Protein 8UC0 (pdb70)

B-factor: mean 40.81, std 14.47, range [16.69, 118.47]

InterPro domains:
  IPR011701 Major facilitator superfamily [PF07690] (116-477)
  IPR020846 Major facilitator superfamily domain [PS50850] (110-516)
  IPR036259 MFS transporter superfamily [G3DSA:1.20.1250.20] (102-514)
  IPR036259 MFS transporter superfamily [SSF103473] (96-518)
  IPR049680 Choline/ethanolamine transporter FLVCR1-2/SLC49-like [PTHR10924] (101-521)

Radius of gyration: 21.32 Å; Cα contacts (8 Å, |Δi|>4): 694; chains: 1; bounding box: 71×36×48 Å

Solvent-accessible surface area: 17807 Å² total; per-residue (Å²): 146,172,63,104,48,42,78,36,107,84,19,108,65,0,19,100,6,2,10,65,3,2,34,12,1,5,13,0,20,0,0,1,1,0,0,5,31,1,0,55,37,3,11,69,28,75,41,85,68,0,11,77,0,1,0,13,2,1,99,18,5,43,82,64,10,42,74,9,20,132,33,10,78,72,153,14,7,79,62,3,0,44,56,0,2,18,42,2,11,90,0,1,112,33,3,9,51,0,19,90,93,129,32,30,161,20,0,40,75,0,0,45,33,0,0,43,0,22,4,30,1,58,36,0,16,66,72,3,1,39,13,2,5,3,99,191,56,43,79,90,2,37,58,53,4,68,80,7,32,43,78,0,13,0,42,0,2,57,70,0,4,85,66,2,63,68,26,72,145,65,53,120,80,2,24,70,24,0,24,82,7,2,121,36,16,0,56,74,3,35,104,6,66,81,64,0,40,132,15,1,84,62,95,8,193,73,19,4,8,83,67,10,11,62,119,73,122,57,92,132,125,161,108,55,39,152,122,2,41,136,60,1,103,155,39,108,34,1,33,26,1,18,50,0,15,0,0,0,4,0,0,26,43,0,2,3,1,1,3,2,22,0,0,30,65,46,16,132,68,44,18,48,23,0,0,116,1,0,47,46,7,9,61,19,0,19,70,0,17,99,90,5,27,117,88,2,84,182,36,89,22,3,51,107,1,1,41,53,0,0,63,55,0,41,82,2,0,43,76,5,2,111,23,4,39,78,145,136,41,111,54,0,36,89,9,2,8,62,1,0,45,41,0,15,0,0,28,54,2,1,48,61,1,0,25,72,28,5,173,111,39,38,118,29,0,0,31,1,18,0,33,11,12,0,8,80,30,0,20,98,2,0,61,34,0,6,140,44,8,76,80,166,20,3,73,28,0,0,71,47,0,9,80,74,0,106,62,0,20,82,34,1,49,122,2,176,31,142,58,141,56,153

GO terms:
  GO:0005739 mitochondrion (C, IDA)
  GO:0030218 erythrocyte differentiation (P, IDA)
  GO:0006839 mitochondrial transport (P, IDA)
  GO:0015886 heme transport (P, IMP)
  GO:0005886 plasma membrane (C, IDA)
  GO:0034228 ethanolamine transmembrane transporter activity (F, IDA)
  GO:0015871 choline transport (P, IDA)
  GO:0015220 choline transmembrane transporter activity (F, IDA)
  GO:0015232 heme transmembrane transporter activity (F, IDA)
  GO:0008654 phospholipid biosynthetic process (P, IDA)
  GO:0031966 mitochondrial membrane (C, EXP)
  GO:0005886 plasma membrane (C, EXP)
  GO:0034228 ethanolamine transmembrane transporter activity (F, IMP)
  GO:0015220 choline transmembrane transporter activity (F, IMP)
  GO:0015232 heme transmembrane transporter activity (F, IMP)
  GO:0097037 heme export (P, IMP)
  GO:0005515 protein binding (F, IPI)
  GO:0005743 mitochondrial inner membrane (C, TAS)
  GO:0005886 plasma membrane (C, TAS)
  GO:0015232 heme transmembrane transporter activity (F, TAS)

Secondary structure (DSSP, 8-state):
--S-----THHHHHHHHHHHHHHHHHHHHHHHHHTHHHHHHHHT--HHHHHHHHHHHHHHHHHHHHHHHHHHHHH-HHHHHHHHHHHHHHHHHHHHTT-STT-HHHHHHHHHHHHHHHHHHHTHHHHHHHHHS-TTTHHHHHHHHHHHHHHHHHHHHHHHHHHS----S-HHHHHHHHHHHHHHHHHHHHHHHHHHHHH--SS-SS-SSHHHHHHHHSPP----HHHHHHHHHH-HHHHHHHHHHHHHHHHHHHHHHHHHHHHHHHSSS-HHHHHHHHHHHHHHHHHHHHHHHHHHHHH-BHHHHHHHHHHHHHHHHHHHHHHGGGS-HHHHHHHHHHHHHHHHHHHHHHHHHHHHHTTTS-HHHHHHHHHHHHHHHHHHHHHHHHHHHHHH-HHHHHHHHHHHHHHHHHHHHH-----B--

Foldseek 3Di:
DPFDADADPLLVVQLVLLLALLLLLLLQLQLCQLVVVLLCLLQVHDSVLSLVLNLLLLVLQQVCLVVLVVCCQPVFLLVLLLQLLVLLLVLLVQQLVQLHNNRSVSNSVSSNSSSNSNSSSVPVQQVSLQQRAEPVCSVVSSLSSVVSSLVSNLCSLQPSCVQAPNPSVDSVNNSVSSSVVSVVSSVSSVVSSVSSVVRVDRGDPRGNYPVNVVVVPDDDDDDDLVVLVVLLVVLVLLVLLLLLLLLLLLLVLLCSNCLNVQLCVQDPSCSNLSSVLSSLLSVLLSVLLVVLVVVCVVVQWLLVSLLVLLVQLLVLLVQLLVCSNVSDSVSNSVSSSSNSSSSSNNNVSSLVVSQVSSPPRDSSSSVSSSSSSNSVSNVVLNVVQVVCCVVPRNSRSSVVSSVSSVVSSVSSNPNDDGDGDD

Nearest PDB structures (foldseek):
  8uby-assembly1_A  TM=1.000E+00  e=2.950E-51  Homo sapiens
  8vzo-assembly1_A  TM=8.454E-01  e=1.532E-36  Mus musculus
  8qcz-assembly1_A  TM=8.677E-01  e=3.399E-35  Homo sapiens
  6oop-assembly1_A  TM=8.218E-01  e=8.409E-09  Escherichia coli
  7ckr-assembly1_A  TM=7.215E-01  e=4.688E-07  Homo sapiens

Sequence (422 aa):
PLPLTALSPRRFVVLLIFSLYSLVNAFQWIQYSIISNVFEGFYGVTLLHIDWLSMVYMLAYVPLIFPATWLLDTRGLRLTALLGSGLNCLGAWIKCGSVQQHLFWVTMLGQCLCSVAQVFILGLPSRIASVWFGPKEVSTACATAVLGNQLGTAVGFLLPPVLVPNTQNDTNLLACNISTMFYGTSAVATLLFILTAIAFKEKPRYPPSQAQAALQDSPPEEYSYKKSIRNLFKNIPFVLLLITYGIMTGAFYSVSTLLNQMILTYYEGEEVNAGRIGLTLVVAGMVGSILCGLWLDYTKTYKQTTLIVYILSFIGMVIFTFTLDLRYIIIVFVTGGVLGFFMTGYLPLGFEFAVEITYPESEGTSSGLLNASAQIFGILFTLAQGKLTSDYGPKAGNIFLCVWMFIGIILTALIKSDLRRH

Structure (mmCIF, N/CA/C/O backbone):
data_8UC0
#
_entry.id   8UC0
#
_cell.length_a   1.00
_cell.length_b   1.00
_cell.length_c   1.00
_cell.angle_alpha   90.00
_cell.angle_beta   90.00
_cell.angle_gamma   90.00
#
_symmetry.space_group_name_H-M   'P 1'
#
loop_
_entity.id
_entity.type
_entity.pdbx_description
1 polymer 'Heme transporter FLVCR1'
2 non-polymer 'CHOLESTEROL HEMISUCCINATE'
3 water water
#
loop_
_atom_site.group_PDB
_atom_site.id
_atom_site.type_symbol
_atom_site.label_atom_id
_atom_site.label_alt_id
_atom_site.label_comp_id
_atom_site.label_asym_id
_atom_site.label_entity_id
_atom_site.label_seq_id
_atom_site.pdbx_PDB_ins_code
_atom_site.Cartn_x
_atom_site.Cartn_y
_atom_site.Cartn_z
_atom_site.occupancy
_atom_site.B_iso_or_equiv
_atom_site.auth_seq_id
_atom_site.auth_comp_id
_atom_site.auth_asym_id
_atom_site.auth_atom_id
_atom_site.pdbx_PDB_model_num
ATOM 1 N N . PRO A 1 97 ? 98.798 147.550 148.252 1.00 95.58 97 PRO A N 1
ATOM 2 C CA . PRO A 1 97 ? 99.013 148.489 149.357 1.00 94.74 97 PRO A CA 1
ATOM 3 C C . PRO A 1 97 ? 98.569 147.936 150.710 1.00 95.06 97 PRO A C 1
ATOM 4 O O . PRO A 1 97 ? 98.693 148.626 151.722 1.00 95.25 97 PRO A O 1
ATOM 15 N N . LEU A 1 98 ? 98.055 146.707 150.721 1.00 92.75 98 LEU A N 1
ATOM 16 C CA . LEU A 1 98 ? 97.616 146.110 151.979 1.00 92.67 98 LEU A CA 1
ATOM 17 C C . LEU A 1 98 ? 98.738 146.017 153.005 1.00 91.92 98 LEU A C 1
ATOM 18 O O . LEU A 1 98 ? 98.513 146.418 154.160 1.00 91.18 98 LEU A O 1
ATOM 34 N N . PRO A 1 99 ? 99.929 145.519 152.682 1.00 86.77 99 PRO A N 1
ATOM 35 C CA . PRO A 1 99 ? 101.019 145.527 153.660 1.00 84.38 99 PRO A CA 1
ATOM 36 C C . PRO A 1 99 ? 101.663 146.902 153.770 1.00 82.58 99 PRO A C 1
ATOM 37 O O . PRO A 1 99 ? 101.538 147.755 152.889 1.00 81.67 99 PRO A O 1
ATOM 48 N N . LEU A 1 100 ? 102.364 147.103 154.882 1.00 72.52 100 LEU A N 1
ATOM 49 C CA . LEU A 1 100 ? 103.048 148.361 155.150 1.00 72.11 100 LEU A CA 1
ATOM 50 C C . LEU A 1 100 ? 104.472 148.275 154.613 1.00 72.24 100 LEU A C 1
ATOM 51 O O . LEU A 1 100 ? 105.228 147.370 154.983 1.00 71.89 100 LEU A O 1
ATOM 67 N N . THR A 1 101 ? 104.834 149.217 153.745 1.00 66.31 101 THR A N 1
ATOM 68 C CA . THR A 1 101 ? 106.154 149.272 153.133 1.00 64.36 101 THR A CA 1
ATOM 69 C C . THR A 1 101 ? 106.830 150.577 153.527 1.00 63.94 101 THR A C 1
ATOM 70 O O . THR A 1 101 ? 106.217 151.646 153.448 1.00 66.14 101 THR A O 1
ATOM 81 N N . ALA A 1 102 ? 108.089 150.485 153.950 1.00 58.72 102 ALA A N 1
ATOM 82 C CA . ALA A 1 102 ? 108.854 151.651 154.362 1.00 57.28 102 ALA A CA 1
ATOM 83 C C . ALA A 1 102 ? 110.322 151.435 154.023 1.00 56.87 102 ALA A C 1
ATOM 84 O O . ALA A 1 102 ? 110.784 150.304 153.856 1.00 59.71 102 ALA A O 1
ATOM 91 N N . LEU A 1 103 ? 111.053 152.543 153.926 1.00 47.33 103 LEU A N 1
ATOM 92 C CA . LEU A 1 103 ? 112.477 152.534 153.622 1.00 46.68 103 LEU A CA 1
ATOM 93 C C . LEU A 1 103 ? 113.241 153.078 154.819 1.00 44.14 103 LEU A C 1
ATOM 94 O O . LEU A 1 103 ? 112.877 154.124 155.368 1.00 50.24 103 LEU A O 1
ATOM 110 N N . SER A 1 104 ? 114.300 152.367 155.221 1.00 40.13 104 SER A N 1
ATOM 111 C CA . SER A 1 104 ? 115.104 152.767 156.364 1.00 44.61 104 SER A CA 1
ATOM 112 C C . SER A 1 104 ? 116.491 153.214 155.915 1.00 46.13 104 SER A C 1
ATOM 113 O O . SER A 1 104 ? 117.023 152.680 154.936 1.00 47.86 104 SER A O 1
ATOM 121 N N . PRO A 1 105 ? 117.104 154.184 156.600 1.00 43.82 105 PRO A N 1
ATOM 122 C CA . PRO A 1 105 ? 118.471 154.585 156.226 1.00 40.28 105 PRO A CA 1
ATOM 123 C C . PRO A 1 105 ? 119.478 153.454 156.322 1.00 40.03 105 PRO A C 1
ATOM 124 O O . PRO A 1 105 ? 120.435 153.424 155.536 1.00 46.93 105 PRO A O 1
ATOM 135 N N . ARG A 1 106 ? 119.277 152.507 157.242 1.00 41.01 106 ARG A N 1
ATOM 136 C CA . ARG A 1 106 ? 120.268 151.464 157.475 1.00 38.83 106 ARG A CA 1
ATOM 137 C C . ARG A 1 106 ? 120.630 150.725 156.196 1.00 37.64 106 ARG A C 1
ATOM 138 O O . ARG A 1 106 ? 121.770 150.264 156.064 1.00 45.28 106 ARG A O 1
ATOM 159 N N . ARG A 1 107 ? 119.698 150.620 155.245 1.00 31.35 107 ARG A N 1
ATOM 160 C CA . ARG A 1 107 ? 120.009 149.940 153.994 1.00 35.22 107 ARG A CA 1
ATOM 161 C C . ARG A 1 107 ? 121.294 150.486 153.387 1.00 39.44 107 ARG A C 1
ATOM 162 O O . ARG A 1 107 ? 122.211 149.719 153.066 1.00 42.59 107 ARG A O 1
ATOM 183 N N . PHE A 1 108 ? 121.406 151.814 153.279 1.00 35.77 108 PHE A N 1
ATOM 184 C CA . PHE A 1 108 ? 122.630 152.394 152.739 1.00 35.87 108 PHE A CA 1
ATOM 185 C C . PHE A 1 108 ? 123.846 151.872 153.487 1.00 37.32 108 PHE A C 1
ATOM 186 O O . PHE A 1 108 ? 124.791 151.361 152.871 1.00 38.11 108 PHE A O 1
ATOM 203 N N . VAL A 1 109 ? 123.820 151.947 154.820 1.00 36.34 109 VAL A N 1
ATOM 204 C CA . VAL A 1 109 ? 124.931 151.427 155.610 1.00 34.93 109 VAL A CA 1
ATOM 205 C C . VAL A 1 109 ? 125.272 150.016 155.156 1.00 35.99 109 VAL A C 1
ATOM 206 O O . VAL A 1 109 ? 126.418 149.719 154.794 1.00 39.57 109 VAL A O 1
ATOM 219 N N . VAL A 1 110 ? 124.266 149.140 155.108 1.00 25.97 110 VAL A N 1
ATOM 220 C CA . VAL A 1 110 ? 124.516 147.765 154.691 1.00 28.41 110 VAL A CA 1
ATOM 221 C C . VAL A 1 110 ? 125.150 147.755 153.309 1.00 36.06 110 VAL A C 1
ATOM 222 O O . VAL A 1 110 ? 126.217 147.163 153.098 1.00 36.69 110 VAL A O 1
ATOM 235 N N . LEU A 1 111 ? 124.536 148.469 152.362 1.00 33.27 111 LEU A N 1
ATOM 236 C CA . LEU A 1 111 ? 125.064 148.488 151.004 1.00 35.32 111 LEU A CA 1
ATOM 237 C C . LEU A 1 111 ? 126.511 148.954 151.002 1.00 33.24 111 LEU A C 1
ATOM 238 O O . LEU A 1 111 ? 127.334 148.466 150.219 1.00 32.71 111 LEU A O 1
ATOM 254 N N . LEU A 1 112 ? 126.844 149.901 151.880 1.00 33.41 112 LEU A N 1
ATOM 255 C CA . LEU A 1 112 ? 128.230 150.334 151.984 1.00 31.76 112 LEU A CA 1
ATOM 256 C C . LEU A 1 112 ? 129.102 149.221 152.551 1.00 33.37 112 LEU A C 1
ATOM 257 O O . LEU A 1 112 ? 130.108 148.836 151.942 1.00 35.47 112 LEU A O 1
ATOM 273 N N . ILE A 1 113 ? 128.699 148.651 153.691 1.00 35.17 113 ILE A N 1
ATOM 274 C CA . ILE A 1 113 ? 129.591 147.742 154.406 1.00 32.59 113 ILE A CA 1
ATOM 275 C C . ILE A 1 113 ? 129.954 146.558 153.524 1.00 32.30 113 ILE A C 1
ATOM 276 O O . ILE A 1 113 ? 131.138 146.258 153.318 1.00 36.37 113 ILE A O 1
ATOM 292 N N . PHE A 1 114 ? 128.949 145.894 152.952 1.00 27.27 114 PHE A N 1
ATOM 293 C CA . PHE A 1 114 ? 129.236 144.830 151.999 1.00 29.89 114 PHE A CA 1
ATOM 294 C C . PHE A 1 114 ? 130.150 145.338 150.896 1.00 30.73 114 PHE A C 1
ATOM 295 O O . PHE A 1 114 ? 131.237 144.787 150.675 1.00 34.64 114 PHE A O 1
ATOM 312 N N . SER A 1 115 ? 129.766 146.446 150.257 1.00 29.31 115 SER A N 1
ATOM 313 C CA . SER A 1 115 ? 130.540 146.953 149.131 1.00 30.84 115 SER A CA 1
ATOM 314 C C . SER A 1 115 ? 131.979 147.214 149.542 1.00 33.11 115 SER A C 1
ATOM 315 O O . SER A 1 115 ? 132.880 147.238 148.696 1.00 33.90 115 SER A O 1
ATOM 323 N N . LEU A 1 116 ? 132.217 147.414 150.839 1.00 30.80 116 LEU A N 1
ATOM 324 C CA . LEU A 1 116 ? 133.586 147.569 151.309 1.00 24.85 116 LEU A CA 1
ATOM 325 C C . LEU A 1 116 ? 134.275 146.216 151.432 1.00 26.35 116 LEU A C 1
ATOM 326 O O . LEU A 1 116 ? 135.301 145.971 150.788 1.00 36.51 116 LEU A O 1
ATOM 342 N N . TYR A 1 117 ? 133.718 145.307 152.237 1.00 24.22 117 TYR A N 1
ATOM 343 C CA . TYR A 1 117 ? 134.472 144.090 152.526 1.00 31.22 117 TYR A CA 1
ATOM 344 C C . TYR A 1 117 ? 134.571 143.208 151.288 1.00 30.88 117 TYR A C 1
ATOM 345 O O . TYR A 1 117 ? 135.632 142.630 151.017 1.00 36.17 117 TYR A O 1
ATOM 363 N N . SER A 1 118 ? 133.499 143.132 150.497 1.00 28.06 118 SER A N 1
ATOM 364 C CA . SER A 1 118 ? 133.608 142.489 149.194 1.00 32.10 118 SER A CA 1
ATOM 365 C C . SER A 1 118 ? 134.773 143.074 148.410 1.00 26.79 118 SER A C 1
ATOM 366 O O . SER A 1 118 ? 135.624 142.335 147.898 1.00 33.83 118 SER A O 1
ATOM 374 N N . LEU A 1 119 ? 134.856 144.407 148.352 1.00 29.77 119 LEU A N 1
ATOM 375 C CA . LEU A 1 119 ? 135.991 145.045 147.697 1.00 29.98 119 LEU A CA 1
ATOM 376 C C . LEU A 1 119 ? 137.298 144.474 148.225 1.00 32.58 119 LEU A C 1
ATOM 377 O O . LEU A 1 119 ? 138.146 144.018 147.446 1.00 28.97 119 LEU A O 1
ATOM 393 N N . VAL A 1 120 ? 137.448 144.425 149.551 1.00 27.48 120 VAL A N 1
ATOM 394 C CA . VAL A 1 120 ? 138.679 143.904 150.133 1.00 19.11 120 VAL A CA 1
ATOM 395 C C . VAL A 1 120 ? 138.946 142.502 149.610 1.00 28.29 120 VAL A C 1
ATOM 396 O O . VAL A 1 120 ? 140.060 142.189 149.169 1.00 32.09 120 VAL A O 1
ATOM 409 N N . ASN A 1 121 ? 137.921 141.646 149.614 1.00 27.68 121 ASN A N 1
ATOM 410 C CA . ASN A 1 121 ? 138.106 140.293 149.108 1.00 23.42 121 ASN A CA 1
ATOM 411 C C . 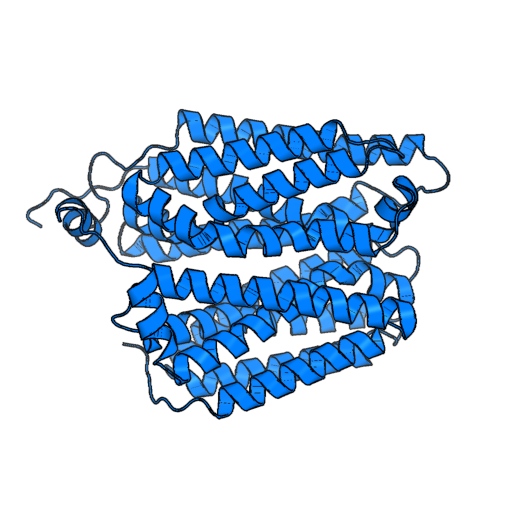ASN A 1 121 ? 138.699 140.322 147.707 1.00 24.80 121 ASN A C 1
ATOM 412 O O . ASN A 1 121 ? 139.715 139.667 147.441 1.00 28.62 121 ASN A O 1
ATOM 423 N N . ALA A 1 122 ? 138.116 141.127 146.815 1.00 26.38 122 ALA A N 1
ATOM 424 C CA . ALA A 1 122 ? 138.634 141.195 145.454 1.00 27.37 122 ALA A CA 1
ATOM 425 C C . ALA A 1 122 ? 140.102 141.592 145.458 1.00 27.38 122 ALA A C 1
ATOM 426 O O . ALA A 1 122 ? 140.918 140.992 144.748 1.00 30.72 122 ALA A O 1
ATOM 433 N N . PHE A 1 123 ? 140.463 142.580 146.278 1.00 24.82 123 PHE A N 1
ATOM 434 C CA . PHE A 1 123 ? 141.866 142.959 146.390 1.00 23.37 123 PHE A CA 1
ATOM 435 C C . PHE A 1 123 ? 142.720 141.742 146.718 1.00 22.90 123 PHE A C 1
ATOM 436 O O . PHE A 1 123 ? 143.688 141.438 146.006 1.00 25.73 123 PHE A O 1
ATOM 453 N N . GLN A 1 124 ? 142.334 140.991 147.753 1.00 28.33 124 GLN A N 1
ATOM 454 C CA . GLN A 1 124 ? 143.153 139.867 148.189 1.00 24.80 124 GLN A CA 1
ATOM 455 C C . GLN A 1 124 ? 143.269 138.815 147.094 1.00 24.69 124 GLN A C 1
ATOM 456 O O . GLN A 1 124 ? 144.185 137.985 147.118 1.00 32.48 124 GLN A O 1
ATOM 470 N N . TRP A 1 125 ? 142.352 138.832 146.124 1.00 21.76 125 TRP A N 1
ATOM 471 C CA . TRP A 1 125 ? 142.423 137.852 145.047 1.00 22.24 125 TRP A CA 1
ATOM 472 C C . TRP A 1 125 ? 143.627 138.107 144.150 1.00 32.12 125 TRP A C 1
ATOM 473 O O . TRP A 1 125 ? 144.274 137.160 143.686 1.00 28.00 125 TRP A O 1
ATOM 494 N N . ILE A 1 126 ? 143.948 139.379 143.893 1.00 22.70 126 ILE A N 1
ATOM 495 C CA . ILE A 1 126 ? 144.935 139.723 142.874 1.00 26.49 126 ILE A CA 1
ATOM 496 C C . ILE A 1 126 ? 146.167 140.403 143.454 1.00 27.73 126 ILE A C 1
ATOM 497 O O . ILE A 1 126 ? 147.018 140.878 142.690 1.00 29.19 126 ILE A O 1
ATOM 513 N N . GLN A 1 127 ? 146.295 140.464 144.781 1.00 27.22 127 GLN A N 1
ATOM 514 C CA . GLN A 1 127 ? 147.460 141.112 145.374 1.00 25.03 127 GLN A CA 1
ATOM 515 C C . GLN A 1 127 ? 148.749 140.385 145.005 1.00 27.62 127 GLN A C 1
ATOM 516 O O . GLN A 1 127 ? 149.760 141.022 144.686 1.00 33.93 127 GLN A O 1
ATOM 530 N N . TYR A 1 128 ? 148.733 139.051 145.045 1.00 26.57 128 TYR A N 1
ATOM 531 C CA . TYR A 1 128 ? 149.951 138.289 144.785 1.00 27.17 128 TYR A CA 1
ATOM 532 C C . TYR A 1 128 ? 150.319 138.302 143.305 1.00 29.46 128 TYR A C 1
ATOM 533 O O . TYR A 1 128 ? 151.490 138.484 142.953 1.00 25.40 128 TYR A O 1
ATOM 551 N N . SER A 1 129 ? 149.333 138.109 142.426 1.00 32.84 129 SER A N 1
ATOM 552 C CA . SER A 1 129 ? 149.629 137.899 141.012 1.00 23.46 129 SER A CA 1
ATOM 553 C C . SER A 1 129 ? 150.289 139.121 140.384 1.00 20.73 129 SER A C 1
ATOM 554 O O . SER A 1 129 ? 151.233 138.987 139.595 1.00 27.99 129 SER A O 1
ATOM 562 N N . ILE A 1 130 ? 149.808 140.321 140.716 1.00 23.44 130 ILE A N 1
ATOM 563 C CA . ILE A 1 130 ? 150.295 141.522 140.043 1.00 27.62 130 ILE A CA 1
ATOM 564 C C . ILE A 1 130 ? 151.780 141.734 140.304 1.00 25.92 130 ILE A C 1
ATOM 565 O O . ILE A 1 130 ? 152.488 142.315 139.473 1.00 37.88 130 ILE A O 1
ATOM 581 N N . ILE A 1 131 ? 152.274 141.276 141.452 1.00 26.52 131 ILE A N 1
ATOM 582 C CA . ILE A 1 131 ? 153.687 141.388 141.801 1.00 27.52 131 ILE A CA 1
ATOM 583 C C . ILE A 1 131 ? 154.257 139.981 141.918 1.00 29.55 131 ILE A C 1
ATOM 584 O O . ILE A 1 131 ? 155.136 139.719 142.746 1.00 27.45 131 ILE A O 1
ATOM 600 N N . SER A 1 132 ? 153.746 139.068 141.087 1.00 26.87 132 SER A N 1
ATOM 601 C CA . SER A 1 132 ? 154.068 137.653 141.239 1.00 27.22 132 SER A CA 1
ATOM 602 C C . SER A 1 132 ? 155.572 137.412 141.256 1.00 30.80 132 SER A C 1
ATOM 603 O O . SER A 1 132 ? 156.050 136.511 141.951 1.00 27.75 132 SER A O 1
ATOM 611 N N . ASN A 1 133 ? 156.335 138.191 140.487 1.00 20.87 133 ASN A N 1
ATOM 612 C CA . ASN A 1 133 ? 157.784 138.007 140.478 1.00 30.80 133 ASN A CA 1
ATOM 613 C C . ASN A 1 133 ? 158.385 138.301 141.848 1.00 29.93 133 ASN A C 1
ATOM 614 O O . ASN A 1 133 ? 159.292 137.594 142.305 1.00 35.04 133 ASN A O 1
ATOM 625 N N . VAL A 1 134 ? 157.883 139.336 142.524 1.00 29.79 134 VAL A N 1
ATOM 626 C CA . VAL A 1 134 ? 158.424 139.706 143.830 1.00 29.64 134 VAL A CA 1
ATOM 627 C C . VAL A 1 134 ? 158.186 138.588 144.838 1.00 28.45 134 VAL A C 1
ATOM 628 O O . VAL A 1 134 ? 159.089 138.198 145.586 1.00 27.94 134 VAL A O 1
ATOM 641 N N . PHE A 1 135 ? 156.962 138.056 144.874 1.00 32.12 135 PHE A N 1
ATOM 642 C CA . PHE A 1 135 ? 156.659 136.969 145.800 1.00 29.46 135 PHE A CA 1
ATOM 643 C C . PHE A 1 135 ? 157.416 135.701 145.425 1.00 24.74 135 PHE A C 1
ATOM 644 O O . PHE A 1 135 ? 157.838 134.940 146.302 1.00 30.78 135 PHE A O 1
ATOM 661 N N . GLU A 1 136 ? 157.592 135.458 144.125 1.00 28.26 136 GLU A N 1
ATOM 662 C CA . GLU A 1 136 ? 158.377 134.313 143.681 1.00 30.87 136 GLU A CA 1
ATOM 663 C C . GLU A 1 136 ? 159.802 134.398 144.209 1.00 29.17 136 GLU A C 1
ATOM 664 O O . GLU A 1 136 ? 160.354 133.404 144.696 1.00 30.20 136 GLU A O 1
ATOM 676 N N . GLY A 1 137 ? 160.412 135.580 144.122 1.00 24.73 137 GLY A N 1
ATOM 677 C CA . GLY A 1 137 ? 161.745 135.750 144.674 1.00 30.28 137 GLY A CA 1
ATOM 678 C C . GLY A 1 137 ? 161.770 135.635 146.187 1.00 29.50 137 GLY A C 1
ATOM 679 O O . GLY A 1 137 ? 162.682 135.030 146.758 1.00 33.37 137 GLY A O 1
ATOM 683 N N . PHE A 1 138 ? 160.770 136.213 146.857 1.00 27.31 138 PHE A N 1
ATOM 684 C CA . PHE A 1 138 ? 160.759 136.216 148.317 1.00 28.05 138 PHE A CA 1
ATOM 685 C C . PHE A 1 138 ? 160.615 134.807 148.881 1.00 27.93 138 PHE A C 1
ATOM 686 O O . PHE A 1 138 ? 161.355 134.417 149.791 1.00 28.18 138 PHE A O 1
ATOM 703 N N . TYR A 1 139 ? 159.670 134.031 148.357 1.00 26.24 139 TYR A N 1
ATOM 704 C CA . TYR A 1 139 ? 159.366 132.709 148.888 1.00 25.28 139 TYR A CA 1
ATOM 705 C C . TYR A 1 139 ? 160.214 131.604 148.271 1.00 28.52 139 TYR A C 1
ATOM 706 O O . TYR A 1 139 ? 160.124 130.456 148.718 1.00 35.52 139 TYR A O 1
ATOM 724 N N . GLY A 1 140 ? 161.028 131.914 147.268 1.00 27.22 140 GLY A N 1
ATOM 725 C CA . GLY A 1 140 ? 161.814 130.879 146.614 1.00 31.31 140 GLY A CA 1
ATOM 726 C C . GLY A 1 140 ? 160.963 129.811 145.964 1.00 30.84 140 GLY A C 1
ATOM 727 O O . GLY A 1 140 ? 161.291 128.620 146.047 1.00 36.83 140 GLY A O 1
ATOM 731 N N . VAL A 1 141 ? 159.872 130.212 145.316 1.00 30.05 141 VAL A N 1
ATOM 732 C CA . VAL A 1 141 ? 158.946 129.293 144.672 1.00 25.97 141 VAL A CA 1
ATOM 733 C C . VAL A 1 141 ? 158.912 129.610 143.180 1.00 30.52 141 VAL A C 1
ATOM 734 O O . VAL A 1 141 ? 159.602 130.506 142.697 1.00 37.40 141 VAL A O 1
ATOM 747 N N . THR A 1 142 ? 158.106 128.844 142.450 1.00 34.19 142 THR A N 1
ATOM 748 C CA . THR A 1 142 ? 157.928 129.077 141.027 1.00 31.34 142 THR A CA 1
ATOM 749 C C . THR A 1 142 ? 156.697 129.949 140.781 1.00 32.67 142 THR A C 1
ATOM 750 O O . THR A 1 142 ? 155.880 130.190 141.673 1.00 33.67 142 THR A O 1
ATOM 761 N N . LEU A 1 143 ? 156.571 130.429 139.541 1.00 27.75 143 LEU A N 1
ATOM 762 C CA . LEU A 1 143 ? 155.414 131.243 139.183 1.00 33.22 143 LEU A CA 1
ATOM 763 C C . LEU A 1 143 ? 154.118 130.454 139.311 1.00 29.53 143 LEU A C 1
ATOM 764 O O . LEU A 1 143 ? 153.048 131.044 139.507 1.00 37.86 143 LEU A O 1
ATOM 780 N N . LEU A 1 144 ? 154.191 129.126 139.201 1.00 27.49 144 LEU A N 1
ATOM 781 C CA . LEU A 1 144 ? 152.989 128.308 139.331 1.00 31.20 144 LEU A CA 1
ATOM 782 C C . LEU A 1 144 ? 152.385 128.439 140.723 1.00 33.49 144 LEU A C 1
ATOM 783 O O . LEU A 1 144 ? 151.161 128.395 140.882 1.00 36.51 144 LEU A O 1
ATOM 799 N N . HIS A 1 145 ? 153.227 128.597 141.746 1.00 27.50 145 HIS A N 1
ATOM 800 C CA . HIS A 1 145 ? 152.713 128.786 143.099 1.00 26.43 145 HIS A CA 1
ATOM 801 C C . HIS A 1 145 ? 151.895 130.069 143.203 1.00 28.33 145 HIS A C 1
ATOM 802 O O . HIS A 1 145 ? 150.802 130.078 143.785 1.00 32.76 145 HIS A O 1
ATOM 816 N N . ILE A 1 146 ? 152.401 131.163 142.633 1.00 25.49 146 ILE A N 1
ATOM 817 C CA . ILE A 1 146 ? 151.663 132.421 142.681 1.00 27.98 146 ILE A CA 1
ATOM 818 C C . ILE A 1 146 ? 150.397 132.326 141.839 1.00 30.11 146 ILE A C 1
ATOM 819 O O . ILE A 1 146 ? 149.361 132.907 142.184 1.00 32.15 146 ILE A O 1
ATOM 835 N N . ASP A 1 147 ? 150.458 131.604 140.718 1.00 24.16 147 ASP A N 1
ATOM 836 C CA . ASP A 1 147 ? 149.253 131.391 139.922 1.00 29.04 147 ASP A CA 1
ATOM 837 C C . ASP A 1 147 ? 148.208 130.618 140.716 1.00 31.40 147 ASP A C 1
ATOM 838 O O . ASP A 1 147 ? 147.009 130.907 140.631 1.00 32.09 147 ASP A O 1
ATOM 847 N N . TRP A 1 148 ? 148.644 129.627 141.494 1.00 30.44 148 TRP A N 1
ATOM 848 C CA . TRP A 1 148 ? 147.713 128.892 142.343 1.00 28.24 148 TRP A CA 1
ATOM 849 C C . TRP A 1 148 ? 147.150 129.779 143.443 1.00 29.91 148 TRP A C 1
ATOM 850 O O . TRP A 1 148 ? 146.000 129.598 143.859 1.00 30.07 148 TRP A O 1
ATOM 871 N N . LEU A 1 149 ? 147.941 130.737 143.930 1.00 26.56 149 LEU A N 1
ATOM 872 C CA . LEU A 1 149 ? 147.410 131.699 144.893 1.00 24.07 149 LEU A CA 1
ATOM 873 C C . LEU A 1 149 ? 146.166 132.391 144.344 1.00 25.82 149 LEU A C 1
ATOM 874 O O . LEU A 1 149 ? 145.252 132.735 145.101 1.00 31.76 149 LEU A O 1
ATOM 890 N N . SER A 1 150 ? 146.117 132.613 143.029 1.00 29.63 150 SER A N 1
ATOM 891 C CA . SER A 1 150 ? 144.940 133.234 142.429 1.00 22.19 150 SER A CA 1
ATOM 892 C C . SER A 1 150 ? 143.889 132.192 142.062 1.00 28.03 150 SER A C 1
ATOM 893 O O . SER A 1 150 ? 142.685 132.474 142.097 1.00 29.81 150 SER A O 1
ATOM 901 N N . MET A 1 151 ? 144.325 130.982 141.703 1.00 29.01 151 MET A N 1
ATOM 902 C CA . MET A 1 151 ? 143.391 129.964 141.230 1.00 29.56 151 MET A CA 1
ATOM 903 C C . MET A 1 151 ? 142.651 129.284 142.377 1.00 30.36 151 MET A C 1
ATOM 904 O O . MET A 1 151 ? 141.668 128.571 142.138 1.00 32.89 151 MET A O 1
ATOM 918 N N . VAL A 1 152 ? 143.115 129.463 143.616 1.00 23.49 152 VAL A N 1
ATOM 919 C CA . VAL A 1 152 ? 142.418 128.858 144.750 1.00 25.34 152 VAL A CA 1
ATOM 920 C C . VAL A 1 152 ? 141.018 129.440 144.884 1.00 22.30 152 VAL A C 1
ATOM 921 O O . VAL A 1 152 ? 140.081 128.745 145.288 1.00 27.10 152 VAL A O 1
ATOM 934 N N . TYR A 1 153 ? 140.852 130.724 144.561 1.00 20.60 153 TYR A N 1
ATOM 935 C CA . TYR A 1 153 ? 139.518 131.318 144.553 1.00 26.72 153 TYR A CA 1
ATOM 936 C C . TYR A 1 153 ? 138.583 130.526 143.647 1.00 32.45 153 TYR A C 1
ATOM 937 O O . TYR A 1 153 ? 137.492 130.103 144.060 1.00 39.60 153 TYR A O 1
ATOM 955 N N . MET A 1 154 ? 139.013 130.304 142.403 1.00 31.97 154 MET A N 1
ATOM 956 C CA . MET A 1 154 ? 138.188 129.590 141.436 1.00 30.74 154 MET A CA 1
ATOM 957 C C . MET A 1 154 ? 137.940 128.157 141.885 1.00 23.52 154 MET A C 1
ATOM 958 O O . MET A 1 154 ? 136.823 127.641 141.755 1.00 36.12 154 MET A O 1
ATOM 972 N N . LEU A 1 155 ? 138.971 127.498 142.417 1.00 23.52 155 LEU A N 1
ATOM 973 C CA . LEU A 1 155 ? 138.813 126.116 142.858 1.00 28.66 155 LEU A CA 1
ATOM 974 C C . LEU A 1 155 ? 137.822 126.012 144.011 1.00 30.25 155 LEU A C 1
ATOM 975 O O . LEU A 1 155 ? 137.000 125.090 144.049 1.00 32.15 155 LEU A O 1
ATOM 991 N N . ALA A 1 156 ? 137.887 126.945 144.963 1.00 30.59 156 ALA A N 1
ATOM 992 C CA . ALA A 1 156 ? 137.014 126.882 146.128 1.00 32.84 156 ALA A CA 1
ATOM 993 C C . ALA A 1 156 ? 135.577 127.225 145.763 1.00 31.90 156 ALA A C 1
ATOM 994 O O . ALA A 1 156 ? 134.635 126.694 146.363 1.00 34.77 156 ALA A O 1
ATOM 1001 N N . TYR A 1 157 ? 135.383 128.118 144.789 1.00 30.36 157 TYR A N 1
ATOM 1002 C CA . TYR A 1 157 ? 134.020 128.501 144.432 1.00 29.45 157 TYR A CA 1
ATOM 1003 C C . TYR A 1 157 ? 133.218 127.311 143.916 1.00 32.17 157 TYR A C 1
ATOM 1004 O O . TYR A 1 157 ? 132.045 127.145 144.271 1.00 33.85 157 TYR A O 1
ATOM 1022 N N . VAL A 1 158 ? 133.829 126.473 143.074 1.00 35.75 158 VAL A N 1
ATOM 1023 C CA . VAL A 1 158 ? 133.060 125.456 142.353 1.00 36.50 158 VAL A CA 1
ATOM 1024 C C . VAL A 1 158 ? 132.333 124.504 143.296 1.00 35.77 158 VAL A C 1
ATOM 1025 O O . VAL A 1 158 ? 131.117 124.313 143.128 1.00 40.36 158 VAL A O 1
ATOM 1038 N N . PRO A 1 159 ? 132.983 123.884 144.285 1.00 34.79 159 PRO A N 1
ATOM 1039 C CA . PRO A 1 159 ? 132.289 122.905 145.130 1.00 34.77 159 PRO A CA 1
ATOM 1040 C C . PRO A 1 159 ? 131.471 123.488 146.272 1.00 29.94 159 PRO A C 1
ATOM 1041 O O . PRO A 1 159 ? 130.730 122.732 146.915 1.00 37.00 159 PRO A O 1
ATOM 1052 N N . LEU A 1 160 ? 131.576 124.789 146.544 1.00 34.47 160 LEU A N 1
ATOM 1053 C CA . LEU A 1 160 ? 130.903 125.397 147.683 1.00 33.07 160 LEU A CA 1
ATOM 1054 C C . LEU A 1 160 ? 129.770 126.338 147.298 1.00 30.38 160 LEU A C 1
ATOM 1055 O O . LEU A 1 160 ? 129.040 126.789 148.187 1.00 37.98 160 LEU A O 1
ATOM 1071 N N . ILE A 1 161 ? 129.600 126.647 146.011 1.00 29.95 161 ILE A N 1
ATOM 1072 C CA . ILE A 1 161 ? 128.591 127.627 145.615 1.00 36.77 161 ILE A CA 1
ATOM 1073 C C . ILE A 1 161 ? 127.193 127.132 145.970 1.00 35.23 161 ILE A C 1
ATOM 1074 O O . ILE A 1 161 ? 126.402 127.849 146.593 1.00 39.05 161 ILE A O 1
ATOM 1090 N N . PHE A 1 162 ? 126.867 125.901 145.580 1.00 34.04 162 PHE A N 1
ATOM 1091 C CA . PHE A 1 162 ? 125.526 125.374 145.801 1.00 34.39 162 PHE A CA 1
ATOM 1092 C C . PHE A 1 162 ? 125.240 125.213 147.292 1.00 38.23 162 PHE A C 1
ATOM 1093 O O . PHE A 1 162 ? 124.176 125.637 147.760 1.00 45.08 162 PHE A O 1
ATOM 1110 N N . PRO A 1 163 ? 126.140 124.601 148.071 1.00 35.62 163 PRO A N 1
ATOM 1111 C CA . PRO A 1 163 ? 125.932 124.606 149.530 1.00 29.48 163 PRO A CA 1
ATOM 1112 C C . PRO A 1 163 ? 125.820 126.007 150.105 1.00 32.31 163 PRO A C 1
ATOM 1113 O O . PRO A 1 163 ? 124.998 126.245 150.999 1.00 40.18 163 PRO A O 1
ATOM 1124 N N . ALA A 1 164 ? 126.625 126.948 149.606 1.00 30.34 164 ALA A N 1
ATOM 1125 C CA . ALA A 1 164 ? 126.534 128.324 150.084 1.00 28.42 164 ALA A CA 1
ATOM 1126 C C . ALA A 1 164 ? 125.189 128.941 149.724 1.00 27.53 164 ALA A C 1
ATOM 1127 O O . ALA A 1 164 ? 124.594 129.664 150.531 1.00 31.83 164 ALA A O 1
ATOM 1134 N N . THR A 1 165 ? 124.698 128.674 148.512 1.00 35.56 165 THR A N 1
ATOM 1135 C CA . THR A 1 165 ? 123.390 129.186 148.120 1.00 37.00 165 THR A CA 1
ATOM 1136 C C . THR A 1 165 ? 122.292 128.609 149.003 1.00 34.29 165 THR A C 1
ATOM 1137 O O . THR A 1 165 ? 121.375 129.328 149.418 1.00 37.19 165 THR A O 1
ATOM 1148 N N . TRP A 1 166 ? 122.368 127.311 149.303 1.00 34.28 166 TRP A N 1
ATOM 1149 C CA . TRP A 1 166 ? 121.384 126.699 150.190 1.00 34.34 166 TRP A CA 1
ATOM 1150 C C . TRP A 1 166 ? 121.436 127.321 151.579 1.00 34.46 166 TRP A C 1
ATOM 1151 O O . TRP A 1 166 ? 120.393 127.601 152.184 1.00 37.48 166 TRP A O 1
ATOM 1172 N N . LEU A 1 167 ? 122.643 127.541 152.103 1.00 35.20 167 LEU A N 1
ATOM 1173 C CA . LEU A 1 167 ? 122.775 128.154 153.420 1.00 28.85 167 LEU A CA 1
ATOM 1174 C C . LEU A 1 167 ? 122.195 129.563 153.427 1.00 31.79 167 LEU A C 1
ATOM 1175 O O . LEU A 1 167 ? 121.498 129.950 154.372 1.00 33.83 167 LEU A O 1
ATOM 1191 N N . LEU A 1 168 ? 122.473 130.344 152.382 1.00 39.61 168 LEU A N 1
ATOM 1192 C CA . LEU A 1 168 ? 121.917 131.691 152.299 1.00 38.98 168 LEU A CA 1
ATOM 1193 C C . LEU A 1 168 ? 120.396 131.651 152.232 1.00 38.84 168 LEU A C 1
ATOM 1194 O O . LEU A 1 168 ? 119.716 132.450 152.887 1.00 40.61 168 LEU A O 1
ATOM 1210 N N . ASP A 1 169 ? 119.843 130.728 151.444 1.00 37.99 169 ASP A N 1
ATOM 1211 C CA . ASP A 1 169 ? 118.394 130.643 151.309 1.00 38.16 169 ASP A CA 1
ATOM 1212 C C . ASP A 1 169 ? 117.734 130.244 152.623 1.00 38.73 169 ASP A C 1
ATOM 1213 O O . ASP A 1 169 ? 116.668 130.766 152.970 1.00 47.88 169 ASP A O 1
ATOM 1222 N N . THR A 1 170 ? 118.348 129.324 153.368 1.00 38.76 170 THR A N 1
ATOM 1223 C CA . THR A 1 170 ? 117.704 128.771 154.554 1.00 34.17 170 THR A CA 1
ATOM 1224 C C . THR A 1 170 ? 117.922 129.613 155.808 1.00 33.27 170 THR A C 1
ATOM 1225 O O . THR A 1 170 ? 116.981 129.812 156.584 1.00 39.00 170 THR A O 1
ATOM 1236 N N . ARG A 1 171 ? 119.137 130.117 156.028 1.00 40.62 171 ARG A N 1
ATOM 1237 C CA . ARG A 1 171 ? 119.479 130.779 157.280 1.00 39.10 171 ARG A CA 1
ATOM 1238 C C . ARG A 1 171 ? 119.379 132.298 157.213 1.00 34.85 171 ARG A C 1
ATOM 1239 O O . ARG A 1 171 ? 119.194 132.932 158.258 1.00 46.31 171 ARG A O 1
ATOM 1260 N N . GLY A 1 172 ? 119.498 132.896 156.031 1.00 27.4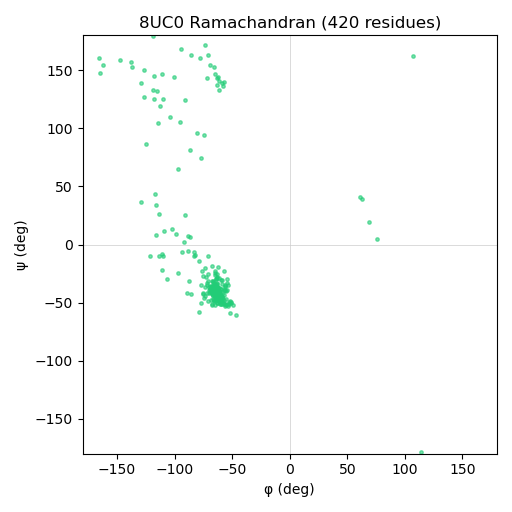5 172 GLY A N 1
ATOM 1261 C CA . GLY A 1 172 ? 119.314 134.324 155.880 1.00 34.47 172 GLY A CA 1
ATOM 1262 C C . GLY A 1 172 ? 120.582 135.062 155.486 1.00 34.07 172 GLY A C 1
ATOM 1263 O O . GLY A 1 172 ? 121.653 134.486 155.281 1.00 34.23 172 GLY A O 1
ATOM 1267 N N . LEU A 1 173 ? 120.439 136.386 155.381 1.00 29.62 173 LEU A N 1
ATOM 1268 C CA . LEU A 1 173 ? 121.527 137.223 154.886 1.00 32.32 173 LEU A CA 1
ATOM 1269 C C . LEU A 1 173 ? 122.621 137.399 155.930 1.00 31.89 173 LEU A C 1
ATOM 1270 O O . LEU A 1 173 ? 123.814 137.370 155.601 1.00 35.06 173 LEU A O 1
ATOM 1286 N N . ARG A 1 174 ? 122.230 137.600 157.190 1.00 32.48 174 ARG A N 1
ATOM 1287 C CA . ARG A 1 174 ? 123.195 137.986 158.212 1.00 32.05 174 ARG A CA 1
ATOM 1288 C C . ARG A 1 174 ? 124.258 136.914 158.406 1.00 30.70 174 ARG A C 1
ATOM 1289 O O . ARG A 1 174 ? 125.446 137.227 158.536 1.00 33.05 174 ARG A O 1
ATOM 1310 N N . LEU A 1 175 ? 123.852 135.643 158.439 1.00 23.84 175 LEU A N 1
ATOM 1311 C CA . LEU A 1 175 ? 124.824 134.574 158.641 1.00 23.09 175 LEU A CA 1
ATOM 1312 C C . LEU A 1 175 ? 125.829 134.526 157.497 1.00 25.53 175 LEU A C 1
ATOM 1313 O O . LEU A 1 175 ? 127.034 134.378 157.727 1.00 29.27 175 LEU A O 1
ATOM 1329 N N . THR A 1 176 ? 125.352 134.652 156.257 1.00 26.68 176 THR A N 1
ATOM 1330 C CA . THR A 1 176 ? 126.256 134.619 155.112 1.00 27.44 176 THR A CA 1
ATOM 1331 C C . THR A 1 176 ? 127.220 135.799 155.140 1.00 28.48 176 THR A C 1
ATOM 1332 O O . THR A 1 176 ? 128.420 135.638 154.882 1.00 37.34 176 THR A O 1
ATOM 1343 N N . ALA A 1 177 ? 126.712 136.995 155.446 1.00 21.57 177 ALA A N 1
ATOM 1344 C CA . ALA A 1 177 ? 127.578 138.167 155.503 1.00 27.28 177 ALA A CA 1
ATOM 1345 C C . ALA A 1 177 ? 128.628 138.020 156.597 1.00 28.10 177 ALA A C 1
ATOM 1346 O O . ALA A 1 177 ? 129.807 138.339 156.387 1.00 36.33 177 ALA A O 1
ATOM 1353 N N . LEU A 1 178 ? 128.218 137.539 157.773 1.00 25.57 178 LEU A N 1
ATOM 1354 C CA . LEU A 1 178 ? 129.168 137.333 158.859 1.00 18.85 178 LEU A CA 1
ATOM 1355 C C . LEU A 1 178 ? 130.220 136.304 158.475 1.00 26.56 178 LEU A C 1
ATOM 1356 O O . LEU A 1 178 ? 131.411 136.502 158.735 1.00 30.06 178 LEU A O 1
ATOM 1372 N N . LEU A 1 179 ? 129.801 135.201 15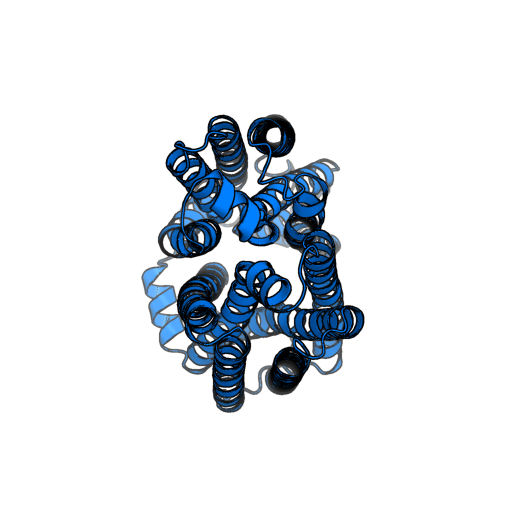7.852 1.00 32.01 179 LEU A N 1
ATOM 1373 C CA . LEU A 1 179 ? 130.757 134.186 157.428 1.00 25.19 179 LEU A CA 1
ATOM 1374 C C . LEU A 1 179 ? 131.771 134.774 156.458 1.00 27.94 179 LEU A C 1
ATOM 1375 O O . LEU A 1 179 ? 132.982 134.591 156.621 1.00 31.91 179 LEU A O 1
ATOM 1391 N N . GLY A 1 180 ? 131.294 135.496 155.443 1.00 31.50 180 GLY A N 1
ATOM 1392 C CA . GLY A 1 180 ? 132.210 136.063 154.467 1.00 29.68 180 GLY A CA 1
ATOM 1393 C C . GLY A 1 180 ? 133.192 137.036 155.094 1.00 33.98 180 GLY A C 1
ATOM 1394 O O . GLY A 1 180 ? 134.406 136.943 154.874 1.00 37.96 180 GLY A O 1
ATOM 1398 N N . SER A 1 181 ? 132.683 137.973 155.899 1.00 27.15 181 SER A N 1
ATOM 1399 C CA . SER A 1 181 ? 133.555 138.977 156.500 1.00 29.77 181 SER A CA 1
ATOM 1400 C C . SER A 1 181 ? 134.566 138.334 157.442 1.00 29.89 181 SER A C 1
ATOM 1401 O O . SER A 1 181 ? 135.759 138.662 157.407 1.00 38.20 181 SER A O 1
ATOM 1409 N N . GLY A 1 182 ? 134.109 137.412 158.292 1.00 21.19 182 GLY A N 1
ATOM 1410 C CA . GLY A 1 182 ? 135.014 136.772 159.229 1.00 23.36 182 GLY A CA 1
ATOM 1411 C C . GLY A 1 182 ? 136.067 135.931 158.539 1.00 32.22 182 GLY A C 1
ATOM 1412 O O . GLY A 1 182 ? 137.232 135.933 158.941 1.00 36.35 182 GLY A O 1
ATOM 1416 N N . LEU A 1 183 ? 135.677 135.194 157.496 1.00 26.26 183 LEU A N 1
ATOM 1417 C CA . LEU A 1 183 ? 136.649 134.390 156.766 1.00 27.14 183 LEU A CA 1
ATOM 1418 C C . LEU A 1 183 ? 137.678 135.272 156.072 1.00 27.36 183 LEU A C 1
ATOM 1419 O O . LEU A 1 183 ? 138.875 134.962 156.081 1.00 28.14 183 LEU A O 1
ATOM 1435 N N . ASN A 1 184 ? 137.237 136.380 155.471 1.00 30.34 184 ASN A N 1
ATOM 1436 C CA . ASN A 1 184 ? 138.187 137.296 154.846 1.00 29.62 184 ASN A CA 1
ATOM 1437 C C . ASN A 1 184 ? 139.156 137.865 155.877 1.00 30.69 184 ASN A C 1
ATOM 1438 O O . ASN A 1 184 ? 140.371 137.921 155.640 1.00 25.76 184 ASN A O 1
ATOM 1449 N N . CYS A 1 185 ? 138.636 138.283 157.033 1.00 23.67 185 CYS A N 1
ATOM 1450 C CA . CYS A 1 185 ? 139.492 138.844 158.074 1.00 30.67 185 CYS A CA 1
ATOM 1451 C C . CYS A 1 185 ? 140.488 137.809 158.584 1.00 30.24 185 CYS A C 1
ATOM 1452 O O . CYS A 1 185 ? 141.669 138.113 158.791 1.00 32.46 185 CYS A O 1
ATOM 1460 N N . LEU A 1 186 ? 140.026 136.575 158.796 1.00 24.94 186 LEU A N 1
ATOM 1461 C CA . LEU A 1 186 ? 140.911 135.524 159.284 1.00 27.49 186 LEU A CA 1
ATOM 1462 C C . LEU A 1 186 ? 141.987 135.191 158.259 1.00 28.15 186 LEU A C 1
ATOM 1463 O O . LEU A 1 186 ? 143.146 134.962 158.621 1.00 31.25 186 LEU A O 1
ATOM 1479 N N . GLY A 1 187 ? 141.625 135.154 156.975 1.00 23.85 187 GLY A N 1
ATOM 1480 C CA . GLY A 1 187 ? 142.625 134.925 155.947 1.00 22.54 187 GLY A CA 1
ATOM 1481 C C . GLY A 1 187 ? 143.664 136.027 155.902 1.00 23.41 187 GLY A C 1
ATOM 1482 O O . GLY A 1 187 ? 144.862 135.762 155.762 1.00 24.44 187 GLY A O 1
ATOM 1486 N N . ALA A 1 188 ? 143.222 137.282 156.024 1.00 27.82 188 ALA A N 1
ATOM 1487 C CA . ALA A 1 188 ? 144.172 138.389 156.061 1.00 23.66 188 ALA A CA 1
ATOM 1488 C C . ALA A 1 188 ? 145.101 138.274 157.264 1.00 25.85 188 ALA A C 1
ATOM 1489 O O . ALA A 1 188 ? 146.312 138.506 157.151 1.00 25.32 188 ALA A O 1
ATOM 1496 N N . TRP A 1 189 ? 144.553 137.919 158.428 1.00 30.26 189 TRP A N 1
ATOM 1497 C CA . TRP A 1 189 ? 145.386 137.773 159.618 1.00 28.04 189 TRP A CA 1
ATOM 1498 C C . TRP A 1 189 ? 146.391 136.640 159.452 1.00 27.20 189 TRP A C 1
ATOM 1499 O O . TRP A 1 189 ? 147.547 136.759 159.876 1.00 26.83 189 TRP A O 1
ATOM 1520 N N . ILE A 1 190 ? 145.970 135.530 158.843 1.00 27.13 190 ILE A N 1
ATOM 1521 C CA . ILE A 1 190 ? 146.896 134.430 158.592 1.00 20.18 190 ILE A CA 1
ATOM 1522 C C . ILE A 1 190 ? 148.006 134.879 157.652 1.00 26.67 190 ILE A C 1
ATOM 1523 O O . ILE A 1 190 ? 149.183 134.559 157.858 1.00 26.64 190 ILE A O 1
ATOM 1539 N N . LYS A 1 191 ? 147.652 135.625 156.603 1.00 33.17 191 LYS A N 1
ATOM 1540 C CA . LYS A 1 191 ? 148.671 136.150 155.700 1.00 26.30 191 LYS A CA 1
ATOM 1541 C C . LYS A 1 191 ? 149.648 137.053 156.442 1.00 26.57 191 LYS A C 1
ATOM 1542 O O . LYS A 1 191 ? 150.852 137.042 156.160 1.00 33.84 191 LYS A O 1
ATOM 1561 N N . CYS A 1 192 ? 149.146 137.845 157.393 1.00 29.22 192 CYS A N 1
ATOM 1562 C CA . CYS A 1 192 ? 150.028 138.727 158.153 1.00 32.70 192 CYS A CA 1
ATOM 1563 C C . CYS A 1 192 ? 151.150 137.952 158.831 1.00 31.41 192 CYS A C 1
ATOM 1564 O O . CYS A 1 192 ? 152.271 138.459 158.947 1.00 39.08 192 CYS A O 1
ATOM 1572 N N . GLY A 1 193 ? 150.873 136.733 159.283 1.00 27.20 193 GLY A N 1
ATOM 1573 C CA . GLY A 1 193 ? 151.874 135.885 159.890 1.00 24.97 193 GLY A CA 1
ATOM 1574 C C . GLY A 1 193 ? 152.667 135.044 158.918 1.00 29.25 193 GLY A C 1
ATOM 1575 O O . GLY A 1 193 ? 153.457 134.197 159.346 1.00 33.35 193 GLY A O 1
ATOM 1579 N N . SER A 1 194 ? 152.479 135.252 157.616 1.00 30.98 194 SER A N 1
ATOM 1580 C CA . SER A 1 194 ? 153.143 134.468 156.585 1.00 23.94 194 SER A CA 1
ATOM 1581 C C . SER A 1 194 ? 154.312 135.205 155.942 1.00 30.89 194 SER A C 1
ATOM 1582 O O . SER A 1 194 ? 154.800 134.769 154.895 1.00 33.46 194 SER A O 1
ATOM 1590 N N . VAL A 1 195 ? 154.774 136.303 156.537 1.00 33.65 195 VAL A N 1
ATOM 1591 C CA . VAL A 1 195 ? 155.826 137.103 155.921 1.00 35.50 195 VAL A CA 1
ATOM 1592 C C . VAL A 1 195 ? 157.184 136.543 156.321 1.00 33.24 195 VAL A C 1
ATOM 1593 O O . VAL A 1 195 ? 157.842 137.060 157.231 1.00 36.49 195 VAL A O 1
ATOM 1606 N N . GLN A 1 196 ? 157.615 135.496 155.622 1.00 35.94 196 GLN A N 1
ATOM 1607 C CA . GLN A 1 196 ? 158.925 134.892 155.807 1.00 30.86 196 GLN A CA 1
ATOM 1608 C C . GLN A 1 196 ? 159.238 134.048 154.582 1.00 36.28 196 GLN A C 1
ATOM 1609 O O . GLN A 1 196 ? 158.332 133.570 153.893 1.00 46.69 196 GLN A O 1
ATOM 1623 N N . GLN A 1 197 ? 160.532 133.864 154.316 1.00 32.73 197 GLN A N 1
ATOM 1624 C CA . GLN A 1 197 ? 160.938 133.180 153.093 1.00 29.55 197 GLN A CA 1
ATOM 1625 C C . GLN A 1 197 ? 160.495 131.721 153.081 1.00 31.25 197 GLN A C 1
ATOM 1626 O O . GLN A 1 197 ? 160.367 131.124 152.006 1.00 37.68 197 GLN A O 1
ATOM 1640 N N . HIS A 1 198 ? 160.256 131.132 154.252 1.00 28.20 198 HIS A N 1
ATOM 1641 C CA . HIS A 1 198 ? 159.913 129.720 154.362 1.00 28.37 198 HIS A CA 1
ATOM 1642 C C . HIS A 1 198 ? 158.457 129.487 154.751 1.00 30.44 198 HIS A C 1
ATOM 1643 O O . HIS A 1 198 ? 158.093 128.353 155.080 1.00 38.84 198 HIS A O 1
ATOM 1657 N N . LEU A 1 199 ? 157.617 130.522 154.720 1.00 31.33 199 LEU A N 1
ATOM 1658 C CA . LEU A 1 199 ? 156.230 130.421 155.158 1.00 30.19 199 LEU A CA 1
ATOM 1659 C C . LEU A 1 199 ? 155.243 130.689 154.025 1.00 27.78 199 LEU A C 1
ATOM 1660 O O . LEU A 1 199 ? 154.248 131.392 154.215 1.00 42.91 199 LEU A O 1
ATOM 1676 N N . PHE A 1 200 ? 155.502 130.133 152.840 1.00 22.86 200 PHE A N 1
ATOM 1677 C CA . PHE A 1 200 ? 154.552 130.277 151.742 1.00 19.95 200 PHE A CA 1
ATOM 1678 C C . PHE A 1 200 ? 153.246 129.554 152.045 1.00 27.20 200 PHE A C 1
ATOM 1679 O O . PHE A 1 200 ? 152.172 129.989 151.612 1.00 24.37 200 PHE A O 1
ATOM 1696 N N . TRP A 1 201 ? 153.317 128.442 152.779 1.00 29.17 201 TRP A N 1
ATOM 1697 C CA . TRP A 1 201 ? 152.118 127.653 153.041 1.00 20.75 201 TRP A CA 1
ATOM 1698 C C . TRP A 1 201 ? 151.135 128.412 153.926 1.00 23.73 201 TRP A C 1
ATOM 1699 O O . TRP A 1 201 ? 149.918 128.235 153.805 1.00 33.44 201 TRP A O 1
ATOM 1720 N N . VAL A 1 202 ? 151.638 129.269 154.817 1.00 19.79 202 VAL A N 1
ATOM 1721 C CA . VAL A 1 202 ? 150.744 130.093 155.628 1.00 24.23 202 VAL A CA 1
ATOM 1722 C C . VAL A 1 202 ? 149.976 131.068 154.743 1.00 24.61 202 VAL A C 1
ATOM 1723 O O . VAL A 1 202 ? 148.765 131.271 154.913 1.00 35.16 202 VAL A O 1
ATOM 1736 N N . THR A 1 203 ? 150.668 131.692 153.787 1.00 25.34 203 THR A N 1
ATOM 1737 C CA . THR A 1 203 ? 149.990 132.577 152.846 1.00 28.87 203 THR A CA 1
ATOM 1738 C C . THR A 1 203 ? 148.983 131.800 152.008 1.00 20.26 203 THR A C 1
ATOM 1739 O O . THR A 1 203 ? 147.900 132.307 151.696 1.00 26.49 203 THR A O 1
ATOM 1750 N N . MET A 1 204 ? 149.323 130.564 151.635 1.00 20.19 204 MET A N 1
ATOM 1751 C CA . MET A 1 204 ? 148.382 129.732 150.893 1.00 22.21 204 MET A CA 1
ATOM 1752 C C . MET A 1 204 ? 147.133 129.448 151.720 1.00 28.41 204 MET A C 1
ATOM 1753 O O . MET A 1 204 ? 146.014 129.482 151.199 1.00 28.07 204 MET A O 1
ATOM 1767 N N . LEU A 1 205 ? 147.308 129.160 153.011 1.00 20.05 205 LEU A N 1
ATOM 1768 C CA . LEU A 1 205 ? 146.161 128.917 153.882 1.00 24.87 205 LEU A CA 1
ATOM 1769 C C . LEU A 1 205 ? 145.286 130.159 153.998 1.00 32.52 205 LEU A C 1
ATOM 1770 O O . LEU A 1 205 ? 144.052 130.072 153.931 1.00 36.51 205 LEU A O 1
ATOM 1786 N N . GLY A 1 206 ? 145.906 131.326 154.180 1.00 21.88 206 GLY A N 1
ATOM 1787 C CA . GLY A 1 206 ? 145.129 132.556 154.236 1.00 16.69 206 GLY A CA 1
ATOM 1788 C C . GLY A 1 206 ? 144.373 132.819 152.948 1.00 26.43 206 GLY A C 1
ATOM 1789 O O . GLY A 1 206 ? 143.206 133.224 152.966 1.00 31.87 206 GLY A O 1
ATOM 1793 N N . GLN A 1 207 ? 145.026 132.584 151.809 1.00 27.25 207 GLN A N 1
ATOM 1794 C CA . GLN A 1 207 ? 144.367 132.776 150.523 1.00 25.15 207 GLN A CA 1
ATOM 1795 C C . GLN A 1 207 ? 143.217 131.794 150.346 1.00 25.05 207 GLN A C 1
ATOM 1796 O O . GLN A 1 207 ? 142.184 132.137 149.765 1.00 32.64 207 GLN A O 1
ATOM 1810 N N . CYS A 1 208 ? 143.379 130.562 150.834 1.00 21.62 208 CYS A N 1
ATOM 1811 C CA . CYS A 1 208 ? 142.285 129.597 150.785 1.00 29.37 208 CYS A CA 1
ATOM 1812 C C . CYS A 1 208 ? 141.107 130.059 151.633 1.00 27.58 208 CYS A C 1
ATOM 1813 O O . CYS A 1 208 ? 139.944 129.902 151.239 1.00 30.73 208 CYS A O 1
ATOM 1821 N N . LEU A 1 209 ? 141.387 130.619 152.812 1.00 28.07 209 LEU A N 1
ATOM 1822 C CA . LEU A 1 209 ? 140.308 131.158 153.635 1.00 27.37 209 LEU A CA 1
ATOM 1823 C C . LEU A 1 209 ? 139.584 132.288 152.912 1.00 23.75 209 LEU A C 1
ATOM 1824 O O . LEU A 1 209 ? 138.348 132.359 152.927 1.00 33.19 209 LEU A O 1
ATOM 1840 N N . CYS A 1 210 ? 140.337 133.179 152.263 1.00 21.20 210 CYS A N 1
ATOM 1841 C CA . CYS A 1 210 ? 139.704 134.243 151.486 1.00 30.78 210 CYS A CA 1
ATOM 1842 C C . CYS A 1 210 ? 138.885 133.668 150.333 1.00 24.73 210 CYS A C 1
ATOM 1843 O O . CYS A 1 210 ? 137.820 134.196 149.988 1.00 26.89 210 CYS A O 1
ATOM 1851 N N . SER A 1 211 ? 139.375 132.591 149.717 1.00 28.99 211 SER A N 1
ATOM 1852 C CA . SER A 1 211 ? 138.631 131.934 148.649 1.00 27.91 211 SER A CA 1
ATOM 1853 C C . SER A 1 211 ? 137.293 131.416 149.159 1.00 30.72 211 SER A C 1
ATOM 1854 O O . SER A 1 211 ? 136.254 131.595 148.513 1.00 31.21 211 SER A O 1
ATOM 1862 N N . VAL A 1 212 ? 137.304 130.765 150.322 1.00 26.82 212 VAL A N 1
ATOM 1863 C CA . VAL A 1 212 ? 136.056 130.281 150.907 1.00 27.03 212 VAL A CA 1
ATOM 1864 C C . VAL A 1 212 ? 135.138 131.455 151.226 1.00 30.17 212 VAL A C 1
ATOM 1865 O O . VAL A 1 212 ? 133.914 131.366 151.073 1.00 33.49 212 VAL A O 1
ATOM 1878 N N . ALA A 1 213 ? 135.715 132.572 151.675 1.00 24.85 213 ALA A N 1
ATOM 1879 C CA . ALA A 1 213 ? 134.912 133.760 151.949 1.00 23.43 213 ALA A CA 1
ATOM 1880 C C . ALA A 1 213 ? 134.223 134.265 150.687 1.00 24.31 213 ALA A C 1
ATOM 1881 O O . ALA A 1 213 ? 133.058 134.684 150.729 1.00 30.17 213 ALA A O 1
ATOM 1888 N N . GLN A 1 214 ? 134.933 134.242 149.557 1.00 28.41 214 GLN A N 1
ATOM 1889 C CA . GLN A 1 214 ? 134.368 134.769 148.317 1.00 29.73 214 GLN A CA 1
ATOM 1890 C C . GLN A 1 214 ? 133.052 134.084 147.972 1.00 35.47 214 GLN A C 1
ATOM 1891 O O . GLN A 1 214 ? 132.142 134.715 147.423 1.00 37.25 214 GLN A O 1
ATOM 1905 N N . VAL A 1 215 ? 132.934 132.789 148.271 1.00 30.01 215 VAL A N 1
ATOM 1906 C CA . VAL A 1 215 ? 131.716 132.064 147.921 1.00 32.74 215 VAL A CA 1
ATOM 1907 C C . VAL A 1 215 ? 130.516 132.682 148.626 1.00 26.73 215 VAL A C 1
ATOM 1908 O O . VAL A 1 215 ? 129.460 132.894 148.020 1.00 38.51 215 VAL A O 1
ATOM 1921 N N . PHE A 1 216 ? 130.659 132.977 149.919 1.00 25.53 216 PHE A N 1
ATOM 1922 C CA . PHE A 1 216 ? 129.594 133.656 150.647 1.00 29.22 216 PHE A CA 1
ATOM 1923 C C . PHE A 1 216 ? 129.391 135.075 150.131 1.00 30.76 216 PHE A C 1
ATOM 1924 O O . PHE A 1 216 ? 128.253 135.550 150.031 1.00 39.54 216 PHE A O 1
ATOM 1941 N N . ILE A 1 217 ? 130.483 135.766 149.799 1.00 28.76 217 ILE A N 1
ATOM 1942 C CA . ILE A 1 217 ? 130.393 137.188 149.475 1.00 28.92 217 ILE A CA 1
ATOM 1943 C C . ILE A 1 217 ? 129.667 137.409 148.151 1.00 35.12 217 ILE A C 1
ATOM 1944 O O . ILE A 1 217 ? 128.857 138.335 148.021 1.00 37.63 217 ILE A O 1
ATOM 1960 N N . LEU A 1 218 ? 129.941 136.570 147.149 1.00 33.64 218 LEU A N 1
ATOM 1961 C CA . LEU A 1 218 ? 129.557 136.903 145.779 1.00 34.11 218 LEU A CA 1
ATOM 1962 C C . LEU A 1 218 ? 128.043 136.909 145.588 1.00 43.19 218 LEU A C 1
ATOM 1963 O O . LEU A 1 218 ? 127.524 137.666 144.760 1.00 46.84 218 LEU A O 1
ATOM 1979 N N . GLY A 1 219 ? 127.318 136.065 146.324 1.00 41.62 219 GLY A N 1
ATOM 1980 C CA . GLY A 1 219 ? 125.887 135.934 146.092 1.00 39.14 219 GLY A CA 1
ATOM 1981 C C . GLY A 1 219 ? 125.037 136.986 146.776 1.00 41.07 219 GLY A C 1
ATOM 1982 O O . GLY A 1 219 ? 123.836 137.074 146.497 1.00 45.78 219 GLY A O 1
ATOM 1986 N N . LEU A 1 220 ? 125.627 137.781 147.665 1.00 41.68 220 LEU A N 1
ATOM 1987 C CA . LEU A 1 220 ? 124.839 138.714 148.463 1.00 37.83 220 LEU A CA 1
ATOM 1988 C C . LEU A 1 220 ? 124.293 139.924 147.700 1.00 38.73 220 LEU A C 1
ATOM 1989 O O . LEU A 1 220 ? 123.266 140.464 148.144 1.00 44.36 220 LEU A O 1
ATOM 2005 N N . PRO A 1 221 ? 124.913 140.421 146.622 1.00 40.09 221 PRO A N 1
ATOM 2006 C CA . PRO A 1 221 ? 124.442 141.701 146.051 1.00 42.41 221 PRO A CA 1
ATOM 2007 C C . PRO A 1 221 ? 122.949 141.756 145.762 1.00 42.96 221 PRO A C 1
ATOM 2008 O O . PRO A 1 221 ? 122.247 142.630 146.294 1.00 47.16 221 PRO A O 1
ATOM 2019 N N . SER A 1 222 ? 122.443 140.854 144.918 1.00 43.38 222 SER A N 1
ATOM 2020 C CA . SER A 1 222 ? 121.046 140.934 144.499 1.00 43.41 222 SER A CA 1
ATOM 2021 C C . SER A 1 222 ? 120.100 140.714 145.672 1.00 41.69 222 SER A C 1
ATOM 2022 O O . SER A 1 222 ? 119.074 141.397 145.787 1.00 40.41 222 SER A O 1
ATOM 2030 N N . ARG A 1 223 ? 120.418 139.757 146.545 1.00 42.94 223 ARG A N 1
ATOM 2031 C CA . ARG A 1 223 ? 119.548 139.486 147.684 1.00 39.50 223 ARG A CA 1
ATOM 2032 C C . ARG A 1 223 ? 119.477 140.690 148.615 1.00 39.01 223 ARG A C 1
ATOM 2033 O O . ARG A 1 223 ? 118.396 141.050 149.094 1.00 42.94 223 ARG A O 1
ATOM 2054 N N . ILE A 1 224 ? 120.621 141.326 148.880 1.00 39.25 224 ILE A N 1
ATOM 2055 C CA . ILE A 1 224 ? 120.626 142.529 149.707 1.00 38.36 224 ILE A CA 1
ATOM 2056 C C . ILE A 1 224 ? 119.807 143.627 149.046 1.00 37.45 224 ILE A C 1
ATOM 2057 O O . ILE A 1 224 ? 119.022 144.319 149.705 1.00 35.93 224 ILE A O 1
ATOM 2073 N N . ALA A 1 225 ? 119.983 143.813 147.737 1.00 44.59 225 ALA A N 1
ATOM 2074 C CA . ALA A 1 225 ? 119.247 144.863 147.042 1.00 40.51 225 ALA A CA 1
ATOM 2075 C C . ALA A 1 225 ? 117.745 144.634 147.154 1.00 40.67 225 ALA A C 1
ATOM 2076 O O . ALA A 1 225 ? 116.976 145.573 147.386 1.00 44.33 225 ALA A O 1
ATOM 2083 N N . SER A 1 226 ? 117.310 143.384 146.993 1.00 41.74 226 SER A N 1
ATOM 2084 C CA . SER A 1 226 ? 115.887 143.080 147.106 1.00 42.06 226 SER A CA 1
ATOM 2085 C C . SER A 1 226 ? 115.384 143.284 148.531 1.00 42.37 226 SER A C 1
ATOM 2086 O O . SER A 1 226 ? 114.302 143.846 148.739 1.00 46.28 226 SER A O 1
ATOM 2094 N N . VAL A 1 227 ? 116.153 142.836 149.526 1.00 40.83 227 VAL A N 1
ATOM 2095 C CA . VAL A 1 227 ? 115.666 142.837 150.902 1.00 40.25 227 VAL A CA 1
ATOM 2096 C C . VAL A 1 227 ? 115.631 144.250 151.473 1.00 38.49 227 VAL A C 1
ATOM 2097 O O . VAL A 1 227 ? 114.733 144.594 152.250 1.00 42.68 227 VAL A O 1
ATOM 2110 N N . TRP A 1 228 ? 116.605 145.088 151.112 1.00 39.29 228 TRP A N 1
ATOM 2111 C CA . TRP A 1 228 ? 116.828 146.350 151.805 1.00 33.74 228 TRP A CA 1
ATOM 2112 C C . TRP A 1 228 ? 116.477 147.590 150.994 1.00 35.75 228 TRP A C 1
ATOM 2113 O O . TRP A 1 228 ? 116.454 148.686 151.565 1.00 41.59 228 TRP A O 1
ATOM 2134 N N . PHE A 1 229 ? 116.201 147.463 149.697 1.00 38.55 229 PHE A N 1
ATOM 2135 C CA . PHE A 1 229 ? 115.979 148.621 148.843 1.00 35.13 229 PHE A CA 1
ATOM 2136 C C . PHE A 1 229 ? 114.656 148.489 148.105 1.00 39.59 229 PHE A C 1
ATOM 2137 O O . PHE A 1 229 ? 114.196 147.384 147.808 1.00 48.38 229 PHE A O 1
ATOM 2154 N N . GLY A 1 230 ? 114.049 149.638 147.812 1.00 45.58 230 GLY A N 1
ATOM 2155 C CA . GLY A 1 230 ? 112.786 149.687 147.117 1.00 47.83 230 GLY A CA 1
ATOM 2156 C C . GLY A 1 230 ? 112.930 149.360 145.644 1.00 50.84 230 GLY A C 1
ATOM 2157 O O . GLY A 1 230 ? 114.041 149.255 145.116 1.00 55.56 230 GLY A O 1
ATOM 2161 N N . PRO A 1 231 ? 111.800 149.204 144.947 1.00 53.40 231 PRO A N 1
ATOM 2162 C CA . PRO A 1 231 ? 111.871 148.766 143.541 1.00 53.35 231 PRO A CA 1
ATOM 2163 C C . PRO A 1 231 ? 112.725 149.668 142.668 1.00 53.76 231 PRO A C 1
ATOM 2164 O O . PRO A 1 231 ? 113.451 149.174 141.797 1.00 55.63 231 PRO A O 1
ATOM 2175 N N . LYS A 1 232 ? 112.657 150.984 142.877 1.00 56.79 232 LYS A N 1
ATOM 2176 C CA . LYS A 1 232 ? 113.434 151.900 142.049 1.00 57.17 232 LYS A CA 1
ATOM 2177 C C . LYS A 1 232 ? 114.907 151.884 142.439 1.00 58.11 232 LYS A C 1
ATOM 2178 O O . LYS A 1 232 ? 115.779 152.171 141.610 1.00 59.57 232 LYS A O 1
ATOM 2197 N N . GLU A 1 233 ? 115.204 151.551 143.695 1.00 49.11 233 GLU A N 1
ATOM 2198 C CA . GLU A 1 233 ? 116.573 151.580 144.195 1.00 45.40 233 GLU A CA 1
ATOM 2199 C C . GLU A 1 233 ? 117.285 150.235 144.093 1.00 47.83 233 GLU A C 1
ATOM 2200 O O . GLU A 1 233 ? 118.484 150.169 144.382 1.00 52.19 233 GLU A O 1
ATOM 2212 N N . VAL A 1 234 ? 116.588 149.168 143.693 1.00 45.18 234 VAL A N 1
ATOM 2213 C CA . VAL A 1 234 ? 117.210 147.845 143.664 1.00 46.99 234 VAL A CA 1
ATOM 2214 C C . VAL A 1 234 ? 118.359 147.811 142.663 1.00 44.60 234 VAL A C 1
ATOM 2215 O O . VAL A 1 234 ? 119.453 147.316 142.966 1.00 48.42 234 VAL A O 1
ATOM 2228 N N . SER A 1 235 ? 118.128 148.330 141.455 1.00 49.05 235 SER A N 1
ATOM 2229 C CA . SER A 1 235 ? 119.141 148.246 140.408 1.00 49.42 235 SER A CA 1
ATOM 2230 C C . SER A 1 235 ? 120.403 149.001 140.804 1.00 44.60 235 SER A C 1
ATOM 2231 O O . SER A 1 235 ? 121.521 148.508 140.616 1.00 47.54 235 SER A O 1
ATOM 2239 N N . THR A 1 236 ? 120.242 150.204 141.359 1.00 41.26 236 THR A N 1
ATOM 2240 C CA . THR A 1 236 ? 121.403 150.985 141.772 1.00 44.22 236 THR A CA 1
ATOM 2241 C C . THR A 1 236 ? 122.163 150.286 142.892 1.00 45.96 236 THR A C 1
ATOM 2242 O O . THR A 1 236 ? 123.399 150.280 142.904 1.00 47.69 236 THR A O 1
ATOM 2253 N N . ALA A 1 237 ? 121.441 149.697 143.848 1.00 39.44 237 ALA A N 1
ATOM 2254 C CA . ALA A 1 237 ? 122.105 148.990 144.938 1.00 43.46 237 ALA A CA 1
ATOM 2255 C C . ALA A 1 237 ? 122.907 147.804 144.418 1.00 42.68 237 ALA A C 1
ATOM 2256 O O . ALA A 1 237 ? 124.056 147.595 144.827 1.00 44.93 237 ALA A O 1
ATOM 2263 N N . CYS A 1 238 ? 122.322 147.016 143.513 1.00 37.11 238 CYS A N 1
ATOM 2264 C CA . CYS A 1 238 ? 123.049 145.883 142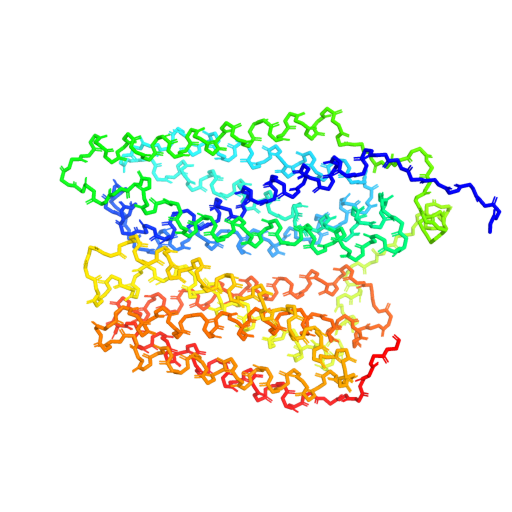.948 1.00 43.61 238 CYS A CA 1
ATOM 2265 C C . CYS A 1 238 ? 124.262 146.350 142.150 1.00 46.56 238 CYS A C 1
ATOM 2266 O O . CYS A 1 238 ? 125.339 145.739 142.222 1.00 49.47 238 CYS A O 1
ATOM 2274 N N . ALA A 1 239 ? 124.104 147.428 141.377 1.00 42.18 239 ALA A N 1
ATOM 2275 C CA . ALA A 1 239 ? 125.225 147.956 140.610 1.00 42.05 239 ALA A CA 1
ATOM 2276 C C . ALA A 1 239 ? 126.353 148.399 141.530 1.00 41.10 239 ALA A C 1
ATOM 2277 O O . ALA A 1 239 ? 127.525 148.127 141.257 1.00 42.53 239 ALA A O 1
ATOM 2284 N N . THR A 1 240 ? 126.018 149.082 142.627 1.00 37.88 240 THR A N 1
ATOM 2285 C CA . THR A 1 240 ? 127.042 149.493 143.583 1.00 40.09 240 THR A CA 1
ATOM 2286 C C . THR A 1 240 ? 127.715 148.282 144.217 1.00 37.43 240 THR A C 1
ATOM 2287 O O . THR A 1 240 ? 128.937 148.269 144.411 1.00 42.09 240 THR A O 1
ATOM 2298 N N . ALA A 1 241 ? 126.933 147.253 144.548 1.00 35.56 241 ALA A N 1
ATOM 2299 C CA . ALA A 1 241 ? 127.504 146.059 145.160 1.00 38.30 241 ALA A CA 1
ATOM 2300 C C . ALA A 1 241 ? 128.515 145.395 144.231 1.00 39.55 241 ALA A C 1
ATOM 2301 O O . ALA A 1 241 ? 129.598 144.985 144.664 1.00 41.84 241 ALA A O 1
ATOM 2308 N N . VAL A 1 242 ? 128.176 145.278 142.945 1.00 34.71 242 VAL A N 1
ATOM 2309 C CA . VAL A 1 242 ? 129.103 144.664 141.994 1.00 38.57 242 VAL A CA 1
ATOM 2310 C C . VAL A 1 242 ? 130.305 145.574 141.750 1.00 34.71 242 VAL A C 1
ATOM 2311 O O . VAL A 1 242 ? 131.449 145.106 141.620 1.00 38.34 242 VAL A O 1
ATOM 2324 N N . LEU A 1 243 ? 130.064 146.884 141.671 1.00 35.74 243 LEU A N 1
ATOM 2325 C CA . LEU A 1 243 ? 131.153 147.831 141.481 1.00 38.53 243 LEU A CA 1
ATOM 2326 C C . LEU A 1 243 ? 132.131 147.773 142.642 1.00 40.35 243 LEU A C 1
ATOM 2327 O O . LEU A 1 243 ? 133.318 148.057 142.471 1.00 40.03 243 LEU A O 1
ATOM 2343 N N . GLY A 1 244 ? 131.654 147.413 143.833 1.00 36.95 244 GLY A N 1
ATOM 2344 C CA . GLY A 1 244 ? 132.570 147.243 144.949 1.00 33.70 244 GLY A CA 1
ATOM 2345 C C . GLY A 1 244 ? 133.622 146.185 144.675 1.00 32.98 244 GLY A C 1
ATOM 2346 O O . GLY A 1 244 ? 134.819 146.423 144.851 1.00 36.43 244 GLY A O 1
ATOM 2350 N N . ASN A 1 245 ? 133.192 145.010 144.207 1.00 27.67 245 ASN A N 1
ATOM 2351 C CA . ASN A 1 245 ? 134.141 143.947 143.891 1.00 35.64 245 ASN A CA 1
ATOM 2352 C C . ASN A 1 245 ? 135.033 144.332 142.716 1.00 32.76 245 ASN A C 1
ATOM 2353 O O . ASN A 1 245 ? 136.239 144.048 142.717 1.00 34.51 245 ASN A O 1
ATOM 2364 N N . GLN A 1 246 ? 134.456 144.969 141.693 1.00 35.79 246 GLN A N 1
ATOM 2365 C CA . GLN A 1 246 ? 135.267 145.363 140.542 1.00 34.48 246 GLN A CA 1
ATOM 2366 C C . GLN A 1 246 ? 136.328 146.388 140.937 1.00 35.75 246 GLN A C 1
ATOM 2367 O O . GLN A 1 246 ? 137.489 146.298 140.511 1.00 38.03 246 GLN A O 1
ATOM 2381 N N . LEU A 1 247 ? 135.953 147.362 141.767 1.00 30.56 247 LEU A N 1
ATOM 2382 C CA . LEU A 1 247 ? 136.913 148.337 142.266 1.00 33.95 247 LEU A CA 1
ATOM 2383 C C . LEU A 1 247 ? 137.957 147.672 143.149 1.00 35.10 247 LEU A C 1
ATOM 2384 O O . LEU A 1 247 ? 139.118 148.088 143.167 1.00 40.25 247 LEU A O 1
ATOM 2400 N N . GLY A 1 248 ? 137.559 146.649 143.906 1.00 28.65 248 GLY A N 1
ATOM 2401 C CA . GLY A 1 248 ? 138.536 145.904 144.679 1.00 27.70 248 GLY A CA 1
ATOM 2402 C C . GLY A 1 248 ? 139.570 145.236 143.797 1.00 26.27 248 GLY A C 1
ATOM 2403 O O . GLY A 1 248 ? 140.764 145.252 144.101 1.00 27.53 248 GLY A O 1
ATOM 2407 N N . THR A 1 249 ? 139.126 144.646 142.687 1.00 30.14 249 THR A N 1
ATOM 2408 C CA . THR A 1 249 ? 140.072 144.065 141.738 1.00 28.95 249 THR A CA 1
ATOM 2409 C C . THR A 1 249 ? 140.993 145.135 141.158 1.00 29.39 249 THR A C 1
ATOM 2410 O O . THR A 1 249 ? 142.209 144.928 141.039 1.00 29.46 249 THR A O 1
ATOM 2421 N N . ALA A 1 250 ? 140.431 146.292 140.799 1.00 26.55 250 ALA A N 1
ATOM 2422 C CA . ALA A 1 250 ? 141.252 147.369 140.253 1.00 29.14 250 ALA A CA 1
ATOM 2423 C C . ALA A 1 250 ? 142.297 147.836 141.262 1.00 28.48 250 ALA A C 1
ATOM 2424 O O . ALA A 1 250 ? 143.461 148.068 140.907 1.00 30.66 250 ALA A O 1
ATOM 2431 N N . VAL A 1 251 ? 141.899 147.983 142.526 1.00 29.91 251 VAL A N 1
ATOM 2432 C CA . VAL A 1 251 ? 142.829 148.425 143.559 1.00 26.89 251 VAL A CA 1
ATOM 2433 C C . VAL A 1 251 ? 143.885 147.358 143.815 1.00 24.07 251 VAL A C 1
ATOM 2434 O O . VAL A 1 251 ? 145.053 147.672 144.065 1.00 27.24 251 VAL A O 1
ATOM 2447 N N . GLY A 1 252 ? 143.495 146.085 143.772 1.00 24.38 252 GLY A N 1
ATOM 2448 C CA . GLY A 1 252 ? 144.475 145.023 143.913 1.00 24.81 252 GLY A CA 1
ATOM 2449 C C . GLY A 1 252 ? 145.490 145.031 142.789 1.00 31.37 252 GLY A C 1
ATOM 2450 O O . GLY A 1 252 ? 146.650 144.660 142.982 1.00 36.56 252 GLY A O 1
ATOM 2454 N N . PHE A 1 253 ? 145.061 145.430 141.593 1.00 28.25 253 PHE A N 1
ATOM 2455 C CA . PHE A 1 253 ? 146.012 145.613 140.500 1.00 24.22 253 PHE A CA 1
ATOM 2456 C C . PHE A 1 253 ? 146.940 146.795 140.769 1.00 27.35 253 PHE A C 1
ATOM 2457 O O . PHE A 1 253 ? 148.162 146.685 140.617 1.00 29.44 253 PHE A O 1
ATOM 2474 N N . LEU A 1 254 ? 146.375 147.934 141.173 1.00 25.11 254 LEU A N 1
ATOM 2475 C CA . LEU A 1 254 ? 147.153 149.172 141.214 1.00 25.68 254 LEU A CA 1
ATOM 2476 C C . LEU A 1 254 ? 148.111 149.214 142.403 1.00 31.07 254 LEU A C 1
ATOM 2477 O O . LEU A 1 254 ? 149.267 149.631 142.264 1.00 30.28 254 LEU A O 1
ATOM 2493 N N . LEU A 1 255 ? 147.649 148.793 143.586 1.00 30.94 255 LEU A N 1
ATOM 2494 C CA . LEU A 1 255 ? 148.350 149.157 144.817 1.00 32.34 255 LEU A CA 1
ATOM 2495 C C . LEU A 1 255 ? 149.608 148.332 145.058 1.00 27.38 255 LEU A C 1
ATOM 2496 O O . LEU A 1 255 ? 150.665 148.926 145.338 1.00 27.25 255 LEU A O 1
ATOM 2512 N N . PRO A 1 256 ? 149.581 147.004 144.989 1.00 28.41 256 PRO A N 1
ATOM 2513 C CA . PRO A 1 256 ? 150.726 146.206 145.457 1.00 22.36 256 PRO A CA 1
ATOM 2514 C C . PRO A 1 256 ? 152.025 146.612 144.783 1.00 23.59 256 PRO A C 1
ATOM 2515 O O . PRO A 1 256 ? 153.074 146.662 145.443 1.00 29.73 256 PRO A O 1
ATOM 2526 N N . PRO A 1 257 ? 152.016 146.904 143.476 1.00 29.74 257 PRO A N 1
ATOM 2527 C CA . PRO A 1 257 ? 153.272 147.353 142.848 1.00 29.21 257 PRO A CA 1
ATOM 2528 C C . PRO A 1 257 ? 153.862 148.587 143.507 1.00 27.13 257 PRO A C 1
ATOM 2529 O O . PRO A 1 257 ? 155.086 148.674 143.670 1.00 33.82 257 PRO A O 1
ATOM 2540 N N . VAL A 1 258 ? 153.023 149.550 143.891 1.00 25.48 258 VAL A N 1
ATOM 2541 C CA . VAL A 1 258 ? 153.521 150.733 144.585 1.00 33.72 258 VAL A CA 1
ATOM 2542 C C . VAL A 1 258 ? 153.949 150.379 146.003 1.00 30.66 258 VAL A C 1
ATOM 2543 O O . VAL A 1 258 ? 154.984 150.847 146.491 1.00 37.68 258 VAL A O 1
ATOM 2556 N N . LEU A 1 259 ? 153.160 149.547 146.686 1.00 27.14 259 LEU A N 1
ATOM 2557 C CA . LEU A 1 259 ? 153.445 149.231 148.082 1.00 25.01 259 LEU A CA 1
ATOM 2558 C C . LEU A 1 259 ? 154.709 148.391 148.219 1.00 27.83 259 LEU A C 1
ATOM 2559 O O . LEU A 1 259 ? 155.468 148.559 149.181 1.00 32.65 259 LEU A O 1
ATOM 2575 N N . VAL A 1 260 ? 154.954 147.487 147.275 1.00 33.42 260 VAL A N 1
ATOM 2576 C CA . VAL A 1 260 ? 156.046 146.524 147.396 1.00 30.59 260 VAL A CA 1
ATOM 2577 C C . VAL A 1 260 ? 156.954 146.611 146.174 1.00 30.57 260 VAL A C 1
ATOM 2578 O O . VAL A 1 260 ? 156.763 145.858 145.208 1.00 31.12 260 VAL A O 1
ATOM 2591 N N . PRO A 1 261 ? 157.943 147.501 146.166 1.00 37.88 261 PRO A N 1
ATOM 2592 C CA . PRO A 1 261 ? 158.923 147.503 145.074 1.00 33.65 261 PRO A CA 1
ATOM 2593 C C . PRO A 1 261 ? 159.767 146.237 145.084 1.00 31.49 261 PRO A C 1
ATOM 2594 O O . PRO A 1 261 ? 159.987 145.605 146.120 1.00 3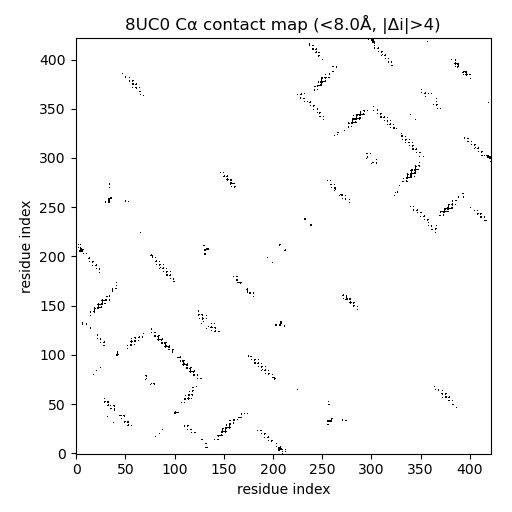6.89 261 PRO A O 1
ATOM 2605 N N . ASN A 1 262 ? 160.247 145.871 143.895 1.00 37.73 262 ASN A N 1
ATOM 2606 C CA . ASN A 1 262 ? 161.028 144.646 143.713 1.00 39.29 262 ASN A CA 1
ATOM 2607 C C . ASN A 1 262 ? 162.453 144.866 144.223 1.00 37.91 262 ASN A C 1
ATOM 2608 O O . ASN A 1 262 ? 163.415 145.015 143.467 1.00 37.97 262 ASN A O 1
ATOM 2619 N N . THR A 1 263 ? 162.575 144.882 145.550 1.00 45.49 263 THR A N 1
ATOM 2620 C CA . THR A 1 263 ? 163.874 145.010 146.212 1.00 42.76 263 THR A CA 1
ATOM 2621 C C . THR A 1 263 ? 164.402 143.629 146.610 1.00 41.21 263 THR A C 1
ATOM 2622 O O . THR A 1 263 ? 164.549 143.293 147.784 1.00 46.68 263 THR A O 1
ATOM 2633 N N . GLN A 1 264 ? 164.688 142.821 145.587 1.00 43.89 264 GLN A N 1
ATOM 2634 C CA . GLN A 1 264 ? 165.139 141.454 145.830 1.00 41.50 264 GLN A CA 1
ATOM 2635 C C . GLN A 1 264 ? 166.474 141.422 146.563 1.00 41.78 264 GLN A C 1
ATOM 2636 O O . GLN A 1 264 ? 166.749 140.475 147.309 1.00 44.00 264 GLN A O 1
ATOM 2650 N N . ASN A 1 265 ? 167.316 142.439 146.365 1.00 45.94 265 ASN A N 1
ATOM 2651 C CA . ASN A 1 265 ? 168.628 142.441 147.007 1.00 47.73 265 ASN A CA 1
ATOM 2652 C C . ASN A 1 265 ? 168.500 142.467 148.525 1.00 50.96 265 ASN A C 1
ATOM 2653 O O . ASN A 1 265 ? 169.233 141.763 149.229 1.00 50.94 265 ASN A O 1
ATOM 2664 N N . ASP A 1 266 ? 167.575 143.270 149.048 1.00 50.05 266 ASP A N 1
ATOM 2665 C CA . ASP A 1 266 ? 167.371 143.419 150.485 1.00 47.55 266 ASP A CA 1
ATOM 2666 C C . ASP A 1 266 ? 166.116 142.648 150.877 1.00 47.02 266 ASP A C 1
ATOM 2667 O O . ASP A 1 266 ? 165.000 143.046 150.527 1.00 46.41 266 ASP A O 1
ATOM 2676 N N . THR A 1 267 ? 166.303 141.545 151.605 1.00 44.06 267 THR A N 1
ATOM 2677 C CA . THR A 1 267 ? 165.160 140.752 152.047 1.00 43.27 267 THR A CA 1
ATOM 2678 C C . THR A 1 267 ? 164.377 141.471 153.138 1.00 44.39 267 THR A C 1
ATOM 2679 O O . THR A 1 267 ? 163.147 141.363 153.199 1.00 43.48 267 THR A O 1
ATOM 2690 N N . ASN A 1 268 ? 165.070 142.206 154.010 1.00 41.34 268 ASN A N 1
ATOM 2691 C CA . ASN A 1 268 ? 164.391 142.875 155.115 1.00 42.41 268 ASN A CA 1
ATOM 2692 C C . ASN A 1 268 ? 163.417 143.932 154.612 1.00 42.81 268 ASN A C 1
ATOM 2693 O O . ASN A 1 268 ? 162.292 144.037 155.113 1.00 40.78 268 ASN A O 1
ATOM 2704 N N . LEU A 1 269 ? 163.829 144.730 153.623 1.00 40.26 269 LEU A N 1
ATOM 2705 C CA . LEU A 1 269 ? 162.948 145.768 153.097 1.00 37.94 269 LEU A CA 1
ATOM 2706 C C . LEU A 1 269 ? 161.721 145.162 152.424 1.00 36.76 269 LEU A C 1
ATOM 2707 O O . LEU A 1 269 ? 160.595 145.644 152.608 1.00 41.29 269 LEU A O 1
ATOM 2723 N N . LEU A 1 270 ? 161.922 144.103 151.636 1.00 32.24 270 LEU A N 1
ATOM 2724 C CA . LEU A 1 270 ? 160.798 143.439 150.987 1.00 36.01 270 LEU A CA 1
ATOM 2725 C C . LEU A 1 270 ? 159.841 142.856 152.018 1.00 33.50 270 LEU A C 1
ATOM 2726 O O . LEU A 1 270 ? 158.616 142.975 151.882 1.00 39.84 270 LEU A O 1
ATOM 2742 N N . ALA A 1 271 ? 160.384 142.221 153.059 1.00 28.22 271 ALA A N 1
ATOM 2743 C CA . ALA A 1 271 ? 159.540 141.672 154.113 1.00 32.38 271 ALA A CA 1
ATOM 2744 C C . ALA A 1 271 ? 158.766 142.774 154.821 1.00 34.19 271 ALA A C 1
ATOM 2745 O O . ALA A 1 271 ? 157.584 142.606 155.134 1.00 38.05 271 ALA A O 1
ATOM 2752 N N . CYS A 1 272 ? 159.416 143.910 155.082 1.00 34.10 272 CYS A N 1
ATOM 2753 C CA . CYS A 1 272 ? 158.731 145.017 155.740 1.00 29.43 272 CYS A CA 1
ATOM 2754 C C . CYS A 1 272 ? 157.588 145.546 154.883 1.00 29.87 272 CYS A C 1
ATOM 2755 O O . CYS A 1 272 ? 156.496 145.819 155.393 1.00 32.85 272 CYS A O 1
ATOM 2763 N N . ASN A 1 273 ? 157.819 145.700 153.578 1.00 32.48 273 ASN A N 1
ATOM 2764 C CA . ASN A 1 273 ? 156.759 146.195 152.702 1.00 28.61 273 ASN A CA 1
ATOM 2765 C C . ASN A 1 273 ? 155.598 145.207 152.624 1.00 25.42 273 ASN A C 1
ATOM 2766 O O . ASN A 1 273 ? 154.424 145.605 152.686 1.00 33.27 273 ASN A O 1
ATOM 2777 N N . ILE A 1 274 ? 155.906 143.914 152.491 1.00 24.86 274 ILE A N 1
ATOM 2778 C CA . ILE A 1 274 ? 154.852 142.905 152.438 1.00 33.02 274 ILE A CA 1
ATOM 2779 C C . ILE A 1 274 ? 154.069 142.895 153.744 1.00 34.27 274 ILE A C 1
ATOM 2780 O O . ILE A 1 274 ? 152.837 142.776 153.747 1.00 35.94 274 ILE A O 1
ATOM 2796 N N . SER A 1 275 ? 154.771 143.015 154.873 1.00 29.39 275 SER A N 1
ATOM 2797 C CA . SER A 1 275 ? 154.101 143.062 156.166 1.00 26.13 275 SER A CA 1
ATOM 2798 C C . SER A 1 275 ? 153.204 144.285 156.274 1.00 27.09 275 SER A C 1
ATOM 2799 O O . SER A 1 275 ? 152.098 144.201 156.813 1.00 35.80 275 SER A O 1
ATOM 2807 N N . THR A 1 276 ? 153.667 145.435 155.783 1.00 23.79 276 THR A N 1
ATOM 2808 C CA . THR A 1 276 ? 152.835 146.633 155.817 1.00 29.21 276 THR A CA 1
ATOM 2809 C C . THR A 1 276 ? 151.553 146.426 155.023 1.00 29.72 276 THR A C 1
ATOM 2810 O O . THR A 1 276 ? 150.456 146.747 155.501 1.00 30.49 276 THR A O 1
ATOM 2821 N N . MET A 1 277 ? 151.670 145.880 153.810 1.00 35.07 277 MET A N 1
ATOM 2822 C CA . MET A 1 277 ? 150.476 145.637 153.005 1.00 31.34 277 MET A CA 1
ATOM 2823 C C . MET A 1 277 ? 149.533 144.660 153.701 1.00 31.08 277 MET A C 1
ATOM 2824 O O . MET A 1 277 ? 148.316 144.891 153.762 1.00 36.94 277 MET A O 1
ATOM 2838 N N . PHE A 1 278 ? 150.080 143.567 154.239 1.00 27.96 278 PHE A N 1
ATOM 2839 C CA . PHE A 1 278 ? 149.246 142.568 154.898 1.00 24.44 278 PHE A CA 1
ATOM 2840 C C . PHE A 1 278 ? 148.558 143.146 156.128 1.00 26.30 278 PHE A C 1
ATOM 2841 O O . PHE A 1 278 ? 147.380 142.867 156.370 1.00 31.11 278 PHE A O 1
ATOM 2858 N N . TYR A 1 279 ? 149.274 143.948 156.920 1.00 22.87 279 TYR A N 1
ATOM 2859 C CA . TYR A 1 279 ? 148.675 144.530 158.116 1.00 26.03 279 TYR A CA 1
ATOM 2860 C C . TYR A 1 279 ? 147.588 145.532 157.756 1.00 26.60 279 TYR A C 1
ATOM 2861 O O . TYR A 1 279 ? 146.551 145.594 158.424 1.00 29.41 279 TYR A O 1
ATOM 2879 N N . GLY A 1 280 ? 147.805 146.333 156.712 1.00 20.72 280 GLY A N 1
ATOM 2880 C CA . GLY A 1 280 ? 146.751 147.231 156.270 1.00 21.81 280 GLY A CA 1
ATOM 2881 C C . GLY A 1 280 ? 145.504 146.481 155.842 1.00 30.03 280 GLY A C 1
ATOM 2882 O O . GLY A 1 280 ? 144.385 146.824 156.245 1.00 34.23 280 GLY A O 1
ATOM 2886 N N . THR A 1 281 ? 145.682 145.432 155.034 1.00 33.22 281 THR A N 1
ATOM 2887 C CA . THR A 1 281 ? 144.537 144.632 154.611 1.00 26.72 281 THR A CA 1
ATOM 2888 C C . THR A 1 281 ? 143.838 144.001 155.809 1.00 27.81 281 THR A C 1
ATOM 2889 O O . THR A 1 281 ? 142.603 143.983 155.876 1.00 31.51 281 THR A O 1
ATOM 2900 N N . SER A 1 282 ? 144.611 143.478 156.763 1.00 26.96 282 SER A N 1
ATOM 2901 C CA . SER A 1 282 ? 144.023 142.843 157.937 1.00 27.69 282 SER A CA 1
ATOM 2902 C C . SER A 1 282 ? 143.236 143.841 158.773 1.00 28.01 282 SER A C 1
ATOM 2903 O O . SER A 1 282 ? 142.147 143.527 159.261 1.00 37.60 282 SER A O 1
ATOM 2911 N N . ALA A 1 283 ? 143.780 145.044 158.968 1.00 28.73 283 ALA A N 1
ATOM 2912 C CA . ALA A 1 283 ? 143.072 146.055 159.745 1.00 26.06 283 ALA A CA 1
ATOM 2913 C C . ALA A 1 283 ? 141.765 146.441 159.067 1.00 26.06 283 ALA A C 1
ATOM 2914 O O . ALA A 1 283 ? 140.717 146.546 159.719 1.00 27.99 283 ALA A O 1
ATOM 2921 N N . VAL A 1 284 ? 141.805 146.647 157.748 1.00 26.22 284 VAL A N 1
ATOM 2922 C CA . VAL A 1 284 ? 140.582 146.999 157.034 1.00 30.00 284 VAL A CA 1
ATOM 2923 C C . VAL A 1 284 ? 139.558 145.875 157.149 1.00 31.26 284 VAL A C 1
ATOM 2924 O O . VAL A 1 284 ? 138.372 146.119 157.409 1.00 38.67 284 VAL A O 1
ATOM 2937 N N . ALA A 1 285 ? 139.998 144.627 156.966 1.00 29.33 285 ALA A N 1
ATOM 2938 C CA . ALA A 1 285 ? 139.079 143.497 157.041 1.00 28.66 285 ALA A CA 1
ATOM 2939 C C . ALA A 1 285 ? 138.483 143.359 158.436 1.00 28.54 285 ALA A C 1
ATOM 2940 O O . ALA A 1 285 ? 137.291 143.068 158.580 1.00 35.54 285 ALA A O 1
ATOM 2947 N N . THR A 1 286 ? 139.297 143.550 159.476 1.00 29.02 286 THR A N 1
ATOM 2948 C CA . THR A 1 286 ? 138.790 143.448 160.841 1.00 23.08 286 THR A CA 1
ATOM 2949 C C . THR A 1 286 ? 137.764 144.536 161.127 1.00 31.10 286 THR A C 1
ATOM 2950 O O . THR A 1 286 ? 136.715 144.267 161.727 1.00 35.68 286 THR A O 1
ATOM 2961 N N . LEU A 1 287 ? 138.048 145.771 160.707 1.00 28.76 287 LEU A N 1
ATOM 2962 C CA . LEU A 1 287 ? 137.084 146.846 160.910 1.00 29.47 287 LEU A CA 1
ATOM 2963 C C . LEU A 1 287 ? 135.780 146.547 160.183 1.00 28.58 287 LEU A C 1
ATOM 2964 O O . LEU A 1 287 ? 134.689 146.749 160.734 1.00 31.24 287 LEU A O 1
ATOM 2980 N N . LEU A 1 288 ? 135.871 146.053 158.947 1.00 31.16 288 LEU A N 1
ATOM 2981 C CA . LEU A 1 288 ? 134.664 145.759 158.183 1.00 29.87 288 LEU A CA 1
ATOM 2982 C C . LEU A 1 288 ? 133.879 144.611 158.807 1.00 30.60 288 LEU A C 1
ATOM 2983 O O . LEU A 1 288 ? 132.645 144.636 158.828 1.00 31.60 288 LEU A O 1
ATOM 2999 N N . PHE A 1 289 ? 134.576 143.595 159.320 1.00 32.88 289 PHE A N 1
ATOM 3000 C CA . PHE A 1 289 ? 133.894 142.492 159.990 1.00 27.80 289 PHE A CA 1
ATOM 3001 C C . PHE A 1 289 ? 133.183 142.968 161.250 1.00 29.77 289 PHE A C 1
ATOM 3002 O O . PHE A 1 289 ? 132.050 142.557 161.527 1.00 33.65 289 PHE A O 1
ATOM 3019 N N . ILE A 1 290 ? 133.834 143.833 162.031 1.00 32.61 290 ILE A N 1
ATOM 3020 C CA . ILE A 1 290 ? 133.192 144.368 163.229 1.00 28.43 290 ILE A CA 1
ATOM 3021 C C . ILE A 1 290 ? 131.961 145.182 162.850 1.00 31.32 290 ILE A C 1
ATOM 3022 O O . ILE A 1 290 ? 130.909 145.085 163.496 1.00 29.44 290 ILE A O 1
ATOM 3038 N N . LEU A 1 291 ? 132.072 146.000 161.800 1.00 34.50 291 LEU A N 1
ATOM 3039 C CA . LEU A 1 291 ? 130.924 146.782 161.353 1.00 28.80 291 LEU A CA 1
ATOM 3040 C C . LEU A 1 291 ? 129.788 145.877 160.894 1.00 26.65 291 LEU A C 1
ATOM 3041 O O . LEU A 1 291 ? 128.615 146.146 161.178 1.00 32.42 291 LEU A O 1
ATOM 3057 N N . THR A 1 292 ? 130.115 144.802 160.173 1.00 29.66 292 THR A N 1
ATOM 3058 C CA . THR A 1 292 ? 129.090 143.859 159.739 1.00 30.66 292 THR A CA 1
ATOM 3059 C C . THR A 1 292 ? 128.405 143.212 160.935 1.00 27.83 292 THR A C 1
ATOM 3060 O O . THR A 1 292 ? 127.178 143.062 160.954 1.00 32.76 292 THR A O 1
ATOM 3071 N N . ALA A 1 293 ? 129.184 142.822 161.944 1.00 28.73 293 ALA A N 1
ATOM 3072 C CA . ALA A 1 293 ? 128.601 142.213 163.134 1.00 29.76 293 ALA A CA 1
ATOM 3073 C C . ALA A 1 293 ? 127.679 143.190 163.853 1.00 31.26 293 ALA A C 1
ATOM 3074 O O . ALA A 1 293 ? 126.604 142.812 164.332 1.00 37.42 293 ALA A O 1
ATOM 3081 N N . ILE A 1 294 ? 128.087 144.457 163.939 1.00 35.90 294 ILE A N 1
ATOM 3082 C CA . ILE A 1 294 ? 127.317 145.424 164.717 1.00 32.68 294 ILE A CA 1
ATOM 3083 C C . ILE A 1 294 ? 126.045 145.834 163.982 1.00 33.00 294 ILE A C 1
ATOM 3084 O O . ILE A 1 294 ? 124.960 145.877 164.575 1.00 39.64 294 ILE A O 1
ATOM 3100 N N . ALA A 1 295 ? 126.147 146.136 162.684 1.00 34.46 295 ALA A N 1
ATOM 3101 C CA . ALA A 1 295 ? 125.072 146.812 161.969 1.00 31.98 295 ALA A CA 1
ATOM 3102 C C . ALA A 1 295 ? 124.358 145.957 160.932 1.00 39.48 295 ALA A C 1
ATOM 3103 O O . ALA A 1 295 ? 123.218 146.276 160.582 1.00 43.57 295 ALA A O 1
ATOM 3110 N N . PHE A 1 296 ? 124.983 144.891 160.431 1.00 38.02 296 PHE A N 1
ATOM 3111 C CA . PHE A 1 296 ? 124.396 144.097 159.349 1.00 33.08 296 PHE A CA 1
ATOM 3112 C C . PHE A 1 296 ? 123.266 143.248 159.925 1.00 32.31 296 PHE A C 1
ATOM 3113 O O . PHE A 1 296 ? 123.462 142.141 160.433 1.00 40.68 296 PHE A O 1
ATOM 3130 N N . LYS A 1 297 ? 122.053 143.788 159.839 1.00 36.96 297 LYS A N 1
ATOM 3131 C CA . LYS A 1 297 ? 120.872 143.080 160.305 1.00 37.70 297 LYS A CA 1
ATOM 3132 C C . LYS A 1 297 ? 120.332 142.158 159.216 1.00 39.28 297 LYS A C 1
ATOM 3133 O O . LYS A 1 297 ? 120.661 142.285 158.033 1.00 47.65 297 LYS A O 1
ATOM 3152 N N . GLU A 1 298 ? 119.487 141.215 159.636 1.00 41.34 298 GLU A N 1
ATOM 3153 C CA . GLU A 1 298 ? 118.916 140.257 158.695 1.00 42.65 298 GLU A CA 1
ATOM 3154 C C . GLU A 1 298 ? 118.045 140.956 157.658 1.00 43.14 298 GLU A C 1
ATOM 3155 O O . GLU A 1 298 ? 118.145 140.680 156.457 1.00 43.16 298 GLU A O 1
ATOM 3167 N N . LYS A 1 299 ? 117.184 141.866 158.102 1.00 44.20 299 LYS A N 1
ATOM 3168 C CA . LYS A 1 299 ? 116.258 142.554 157.214 1.00 44.23 299 LYS A CA 1
ATOM 3169 C C . LYS A 1 299 ? 115.680 143.749 157.958 1.00 41.07 299 LYS A C 1
ATOM 3170 O O . LYS A 1 299 ? 115.720 143.792 159.193 1.00 45.96 299 LYS A O 1
ATOM 3189 N N . PRO A 1 300 ? 115.139 144.731 157.241 1.00 41.01 300 PRO A N 1
ATOM 3190 C CA . PRO A 1 300 ? 114.526 145.879 157.916 1.00 39.38 300 PRO A CA 1
ATOM 3191 C C . PRO A 1 300 ? 113.223 145.494 158.599 1.00 43.07 300 PRO A C 1
ATOM 3192 O O . PRO A 1 300 ? 112.623 144.452 158.324 1.00 45.94 300 PRO A O 1
ATOM 3203 N N . ARG A 1 301 ? 112.786 146.365 159.511 1.00 53.53 301 ARG A N 1
ATOM 3204 C CA . ARG A 1 301 ? 111.562 146.095 160.256 1.00 53.65 301 ARG A CA 1
ATOM 3205 C C . ARG A 1 301 ? 110.365 145.978 159.321 1.00 53.81 301 ARG A C 1
ATOM 3206 O O . ARG A 1 301 ? 109.506 145.107 159.506 1.00 56.55 301 ARG A O 1
ATOM 3227 N N . TYR A 1 302 ? 110.289 146.846 158.312 1.00 58.03 302 TYR A N 1
ATOM 3228 C CA . TYR A 1 302 ? 109.243 146.779 157.309 1.00 57.53 302 TYR A CA 1
ATOM 3229 C C . TYR A 1 302 ? 109.851 146.525 155.934 1.00 57.53 302 TYR A C 1
ATOM 3230 O O . TYR A 1 302 ? 110.950 147.013 155.648 1.00 61.25 302 TYR A O 1
ATOM 3248 N N . PRO A 1 303 ? 109.175 145.774 155.069 1.00 56.09 303 PRO A N 1
ATOM 3249 C CA . PRO A 1 303 ? 109.734 145.487 153.742 1.00 57.03 303 PRO A CA 1
ATOM 3250 C C . PRO A 1 303 ? 109.906 146.762 152.936 1.00 54.78 303 PRO A C 1
ATOM 3251 O O . PRO A 1 303 ? 109.075 147.678 153.025 1.00 56.60 303 PRO A O 1
ATOM 3262 N N . PRO A 1 304 ? 110.973 146.865 152.137 1.00 48.58 304 PRO A N 1
ATOM 3263 C CA . PRO A 1 304 ? 111.149 148.089 151.339 1.00 50.35 304 PRO A CA 1
ATOM 3264 C C . PRO A 1 304 ? 110.239 148.151 150.127 1.00 50.94 304 PRO A C 1
ATOM 3265 O O . PRO A 1 304 ? 109.970 149.245 149.617 1.00 52.85 304 PRO A O 1
ATOM 3276 N N . SER A 1 305 ? 109.760 147.006 149.645 1.00 56.80 305 SER A N 1
ATOM 3277 C CA . SER A 1 305 ? 108.958 146.940 148.434 1.00 56.01 305 SER A CA 1
ATOM 3278 C C . SER A 1 305 ? 107.790 145.986 148.635 1.00 58.11 305 SER A C 1
ATOM 3279 O O . SER A 1 305 ? 107.821 145.101 149.494 1.00 61.07 305 SER A O 1
ATOM 3287 N N . GLN A 1 306 ? 106.750 146.182 147.821 1.00 67.50 306 GLN A N 1
ATOM 3288 C CA . GLN A 1 306 ? 105.612 145.270 147.847 1.00 69.02 306 GLN A CA 1
ATOM 3289 C C . GLN A 1 306 ? 106.031 143.864 147.438 1.00 71.07 306 GLN A C 1
ATOM 3290 O O . GLN A 1 306 ? 105.557 142.874 148.008 1.00 70.87 306 GLN A O 1
ATOM 3304 N N . ALA A 1 307 ? 106.917 143.755 146.445 1.00 64.98 307 ALA A N 1
ATOM 3305 C CA . ALA A 1 307 ? 107.418 142.445 146.044 1.00 64.96 307 ALA A CA 1
ATOM 3306 C C . ALA A 1 307 ? 108.172 141.776 147.185 1.00 67.23 307 ALA A C 1
ATOM 3307 O O . ALA A 1 307 ? 108.019 140.571 147.419 1.00 67.31 307 ALA A O 1
ATOM 3314 N N . GLN A 1 308 ? 108.994 142.541 147.908 1.00 64.72 308 GLN A N 1
ATOM 3315 C CA . GLN A 1 308 ? 109.694 141.983 149.060 1.00 61.70 308 GLN A CA 1
ATOM 3316 C C . GLN A 1 308 ? 108.712 141.560 150.143 1.00 60.10 308 GLN A C 1
ATOM 3317 O O . GLN A 1 308 ? 108.902 140.527 150.796 1.00 64.01 308 GLN A O 1
ATOM 3331 N N . ALA A 1 309 ? 107.658 142.351 150.356 1.00 64.26 309 ALA A N 1
ATOM 3332 C CA . ALA A 1 309 ? 106.642 141.974 151.333 1.00 65.77 309 ALA A CA 1
ATOM 3333 C C . ALA A 1 309 ? 105.980 140.658 150.950 1.00 67.86 309 ALA A C 1
ATOM 3334 O O . ALA A 1 309 ? 105.769 139.788 151.803 1.00 69.93 309 ALA A O 1
ATOM 3341 N N . ALA A 1 310 ? 105.647 140.493 149.668 1.00 70.90 310 ALA A N 1
ATOM 3342 C CA . ALA A 1 310 ? 105.049 139.241 149.217 1.00 70.05 310 ALA A CA 1
ATOM 3343 C C . ALA A 1 310 ? 106.017 138.077 149.388 1.00 72.17 310 ALA A C 1
ATOM 3344 O O . ALA A 1 310 ? 105.621 136.988 149.821 1.00 73.75 310 ALA A O 1
ATOM 3351 N N . LEU A 1 311 ? 107.291 138.286 149.051 1.00 72.72 311 LEU A N 1
ATOM 3352 C CA . LEU A 1 311 ? 108.277 137.218 149.181 1.00 71.56 311 LEU A CA 1
ATOM 3353 C C . LEU A 1 311 ? 108.425 136.783 150.633 1.00 72.82 311 LEU A C 1
ATOM 3354 O O . LEU A 1 311 ? 108.470 135.585 150.935 1.00 74.69 311 LEU A O 1
ATOM 3370 N N . GLN A 1 312 ? 108.503 137.749 151.552 1.00 74.14 312 GLN A N 1
ATOM 3371 C CA . GLN A 1 312 ? 108.647 137.410 152.964 1.00 73.90 312 GLN A CA 1
ATOM 3372 C C . GLN A 1 312 ? 107.379 136.761 153.507 1.00 74.91 312 GLN A C 1
ATOM 3373 O O . GLN A 1 312 ? 107.450 135.854 154.345 1.00 74.88 312 GLN A O 1
ATOM 3387 N N . ASP A 1 313 ? 106.211 137.211 153.045 1.00 81.94 313 ASP A N 1
ATOM 3388 C CA . ASP A 1 313 ? 104.959 136.618 153.501 1.00 84.43 313 ASP A CA 1
ATOM 3389 C C . ASP A 1 313 ? 104.829 135.176 153.029 1.00 86.38 313 ASP A C 1
ATOM 3390 O O . ASP A 1 313 ? 104.299 134.323 153.752 1.00 85.04 313 ASP A O 1
ATOM 3399 N N . SER A 1 314 ? 105.300 134.885 151.822 1.00 96.39 314 SER A N 1
ATOM 3400 C CA . SER A 1 314 ? 105.172 133.540 151.284 1.00 96.94 314 SER A CA 1
ATOM 3401 C C . SER A 1 314 ? 105.951 132.554 152.153 1.00 97.57 314 SER A C 1
ATOM 3402 O O . SER A 1 314 ? 107.077 132.849 152.570 1.00 94.35 314 SER A O 1
ATOM 3410 N N . PRO A 1 315 ? 105.389 131.378 152.447 1.00 111.03 315 PRO A N 1
ATOM 3411 C CA . PRO A 1 315 ? 106.111 130.420 153.278 1.00 111.00 315 PRO A CA 1
ATOM 3412 C C . PRO A 1 315 ? 107.312 129.859 152.539 1.00 111.75 315 PRO A C 1
ATOM 3413 O O . PRO A 1 315 ? 107.334 129.828 151.296 1.00 111.37 315 PRO A O 1
ATOM 3424 N N . PRO A 1 316 ? 108.338 129.405 153.258 1.00 118.34 316 PRO A N 1
ATOM 3425 C CA . PRO A 1 316 ? 109.512 128.841 152.582 1.00 118.47 316 PRO A CA 1
ATOM 3426 C C . PRO A 1 316 ? 109.146 127.605 151.774 1.00 118.08 316 PRO A C 1
ATOM 3427 O O . PRO A 1 316 ? 108.294 126.807 152.172 1.00 117.23 316 PRO A O 1
ATOM 3438 N N . GLU A 1 317 ? 109.804 127.452 150.628 1.00 116.02 317 GLU A N 1
ATOM 3439 C CA . GLU A 1 317 ? 109.585 126.325 149.732 1.00 115.97 317 GLU A CA 1
ATOM 3440 C C . GLU A 1 317 ? 110.918 125.653 149.438 1.00 114.68 317 GLU A C 1
ATOM 3441 O O . GLU A 1 317 ? 111.873 126.316 149.019 1.00 114.90 317 GLU A O 1
ATOM 3453 N N . GLU A 1 318 ? 110.978 124.343 149.658 1.00 102.91 318 GLU A N 1
ATOM 3454 C CA . GLU A 1 318 ? 112.193 123.593 149.376 1.00 101.79 318 GLU A CA 1
ATOM 3455 C C . GLU A 1 318 ? 112.390 123.463 147.871 1.00 101.54 318 GLU A C 1
ATOM 3456 O O . GLU A 1 318 ? 111.429 123.312 147.113 1.00 101.24 318 GLU A O 1
ATOM 3468 N N . TYR A 1 319 ? 113.647 123.528 147.440 1.00 81.33 319 TYR A N 1
ATOM 3469 C CA . TYR A 1 319 ? 113.999 123.441 146.031 1.00 79.58 319 TYR A CA 1
ATOM 3470 C C . TYR A 1 319 ? 115.090 122.398 145.845 1.00 79.71 319 TYR A C 1
ATOM 3471 O O . TYR A 1 319 ? 116.024 122.316 146.649 1.00 79.90 319 TYR A O 1
ATOM 3489 N N . SER A 1 320 ? 114.969 121.606 144.782 1.00 72.39 320 SER A N 1
ATOM 3490 C CA . SER A 1 320 ? 115.935 120.552 144.478 1.00 72.35 320 SER A CA 1
ATOM 3491 C C . SER A 1 320 ? 116.957 121.110 143.495 1.00 74.22 320 SER A C 1
ATOM 3492 O O . SER A 1 320 ? 116.668 121.284 142.309 1.00 74.77 320 SER A O 1
ATOM 3500 N N . TYR A 1 321 ? 118.163 121.393 143.992 1.00 63.88 321 TYR A N 1
ATOM 3501 C CA . TYR A 1 321 ? 119.204 121.948 143.133 1.00 61.38 321 TYR A CA 1
ATOM 3502 C C . TYR A 1 321 ? 119.625 120.954 142.059 1.00 63.34 321 TYR A C 1
ATOM 3503 O O . TYR A 1 321 ? 119.896 121.341 140.917 1.00 66.73 321 TYR A O 1
ATOM 3521 N N . LYS A 1 322 ? 119.700 119.668 142.407 1.00 62.20 322 LYS A N 1
ATOM 3522 C CA . LYS A 1 322 ? 120.117 118.663 141.433 1.00 64.52 322 LYS A CA 1
ATOM 3523 C C . LYS A 1 322 ? 119.130 118.581 140.274 1.00 66.25 322 LYS A C 1
ATOM 3524 O O . LYS A 1 322 ? 119.528 118.517 139.104 1.00 68.99 322 LYS A O 1
ATOM 3543 N N . LYS A 1 323 ? 117.830 118.579 140.581 1.00 62.10 323 LYS A N 1
ATOM 3544 C CA . LYS A 1 323 ? 116.824 118.544 139.524 1.00 61.84 323 LYS A CA 1
ATOM 3545 C C . LYS A 1 323 ? 116.888 119.800 138.666 1.00 63.07 323 LYS A C 1
ATOM 3546 O O . LYS A 1 323 ? 116.742 119.730 137.439 1.00 65.91 323 LYS A O 1
ATOM 3565 N N . SER A 1 324 ? 117.097 120.960 139.293 1.00 60.27 324 SER A N 1
ATOM 3566 C CA . SER A 1 324 ? 117.228 122.195 138.530 1.00 59.89 324 SER A CA 1
ATOM 3567 C C . SER A 1 324 ? 118.420 122.130 137.584 1.00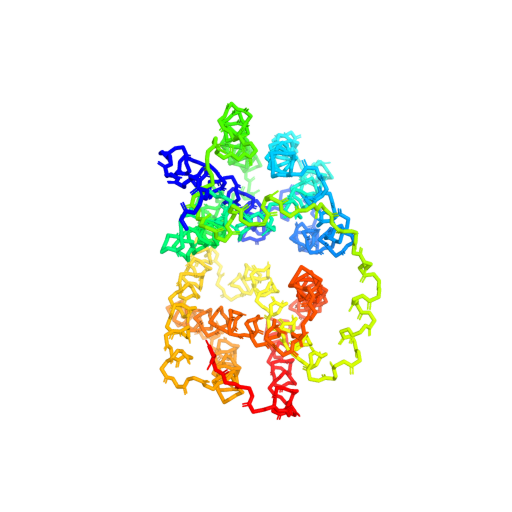 61.55 324 SER A C 1
ATOM 3568 O O . SER A 1 324 ? 118.324 122.542 136.424 1.00 64.18 324 SER A O 1
ATOM 3576 N N . ILE A 1 325 ? 119.552 121.612 138.063 1.00 57.07 325 ILE A N 1
ATOM 3577 C CA . ILE A 1 325 ? 120.736 121.498 137.215 1.00 53.45 325 ILE A CA 1
ATOM 3578 C C . ILE A 1 325 ? 120.470 120.543 136.060 1.00 55.37 325 ILE A C 1
ATOM 3579 O O . ILE A 1 325 ? 120.846 120.812 134.911 1.00 60.20 325 ILE A O 1
ATOM 3595 N N . ARG A 1 326 ? 119.827 119.409 136.344 1.00 56.02 326 ARG A N 1
ATOM 3596 C CA . ARG A 1 326 ? 119.526 118.450 135.286 1.00 57.57 326 ARG A CA 1
ATOM 3597 C C . ARG A 1 326 ? 118.620 119.067 134.229 1.00 59.42 326 ARG A C 1
ATOM 3598 O O . ARG A 1 326 ? 118.844 118.888 133.026 1.00 61.90 326 ARG A O 1
ATOM 3619 N N . ASN A 1 327 ? 117.590 119.799 134.658 1.00 61.20 327 ASN A N 1
ATOM 3620 C CA . ASN A 1 327 ? 116.711 120.466 133.703 1.00 58.56 327 ASN A CA 1
ATOM 3621 C C . ASN A 1 327 ? 117.469 121.518 132.904 1.00 58.04 327 ASN A C 1
ATOM 3622 O O . ASN A 1 327 ? 117.242 121.681 131.700 1.00 60.37 327 ASN A O 1
ATOM 3633 N N . LEU A 1 328 ? 118.372 122.249 133.562 1.00 52.59 328 LEU A N 1
ATOM 3634 C CA . LEU A 1 328 ? 119.146 123.272 132.871 1.00 53.69 328 LEU A CA 1
ATOM 3635 C C . LEU A 1 328 ? 120.026 122.661 131.788 1.00 49.55 328 LEU A C 1
ATOM 3636 O O . LEU A 1 328 ? 120.126 123.201 130.681 1.00 50.85 328 LEU A O 1
ATOM 3652 N N . PHE A 1 329 ? 120.674 121.533 132.089 1.00 49.34 329 PHE A N 1
ATOM 3653 C CA . PHE A 1 329 ? 121.544 120.904 131.100 1.00 47.84 329 PHE A CA 1
ATOM 3654 C C . PHE A 1 329 ? 120.761 120.420 129.886 1.00 49.68 329 PHE A C 1
ATOM 3655 O O . PHE A 1 329 ? 121.332 120.280 128.799 1.00 56.21 329 PHE A O 1
ATOM 3672 N N . LYS A 1 330 ? 119.462 120.156 130.046 1.00 54.30 330 LYS A N 1
ATOM 3673 C CA . LYS A 1 330 ? 118.644 119.773 128.900 1.00 55.08 330 LYS A CA 1
ATOM 3674 C C . LYS A 1 330 ? 118.537 120.917 127.898 1.00 56.76 330 LYS A C 1
ATOM 3675 O O . LYS A 1 330 ? 118.327 120.689 126.701 1.00 59.00 330 LYS A O 1
ATOM 3694 N N . ASN A 1 331 ? 118.675 122.154 128.370 1.00 46.13 331 ASN A N 1
ATOM 3695 C CA . ASN A 1 331 ? 118.566 123.339 127.523 1.00 43.19 331 ASN A CA 1
ATOM 3696 C C . ASN A 1 331 ? 119.893 123.539 126.801 1.00 49.26 331 ASN A C 1
ATOM 3697 O O . ASN A 1 331 ? 120.830 124.127 127.346 1.00 49.79 331 ASN A O 1
ATOM 3708 N N . ILE A 1 332 ? 119.977 123.042 125.562 1.00 42.63 332 ILE A N 1
ATOM 3709 C CA . ILE A 1 332 ? 121.234 123.132 124.812 1.00 45.44 332 ILE A CA 1
ATOM 3710 C C . ILE A 1 332 ? 121.658 124.580 124.626 1.00 48.53 332 ILE A C 1
ATOM 3711 O O . ILE A 1 332 ? 122.851 124.881 124.796 1.00 50.95 332 ILE A O 1
ATOM 3727 N N . PRO A 1 333 ? 120.779 125.514 124.251 1.00 40.67 333 PRO A N 1
ATOM 3728 C CA . PRO A 1 333 ? 121.209 126.920 124.195 1.00 39.78 333 PRO A CA 1
ATOM 3729 C C . PRO A 1 333 ? 121.810 127.411 125.499 1.00 40.07 333 PRO A C 1
ATOM 3730 O O . PRO A 1 333 ? 122.794 128.163 125.479 1.00 45.11 333 PRO A O 1
ATOM 3741 N N . PHE A 1 334 ? 121.252 127.000 126.641 1.00 43.52 334 PHE A N 1
ATOM 3742 C CA . PHE A 1 334 ? 121.841 127.397 127.914 1.00 42.83 334 PHE A CA 1
ATOM 3743 C C . PHE A 1 334 ? 123.223 126.786 128.090 1.00 40.78 334 PHE A C 1
ATOM 3744 O O . PHE A 1 334 ? 124.114 127.416 128.663 1.00 41.82 334 PHE A O 1
ATOM 3761 N N . VAL A 1 335 ? 123.417 125.551 127.624 1.00 33.11 335 VAL A N 1
ATOM 3762 C CA . VAL A 1 335 ? 124.736 124.931 127.716 1.00 37.15 335 VAL A CA 1
ATOM 3763 C C . VAL A 1 335 ? 125.745 125.708 126.881 1.00 38.16 335 VAL A C 1
ATOM 3764 O O . VAL A 1 335 ? 126.885 125.938 127.306 1.00 40.67 335 VAL A O 1
ATOM 3777 N N . LEU A 1 336 ? 125.348 126.115 125.673 1.00 33.58 336 LEU A N 1
ATOM 3778 C CA . LEU A 1 336 ? 126.244 126.904 124.833 1.00 37.99 336 LEU A CA 1
ATOM 3779 C C . LEU A 1 336 ? 126.568 128.244 125.484 1.00 38.90 336 LEU A C 1
ATOM 3780 O O . LEU A 1 336 ? 127.723 128.690 125.469 1.00 43.87 336 LEU A O 1
ATOM 3796 N N . LEU A 1 337 ? 125.557 128.903 126.057 1.00 29.94 337 LEU A N 1
ATOM 3797 C CA . LEU A 1 337 ? 125.801 130.160 126.758 1.00 34.75 337 LEU A CA 1
ATOM 3798 C C . LEU A 1 337 ? 126.735 129.951 127.941 1.00 37.70 337 LEU A C 1
ATOM 3799 O O . LEU A 1 337 ? 127.617 130.777 128.201 1.00 44.00 337 LEU A O 1
ATOM 3815 N N . LEU A 1 338 ? 126.546 128.855 128.677 1.00 38.81 338 LEU A N 1
ATOM 3816 C CA . LEU A 1 338 ? 127.432 128.529 129.786 1.00 36.15 338 LEU A CA 1
ATOM 3817 C C . LEU A 1 338 ? 128.867 128.376 129.310 1.00 34.60 338 LEU A C 1
ATOM 3818 O O . LEU A 1 338 ? 129.793 128.926 129.915 1.00 41.50 338 LEU A O 1
ATOM 3834 N N . ILE A 1 339 ? 129.069 127.638 128.219 1.00 35.56 339 ILE A N 1
ATOM 3835 C CA . ILE A 1 339 ? 130.420 127.417 127.715 1.00 32.81 339 ILE A CA 1
ATOM 3836 C C . ILE A 1 339 ? 131.052 128.739 127.296 1.00 31.39 339 ILE A C 1
ATOM 3837 O O . ILE A 1 339 ? 132.211 129.019 127.617 1.00 33.45 339 ILE A O 1
ATOM 3853 N N . THR A 1 340 ? 130.299 129.574 126.575 1.00 39.02 340 THR A N 1
ATOM 3854 C CA . THR A 1 340 ? 130.855 130.842 126.107 1.00 32.28 340 THR A CA 1
ATOM 3855 C C . THR A 1 340 ? 131.185 131.772 127.271 1.00 29.13 340 THR A C 1
ATOM 3856 O O . THR A 1 340 ? 132.262 132.386 127.300 1.00 36.00 340 THR A O 1
ATOM 3867 N N . TYR A 1 341 ? 130.270 131.894 128.236 1.00 29.74 341 TYR A N 1
ATOM 3868 C CA . TYR A 1 341 ? 130.517 132.751 129.389 1.00 36.51 341 TYR A CA 1
ATOM 3869 C C . TYR A 1 341 ? 131.712 132.255 130.188 1.00 34.82 341 TYR A C 1
ATOM 3870 O O . TYR A 1 341 ? 132.550 133.053 130.631 1.00 33.95 341 TYR A O 1
ATOM 3888 N N . GLY A 1 342 ? 131.807 130.939 130.389 1.00 27.19 342 GLY A N 1
ATOM 3889 C CA . GLY A 1 342 ? 132.959 130.392 131.077 1.00 26.85 342 GLY A CA 1
ATOM 3890 C C . GLY A 1 342 ? 134.251 130.673 130.341 1.00 31.13 342 GLY A C 1
ATOM 3891 O O . GLY A 1 342 ? 135.252 131.047 130.951 1.00 34.48 342 GLY A O 1
ATOM 3895 N N . ILE A 1 343 ? 134.243 130.514 129.016 1.00 27.66 343 ILE A N 1
ATOM 3896 C CA . ILE A 1 343 ? 135.441 130.787 128.229 1.00 29.95 343 ILE A CA 1
ATOM 3897 C C . ILE A 1 343 ? 135.875 132.233 128.421 1.00 29.74 343 ILE A C 1
ATOM 3898 O O . ILE A 1 343 ? 137.050 132.519 128.677 1.00 35.74 343 ILE A O 1
ATOM 3914 N N . MET A 1 344 ? 134.929 133.167 128.315 1.00 29.77 344 MET A N 1
ATOM 3915 C CA . MET A 1 344 ? 135.290 134.581 128.383 1.00 31.17 344 MET A CA 1
ATOM 3916 C C . MET A 1 344 ? 135.795 134.951 129.774 1.00 37.31 344 MET A C 1
ATOM 3917 O O . MET A 1 344 ? 136.834 135.612 129.917 1.00 39.11 344 MET A O 1
ATOM 3931 N N . THR A 1 345 ? 135.072 134.531 130.815 1.00 31.17 345 THR A N 1
ATOM 3932 C CA . THR A 1 345 ? 135.481 134.868 132.173 1.00 33.26 345 THR A CA 1
ATOM 3933 C C . THR A 1 345 ? 136.812 134.216 132.523 1.00 31.41 345 THR A C 1
ATOM 3934 O O . THR A 1 345 ? 137.647 134.825 133.200 1.00 35.55 345 THR A O 1
ATOM 3945 N N . GLY A 1 346 ? 137.029 132.978 132.075 1.00 30.05 346 GLY A N 1
ATOM 3946 C CA . GLY A 1 346 ? 138.300 132.326 132.327 1.00 29.46 346 GLY A CA 1
ATOM 3947 C C . GLY A 1 346 ? 139.447 132.993 131.597 1.00 24.40 346 GLY A C 1
ATOM 3948 O O . GLY A 1 346 ? 140.560 133.073 132.118 1.00 36.49 346 GLY A O 1
ATOM 3952 N N . ALA A 1 347 ? 139.198 133.473 130.377 1.00 29.83 347 ALA A N 1
ATOM 3953 C CA . ALA A 1 347 ? 140.225 134.233 129.672 1.00 28.54 347 ALA A CA 1
ATOM 3954 C C . ALA A 1 347 ? 140.573 135.503 130.434 1.00 29.21 347 ALA A C 1
ATOM 3955 O O . ALA A 1 347 ? 141.753 135.848 130.579 1.00 31.94 347 ALA A O 1
ATOM 3962 N N . PHE A 1 348 ? 139.558 136.210 130.938 1.00 31.17 348 PHE A N 1
ATOM 3963 C CA . PHE A 1 348 ? 139.826 137.406 131.731 1.00 32.98 348 PHE A CA 1
ATOM 3964 C C . PHE A 1 348 ? 140.630 137.065 132.982 1.00 29.10 348 PHE A C 1
ATOM 3965 O O . PHE A 1 348 ? 141.593 137.765 133.323 1.00 29.43 348 PHE A O 1
ATOM 3982 N N . TYR A 1 349 ? 140.252 135.988 133.674 1.00 26.60 349 TYR A N 1
ATOM 3983 C CA . TYR A 1 349 ? 140.969 135.589 134.882 1.00 30.20 349 TYR A CA 1
ATOM 3984 C C . TYR A 1 349 ? 142.413 135.218 134.571 1.00 29.66 349 TYR A C 1
ATOM 3985 O O . TYR A 1 349 ? 143.330 135.584 135.315 1.00 31.25 349 TYR A O 1
ATOM 4003 N N . SER A 1 350 ? 142.635 134.479 133.482 1.00 32.36 350 SER A N 1
ATOM 4004 C CA . SER A 1 350 ? 143.989 134.084 133.111 1.00 28.44 350 SER A CA 1
ATOM 4005 C C . SER A 1 350 ? 144.834 135.301 132.760 1.00 26.46 350 SER A C 1
ATOM 4006 O O . SER A 1 350 ? 146.008 135.385 133.141 1.00 33.71 350 SER A O 1
ATOM 4014 N N . VAL A 1 351 ? 144.255 136.257 132.032 1.00 26.33 351 VAL A N 1
ATOM 4015 C CA . VAL A 1 351 ? 144.988 137.477 131.708 1.00 32.21 351 VAL A CA 1
ATOM 4016 C C . VAL A 1 351 ? 145.344 138.231 132.982 1.00 29.55 351 VAL A C 1
ATOM 4017 O O . VAL A 1 351 ? 146.468 138.723 133.136 1.00 30.49 351 VAL A O 1
ATOM 4030 N N . SER A 1 352 ? 144.396 138.329 133.916 1.00 26.71 352 SER A N 1
ATOM 4031 C CA . SER A 1 352 ? 144.662 139.033 135.167 1.00 27.89 352 SER A CA 1
ATOM 4032 C C . SER A 1 352 ? 145.773 138.350 135.958 1.00 22.75 352 SER A C 1
ATOM 4033 O O . SER A 1 352 ? 146.676 139.012 136.482 1.00 28.00 352 SER A O 1
ATOM 4041 N N . THR A 1 353 ? 145.721 137.020 136.054 1.00 22.39 353 THR A N 1
ATOM 4042 C CA . THR A 1 353 ? 146.700 136.295 136.858 1.00 25.21 353 THR A CA 1
ATOM 4043 C C . THR A 1 353 ? 148.095 136.377 136.251 1.00 26.35 353 THR A C 1
ATOM 4044 O O . THR A 1 353 ? 149.083 136.548 136.975 1.00 29.42 353 THR A O 1
ATOM 4055 N N . LEU A 1 354 ? 148.199 136.256 134.929 1.00 27.71 354 LEU A N 1
ATOM 4056 C CA . LEU A 1 354 ? 149.483 136.195 134.246 1.00 28.41 354 LEU A CA 1
ATOM 4057 C C . LEU A 1 354 ? 149.900 137.531 133.644 1.00 27.93 354 LEU A C 1
ATOM 4058 O O . LEU A 1 354 ? 150.888 137.581 132.905 1.00 25.50 354 LEU A O 1
ATOM 4074 N N . LEU A 1 355 ? 149.181 138.615 133.946 1.00 25.36 355 LEU A N 1
ATOM 4075 C CA . LEU A 1 355 ? 149.532 139.911 133.373 1.00 23.58 355 LEU A CA 1
ATOM 4076 C C . LEU A 1 355 ? 150.954 140.309 133.745 1.00 27.21 355 LEU A C 1
ATOM 4077 O O . LEU A 1 355 ? 151.711 140.807 132.902 1.00 29.10 355 LEU A O 1
ATOM 4093 N N . ASN A 1 356 ? 151.338 140.090 135.005 1.00 31.11 356 ASN A N 1
ATOM 4094 C CA . ASN A 1 356 ? 152.674 140.473 135.444 1.00 23.14 356 ASN A CA 1
ATOM 4095 C C . ASN A 1 356 ? 153.744 139.745 134.642 1.00 26.03 356 ASN A C 1
ATOM 4096 O O . ASN A 1 356 ? 154.742 140.351 134.239 1.00 23.88 356 ASN A O 1
ATOM 4107 N N . GLN A 1 357 ? 153.558 138.446 134.403 1.00 27.29 357 GLN A N 1
ATOM 4108 C CA . GLN A 1 357 ? 154.553 137.688 133.651 1.00 29.18 357 GLN A CA 1
ATOM 4109 C C . GLN A 1 357 ? 154.690 138.217 132.228 1.00 35.49 357 GLN A C 1
ATOM 4110 O O . GLN A 1 357 ? 155.808 138.422 131.737 1.00 37.41 357 GLN A O 1
ATOM 4124 N N . MET A 1 358 ? 153.563 138.456 131.552 1.00 35.73 358 MET A N 1
ATOM 4125 C CA . MET A 1 358 ? 153.618 138.958 130.182 1.00 35.58 358 MET A CA 1
ATOM 4126 C C . MET A 1 358 ? 154.301 140.318 130.126 1.00 35.54 358 MET A C 1
ATOM 4127 O O . MET A 1 358 ? 155.134 140.572 129.249 1.00 43.37 358 MET A O 1
ATOM 4141 N N . ILE A 1 359 ? 153.960 141.211 131.058 1.00 31.93 359 ILE A N 1
ATOM 4142 C CA . ILE A 1 359 ? 154.548 142.547 131.039 1.00 30.75 359 ILE A CA 1
ATOM 4143 C C . ILE A 1 359 ? 156.038 142.483 131.352 1.00 35.81 359 ILE A C 1
ATOM 4144 O O . ILE A 1 359 ? 156.844 143.193 130.738 1.00 39.82 359 ILE A O 1
ATOM 4160 N N . LEU A 1 360 ? 156.433 141.638 132.307 1.00 35.61 360 LEU A N 1
ATOM 4161 C CA . LEU A 1 360 ? 157.839 141.555 132.684 1.00 37.91 360 LEU A CA 1
ATOM 4162 C C . LEU A 1 360 ? 158.667 140.841 131.625 1.00 40.14 360 LEU A C 1
ATOM 4163 O O . LEU A 1 360 ? 159.892 141.003 131.588 1.00 40.66 360 LEU A O 1
ATOM 4179 N N . THR A 1 361 ? 158.028 140.050 130.760 1.00 38.92 361 THR A N 1
ATOM 4180 C CA . THR A 1 361 ? 158.777 139.376 129.705 1.00 37.48 361 THR A CA 1
ATOM 4181 C C . THR A 1 361 ? 159.452 140.382 128.779 1.00 38.50 361 THR A C 1
ATOM 4182 O O . THR A 1 361 ? 160.610 140.196 128.388 1.00 46.04 361 THR A O 1
ATOM 4193 N N . TYR A 1 362 ? 158.745 141.456 128.418 1.00 38.64 362 TYR A N 1
ATOM 4194 C CA . TYR A 1 362 ? 159.257 142.436 127.471 1.00 40.53 362 TYR A CA 1
ATOM 4195 C C . TYR A 1 362 ? 159.682 143.752 128.106 1.00 41.24 362 TYR A C 1
ATOM 4196 O O . TYR A 1 362 ? 160.586 144.406 127.575 1.00 45.33 362 TYR A O 1
ATOM 4214 N N . TYR A 1 363 ? 159.065 144.156 129.214 1.00 43.73 363 TYR A N 1
ATOM 4215 C CA . TYR A 1 363 ? 159.407 145.397 129.897 1.00 40.16 363 TYR A CA 1
ATOM 4216 C C . TYR A 1 363 ? 159.901 145.066 131.296 1.00 44.79 363 TYR A C 1
ATOM 4217 O O . TYR A 1 363 ? 159.196 144.403 132.064 1.00 52.21 363 TYR A O 1
ATOM 4235 N N . GLU A 1 364 ? 161.100 145.534 131.629 1.00 49.56 364 GLU A N 1
ATOM 4236 C CA . GLU A 1 364 ? 161.726 145.257 132.914 1.00 50.45 364 GLU A CA 1
ATOM 4237 C C . GLU A 1 364 ? 161.554 146.452 133.840 1.00 52.64 364 GLU A C 1
ATOM 4238 O O . GLU A 1 364 ? 161.590 147.605 133.397 1.00 52.36 364 GLU A O 1
ATOM 4250 N N . GLY A 1 365 ? 161.369 146.172 135.126 1.00 45.06 365 GLY A N 1
ATOM 4251 C CA . GLY A 1 365 ? 161.188 147.236 136.099 1.00 47.34 365 GLY A CA 1
ATOM 4252 C C . GLY A 1 365 ? 159.947 148.063 135.849 1.00 44.52 365 GLY A C 1
ATOM 4253 O O . GLY A 1 365 ? 159.974 149.289 136.015 1.00 51.18 365 GLY A O 1
ATOM 4257 N N . GLU A 1 366 ? 158.854 147.416 135.444 1.00 35.36 366 GLU A N 1
ATOM 4258 C CA . GLU A 1 366 ? 157.602 148.093 135.129 1.00 42.00 366 GLU A CA 1
ATOM 4259 C C . GLU A 1 366 ? 156.422 147.459 135.859 1.00 39.01 366 GLU A C 1
ATOM 4260 O O . GLU A 1 366 ? 155.322 147.363 135.313 1.00 39.20 366 GLU A O 1
ATOM 4272 N N . GLU A 1 367 ? 156.641 147.018 137.101 1.00 35.31 367 GLU A N 1
ATOM 4273 C CA . GLU A 1 367 ? 155.550 146.446 137.882 1.00 35.58 367 GLU A CA 1
ATOM 4274 C C . GLU A 1 367 ? 154.462 147.480 138.143 1.00 37.80 367 GLU A C 1
ATOM 4275 O O . GLU A 1 367 ? 153.267 147.165 138.086 1.00 36.34 367 GLU A O 1
ATOM 4287 N N . VAL A 1 368 ? 154.856 148.720 138.438 1.00 35.70 368 VAL A N 1
ATOM 4288 C CA . VAL A 1 368 ? 153.875 149.784 138.632 1.00 35.30 368 VAL A CA 1
ATOM 4289 C C . VAL A 1 368 ? 153.076 150.003 137.355 1.00 36.12 368 VAL A C 1
ATOM 4290 O O . VAL A 1 368 ? 151.851 150.179 137.391 1.00 36.54 368 VAL A O 1
ATOM 4303 N N . ASN A 1 369 ? 153.755 150.001 136.206 1.00 36.09 369 ASN A N 1
ATOM 4304 C CA . ASN A 1 369 ? 153.051 150.150 134.937 1.00 34.70 369 ASN A CA 1
ATOM 4305 C C . ASN A 1 369 ? 152.127 148.966 134.682 1.00 33.68 369 ASN A C 1
ATOM 4306 O O . ASN A 1 369 ? 151.039 149.132 134.123 1.00 33.13 369 ASN A O 1
ATOM 4317 N N . ALA A 1 370 ? 152.540 147.761 135.081 1.00 33.36 370 ALA A N 1
ATOM 4318 C CA . ALA A 1 370 ? 151.665 146.601 134.937 1.00 32.21 370 ALA A CA 1
ATOM 4319 C C . ALA A 1 370 ? 150.407 146.752 135.786 1.00 29.80 370 ALA A C 1
ATOM 4320 O O . ALA A 1 370 ? 149.297 146.444 135.331 1.00 31.62 370 ALA A O 1
ATOM 4327 N N . GLY A 1 371 ? 150.561 147.219 137.026 1.00 26.51 371 GLY A N 1
ATOM 4328 C CA . GLY A 1 371 ? 149.395 147.455 137.862 1.00 30.36 371 GLY A CA 1
ATOM 4329 C C . GLY A 1 371 ? 148.486 148.527 137.294 1.00 28.63 371 GLY A C 1
ATOM 4330 O O . GLY A 1 371 ? 147.258 148.411 137.351 1.00 31.79 371 GLY A O 1
ATOM 4334 N N . ARG A 1 372 ? 149.076 149.589 136.742 1.00 31.79 372 ARG A N 1
ATOM 4335 C CA . ARG A 1 372 ? 148.274 150.625 136.099 1.00 32.61 372 ARG A CA 1
ATOM 4336 C C . ARG A 1 372 ? 147.532 150.071 134.890 1.00 25.88 372 ARG A C 1
ATOM 4337 O O . ARG A 1 372 ? 146.378 150.433 134.642 1.00 29.43 372 ARG A O 1
ATOM 4358 N N . ILE A 1 373 ? 148.180 149.192 134.123 1.00 28.37 373 ILE A N 1
ATOM 4359 C CA . ILE A 1 373 ? 147.519 148.562 132.984 1.00 29.78 373 ILE A CA 1
ATOM 4360 C C . ILE A 1 373 ? 146.341 147.723 133.457 1.00 29.90 373 ILE A C 1
ATOM 4361 O O . ILE A 1 373 ? 145.263 147.741 132.851 1.00 34.16 373 ILE A O 1
ATOM 4377 N N . GLY A 1 374 ? 146.530 146.964 134.537 1.00 29.03 374 GLY A N 1
ATOM 4378 C CA . GLY A 1 374 ? 145.430 146.174 135.071 1.00 25.39 374 GLY A CA 1
ATOM 4379 C C . GLY A 1 374 ? 144.272 147.034 135.544 1.00 24.83 374 GLY A C 1
ATOM 4380 O O . GLY A 1 374 ? 143.104 146.720 135.291 1.00 26.03 374 GLY A O 1
ATOM 4384 N N . LEU A 1 375 ? 144.579 148.131 136.240 1.00 28.63 375 LEU A N 1
ATOM 4385 C CA . LEU A 1 375 ? 143.525 149.036 136.688 1.00 32.27 375 LEU A CA 1
ATOM 4386 C C . LEU A 1 375 ? 142.795 149.658 135.505 1.00 33.27 375 LEU A C 1
ATOM 4387 O O . LEU A 1 375 ? 141.567 149.804 135.530 1.00 41.44 375 LEU A O 1
ATOM 4403 N N . THR A 1 376 ? 143.537 150.048 134.466 1.00 27.15 376 THR A N 1
ATOM 4404 C CA . THR A 1 376 ? 142.904 150.577 133.264 1.00 31.81 376 THR A CA 1
ATOM 4405 C C . THR A 1 376 ? 141.991 149.536 132.635 1.00 32.54 376 THR A C 1
ATOM 4406 O O . THR A 1 376 ? 140.879 149.854 132.200 1.00 36.18 376 THR A O 1
ATOM 4417 N N . LEU A 1 377 ? 142.446 148.284 132.582 1.00 29.50 377 LEU A N 1
ATOM 4418 C CA . LEU A 1 377 ? 141.613 147.215 132.046 1.00 22.80 377 LEU A CA 1
ATOM 4419 C C . LEU A 1 377 ? 140.320 147.086 132.840 1.00 32.97 377 LEU A C 1
ATOM 4420 O O . LEU A 1 377 ? 139.233 146.992 132.260 1.00 33.80 377 LEU A O 1
ATOM 4436 N N . VAL A 1 378 ? 140.414 147.111 134.170 1.00 33.23 378 VAL A N 1
ATOM 4437 C CA . VAL A 1 378 ? 139.227 146.921 135.003 1.00 30.66 378 VAL A CA 1
ATOM 4438 C C . VAL A 1 378 ? 138.262 148.095 134.848 1.00 31.50 378 VAL A C 1
ATOM 4439 O O . VAL A 1 378 ? 137.041 147.911 134.760 1.00 34.48 378 VAL A O 1
ATOM 4452 N N . VAL A 1 379 ? 138.787 149.322 134.834 1.00 30.44 379 VAL A N 1
ATOM 4453 C CA . VAL A 1 379 ? 137.921 150.493 134.712 1.00 38.27 379 VAL A CA 1
ATOM 4454 C C . VAL A 1 379 ? 137.255 150.527 133.340 1.00 36.96 379 VAL A C 1
ATOM 4455 O O . VAL A 1 379 ? 136.052 150.809 133.219 1.00 42.12 379 VAL A O 1
ATOM 4468 N N . ALA A 1 380 ? 138.027 150.259 132.284 1.00 30.41 380 ALA A N 1
ATOM 4469 C CA . ALA A 1 380 ? 137.442 150.152 130.957 1.00 34.42 380 ALA A CA 1
ATOM 4470 C C . ALA A 1 380 ? 136.391 149.056 130.921 1.00 34.18 380 ALA A C 1
ATOM 4471 O O . ALA A 1 380 ? 135.387 149.176 130.217 1.00 32.92 380 ALA A O 1
ATOM 4478 N N . GLY A 1 381 ? 136.600 147.981 131.684 1.00 36.06 381 GLY A N 1
ATOM 4479 C CA . GLY A 1 381 ? 135.596 146.934 131.758 1.00 37.38 381 GLY A CA 1
ATOM 4480 C C . GLY A 1 381 ? 134.311 147.402 132.412 1.00 40.62 381 GLY A C 1
ATOM 4481 O O . GLY A 1 381 ? 133.216 147.045 131.975 1.00 39.62 381 GLY A O 1
ATOM 4485 N N . MET A 1 382 ? 134.425 148.188 133.483 1.00 38.27 382 MET A N 1
ATOM 4486 C CA . MET A 1 382 ? 133.235 148.790 134.083 1.00 39.74 382 MET A CA 1
ATOM 4487 C C . MET A 1 382 ? 132.478 149.624 133.055 1.00 43.25 382 MET A C 1
ATOM 4488 O O . MET A 1 382 ? 131.256 149.483 132.882 1.00 45.73 382 MET A O 1
ATOM 4502 N N . VAL A 1 383 ? 133.200 150.512 132.370 1.00 41.67 383 VAL A N 1
ATOM 4503 C CA . VAL A 1 383 ? 132.562 151.385 131.389 1.00 39.38 383 VAL A CA 1
ATOM 4504 C C . VAL A 1 383 ? 131.928 150.557 130.278 1.00 39.93 383 VAL A C 1
ATOM 4505 O O . VAL A 1 383 ? 130.831 150.868 129.799 1.00 45.59 383 VAL A O 1
ATOM 4518 N N . GLY A 1 384 ? 132.609 149.493 129.852 1.00 40.48 384 GLY A N 1
ATOM 4519 C CA . GLY A 1 384 ? 132.064 148.639 128.814 1.00 41.18 384 GLY A CA 1
ATOM 4520 C C . GLY A 1 384 ? 130.823 147.900 129.266 1.00 41.86 384 GLY A C 1
ATOM 4521 O O . GLY A 1 384 ? 129.894 147.704 128.487 1.00 46.28 384 GLY A O 1
ATOM 4525 N N . SER A 1 385 ? 130.791 147.476 130.529 1.00 42.14 385 SER A N 1
ATOM 4526 C CA . SER A 1 385 ? 129.580 146.863 131.060 1.00 41.76 385 SER A CA 1
ATOM 4527 C C . SER A 1 385 ? 128.411 147.834 130.992 1.00 45.91 385 SER A C 1
ATOM 4528 O O . SER A 1 385 ? 127.323 147.478 130.520 1.00 48.40 385 SER A O 1
ATOM 4536 N N . ILE A 1 386 ? 128.625 149.076 131.430 1.00 46.51 386 ILE A N 1
ATOM 4537 C CA . ILE A 1 386 ? 127.541 150.059 131.393 1.00 46.21 386 ILE A CA 1
ATOM 4538 C C . ILE A 1 386 ? 127.083 150.291 129.955 1.00 48.43 386 ILE A C 1
ATOM 4539 O O . ILE A 1 386 ? 125.882 150.251 129.645 1.00 52.70 386 ILE A O 1
ATOM 4555 N N . LEU A 1 387 ? 128.037 150.525 129.050 1.00 50.06 387 LEU A N 1
ATOM 4556 C CA . LEU A 1 387 ? 127.685 150.850 127.672 1.00 47.52 387 LEU A CA 1
ATOM 4557 C C . LEU A 1 387 ? 127.026 149.668 126.968 1.00 52.25 387 LEU A C 1
ATOM 4558 O O . LEU A 1 387 ? 126.104 149.855 126.170 1.00 55.78 387 LEU A O 1
ATOM 4574 N N . CYS A 1 388 ? 127.484 148.445 127.246 1.00 58.67 388 CYS A N 1
ATOM 4575 C CA . CYS A 1 388 ? 126.890 147.269 126.623 1.00 52.52 388 CYS A CA 1
ATOM 4576 C C . CYS A 1 388 ? 125.488 147.017 127.156 1.00 52.80 388 CYS A C 1
ATOM 4577 O O . CYS A 1 388 ? 124.601 146.596 126.406 1.00 58.33 388 CYS A O 1
ATOM 4585 N N . GLY A 1 389 ? 125.265 147.265 128.448 1.00 51.61 389 GLY A N 1
ATOM 4586 C CA . GLY A 1 389 ? 123.909 147.201 128.964 1.00 54.46 389 GLY A CA 1
ATOM 4587 C C . GLY A 1 389 ? 122.995 148.193 128.274 1.00 54.84 389 GLY A C 1
ATOM 4588 O O . GLY A 1 389 ? 121.868 147.858 127.896 1.00 58.10 389 GLY A O 1
ATOM 4592 N N . LEU A 1 390 ? 123.475 149.424 128.079 1.00 54.30 390 LEU A N 1
ATOM 4593 C CA . LEU A 1 390 ? 122.672 150.414 127.365 1.00 55.61 390 LEU A CA 1
ATOM 4594 C C . LEU A 1 390 ? 122.409 149.977 125.927 1.00 56.69 390 LEU A C 1
ATOM 4595 O O . LEU A 1 390 ? 121.300 150.158 125.405 1.00 62.92 390 LEU A O 1
ATOM 4611 N N . TRP A 1 391 ? 123.422 149.414 125.266 1.00 57.72 391 TRP A N 1
ATOM 4612 C CA . TRP A 1 391 ? 123.260 148.974 123.884 1.00 58.07 391 TRP A CA 1
ATOM 4613 C C . TRP A 1 391 ? 122.221 147.863 123.798 1.00 61.01 391 TRP A C 1
ATOM 4614 O O . TRP A 1 391 ? 121.355 147.873 122.918 1.00 64.08 391 TRP A O 1
ATOM 4635 N N . LEU A 1 392 ? 122.286 146.896 124.717 1.00 61.57 392 LEU A N 1
ATOM 4636 C CA . LEU A 1 392 ? 121.298 145.822 124.722 1.00 60.91 392 LEU A CA 1
ATOM 4637 C C . LEU A 1 392 ? 119.903 146.369 124.989 1.00 61.13 392 LEU A C 1
ATOM 4638 O O . LEU A 1 392 ? 118.926 145.927 124.374 1.00 65.51 392 LEU A O 1
ATOM 4654 N N . ASP A 1 393 ? 119.788 147.331 125.907 1.00 67.28 393 ASP A N 1
ATOM 4655 C CA . ASP A 1 393 ? 118.486 147.935 126.170 1.00 70.81 393 ASP A CA 1
ATOM 4656 C C . ASP A 1 393 ? 117.927 148.597 124.916 1.00 69.00 393 ASP A C 1
ATOM 4657 O O . ASP A 1 393 ? 116.741 148.443 124.598 1.00 69.79 393 ASP A O 1
ATOM 4666 N N . TYR A 1 394 ? 118.765 149.340 124.191 1.00 71.89 394 TYR A N 1
ATOM 4667 C CA . TYR A 1 394 ? 118.291 150.023 122.990 1.00 73.44 394 TYR A CA 1
ATOM 4668 C C . TYR A 1 394 ? 117.917 149.029 121.895 1.00 74.09 394 TYR A C 1
ATOM 4669 O O . TYR A 1 394 ? 116.818 149.095 121.331 1.00 76.61 394 TYR A O 1
ATOM 4687 N N . THR A 1 395 ? 118.820 148.097 121.581 1.00 69.30 395 THR A N 1
ATOM 4688 C CA . THR A 1 395 ? 118.586 147.175 120.473 1.00 68.08 395 THR A CA 1
ATOM 4689 C C . THR A 1 395 ? 117.597 146.084 120.865 1.00 67.76 395 THR A C 1
ATOM 4690 O O . THR A 1 395 ? 116.801 145.626 120.037 1.00 68.60 395 THR A O 1
ATOM 4701 N N . LYS A 1 396 ? 117.633 145.651 122.123 1.00 72.11 396 LYS A N 1
ATOM 4702 C CA . LYS A 1 396 ? 116.681 144.728 122.732 1.00 70.87 396 LYS A CA 1
ATOM 4703 C C . LYS A 1 396 ? 116.891 143.276 122.301 1.00 71.58 396 LYS A C 1
ATOM 4704 O O . LYS A 1 396 ? 116.094 142.420 122.700 1.00 72.81 396 LYS A O 1
ATOM 4723 N N . THR A 1 397 ? 117.927 142.961 121.522 1.00 65.73 397 THR A N 1
ATOM 4724 C CA . THR A 1 397 ? 118.167 141.600 121.046 1.00 64.38 397 THR A CA 1
ATOM 4725 C C . THR A 1 397 ? 119.398 141.033 121.750 1.00 66.46 397 THR A C 1
ATOM 4726 O O . THR A 1 397 ? 120.477 141.633 121.714 1.00 66.35 397 THR A O 1
ATOM 4737 N N . TYR A 1 398 ? 119.229 139.875 122.394 1.00 56.36 398 TYR A N 1
ATOM 4738 C CA . TYR A 1 398 ? 120.342 139.235 123.090 1.00 53.31 398 TYR A CA 1
ATOM 4739 C C . TYR A 1 398 ? 121.363 138.660 122.114 1.00 53.43 398 TYR A C 1
ATOM 4740 O O . TYR A 1 398 ? 122.569 138.885 122.261 1.00 53.71 398 TYR A O 1
ATOM 4758 N N . LYS A 1 399 ? 120.900 137.905 121.116 1.00 49.70 399 LYS A N 1
ATOM 4759 C CA . LYS A 1 399 ? 121.815 137.103 120.307 1.00 45.33 399 LYS A CA 1
ATOM 4760 C C . LYS A 1 399 ? 122.777 137.983 119.516 1.00 50.19 399 LYS A C 1
ATOM 4761 O O . LYS A 1 399 ? 123.997 137.782 119.556 1.00 52.79 399 LYS A O 1
ATOM 4780 N N . GLN A 1 400 ? 122.242 138.956 118.777 1.00 51.57 400 GLN A N 1
ATOM 4781 C CA . GLN A 1 400 ? 123.086 139.779 117.917 1.00 49.82 400 GLN A CA 1
ATOM 4782 C C . GLN A 1 400 ? 124.088 140.582 118.736 1.00 49.24 400 GLN A C 1
ATOM 4783 O O . GLN A 1 400 ? 125.280 140.631 118.406 1.00 54.05 400 GLN A O 1
ATOM 4797 N N . THR A 1 401 ? 123.621 141.220 119.811 1.00 51.49 401 THR A N 1
ATOM 4798 C CA . THR A 1 401 ? 124.517 142.013 120.645 1.00 50.28 401 THR A CA 1
ATOM 4799 C C . THR A 1 401 ? 125.589 141.139 121.282 1.00 42.90 401 THR A C 1
ATOM 4800 O O . THR A 1 401 ? 126.763 141.522 121.329 1.00 47.81 401 THR A O 1
ATOM 4811 N N . THR A 1 402 ? 125.203 139.962 121.777 1.00 43.36 402 THR A N 1
ATOM 4812 C CA . THR A 1 402 ? 126.168 139.067 122.404 1.00 42.94 402 THR A CA 1
ATOM 4813 C C . THR A 1 402 ? 127.233 138.631 121.406 1.00 41.46 402 THR A C 1
ATOM 4814 O O . THR A 1 402 ? 128.431 138.642 121.713 1.00 41.83 402 THR A O 1
ATOM 4825 N N . LEU A 1 403 ? 126.813 138.252 120.197 1.00 38.20 403 LEU A N 1
ATOM 4826 C CA . LEU A 1 403 ? 127.775 137.822 119.187 1.00 41.20 403 LEU A CA 1
ATOM 4827 C C . LEU A 1 403 ? 128.702 138.964 118.786 1.00 37.04 403 LEU A C 1
ATOM 4828 O O . LEU A 1 403 ? 129.914 138.763 118.633 1.00 44.51 403 LEU A O 1
ATOM 4844 N N . ILE A 1 404 ? 128.154 140.169 118.613 1.00 38.91 404 ILE A N 1
ATOM 4845 C CA . ILE A 1 404 ? 128.982 141.307 118.224 1.00 40.76 404 ILE A CA 1
ATOM 4846 C C . ILE A 1 404 ? 129.994 141.624 119.317 1.00 39.55 404 ILE A C 1
ATOM 4847 O O . ILE A 1 404 ? 131.167 141.903 119.036 1.00 45.92 404 ILE A O 1
ATOM 4863 N N . VAL A 1 405 ? 129.560 141.594 120.578 1.00 33.17 405 VAL A N 1
ATOM 4864 C CA . VAL A 1 405 ? 130.473 141.877 121.681 1.00 36.50 405 VAL A CA 1
ATOM 4865 C C . VAL A 1 405 ? 131.557 140.812 121.759 1.00 38.25 405 VAL A C 1
ATOM 4866 O O . VAL A 1 405 ? 132.725 141.115 122.026 1.00 41.21 405 VAL A O 1
ATOM 4879 N N . TYR A 1 406 ? 131.193 139.547 121.534 1.00 34.77 406 TYR A N 1
ATOM 4880 C CA . TYR A 1 406 ? 132.195 138.485 121.541 1.00 30.86 406 TYR A CA 1
ATOM 4881 C C . TYR A 1 406 ? 133.220 138.694 120.433 1.00 33.97 406 TYR A C 1
ATOM 4882 O O . TYR A 1 406 ? 134.427 138.519 120.648 1.00 39.20 406 TYR A O 1
ATOM 4900 N N . ILE A 1 407 ? 132.758 139.070 119.238 1.00 35.73 407 ILE A N 1
ATOM 4901 C CA . ILE A 1 407 ? 133.677 139.308 118.128 1.00 31.68 407 ILE A CA 1
ATOM 4902 C C . ILE A 1 407 ? 134.604 140.476 118.445 1.00 35.28 407 ILE A C 1
ATOM 4903 O O . ILE A 1 407 ? 135.811 140.425 118.171 1.00 37.50 407 ILE A O 1
ATOM 4919 N N . LEU A 1 408 ? 134.055 141.550 119.015 1.00 30.40 408 LEU A N 1
ATOM 4920 C CA . LEU A 1 408 ? 134.884 142.696 119.378 1.00 30.64 408 LEU A CA 1
ATOM 4921 C C . LEU A 1 408 ? 135.912 142.315 120.437 1.00 25.33 408 LEU A C 1
ATOM 4922 O O . LEU A 1 408 ? 137.066 142.757 120.382 1.00 31.33 408 LEU A O 1
ATOM 4938 N N . SER A 1 409 ? 135.511 141.497 121.413 1.00 31.20 409 SER A N 1
ATOM 4939 C CA . SER A 1 409 ? 136.450 141.046 122.433 1.00 35.26 409 SER A CA 1
ATOM 4940 C C . SER A 1 409 ? 137.566 140.214 121.816 1.00 36.68 409 SER A C 1
ATOM 4941 O O . SER A 1 409 ? 138.734 140.347 122.197 1.00 41.86 409 SER A O 1
ATOM 4949 N N . PHE A 1 410 ? 137.222 139.342 120.867 1.00 31.27 410 PHE A N 1
ATOM 4950 C CA . PHE A 1 410 ? 138.244 138.548 120.192 1.00 35.53 410 PHE A CA 1
ATOM 4951 C C . PHE A 1 410 ? 139.207 139.437 119.417 1.00 31.82 410 PHE A C 1
ATOM 4952 O O . PHE A 1 410 ? 140.425 139.214 119.432 1.00 34.36 410 PHE A O 1
ATOM 4969 N N . ILE A 1 411 ? 138.678 140.447 118.724 1.00 30.80 411 ILE A N 1
ATOM 4970 C CA . ILE A 1 411 ? 139.538 141.363 117.979 1.00 28.30 411 ILE A CA 1
ATOM 4971 C C . ILE A 1 411 ? 140.481 142.091 118.928 1.00 30.75 411 ILE A C 1
ATOM 4972 O O . ILE A 1 411 ? 141.679 142.233 118.652 1.00 36.43 411 ILE A O 1
ATOM 4988 N N . GLY A 1 412 ? 139.955 142.570 120.057 1.00 30.24 412 GLY A N 1
ATOM 4989 C CA . GLY A 1 412 ? 140.805 143.236 121.030 1.00 30.39 412 GLY A CA 1
ATOM 4990 C C . GLY A 1 412 ? 141.866 142.315 121.599 1.00 31.32 412 GLY A C 1
ATOM 4991 O O . GLY A 1 412 ? 143.011 142.724 121.813 1.00 37.42 412 GLY A O 1
ATOM 4995 N N . MET A 1 413 ? 141.501 141.057 121.857 1.00 29.65 413 MET A N 1
ATOM 4996 C CA . MET A 1 413 ? 142.472 140.093 122.361 1.00 30.59 413 MET A CA 1
ATOM 4997 C C . MET A 1 413 ? 143.586 139.862 121.349 1.00 28.95 413 MET A C 1
ATOM 4998 O O . MET A 1 413 ? 144.764 139.806 121.715 1.00 37.46 413 MET A O 1
ATOM 5012 N N . VAL A 1 414 ? 143.232 139.731 120.069 1.00 25.39 414 VAL A N 1
ATOM 5013 C CA . VAL A 1 414 ? 144.248 139.547 119.035 1.00 25.23 414 VAL A CA 1
ATOM 5014 C C . VAL A 1 414 ? 145.152 140.772 118.950 1.00 28.80 414 VAL A C 1
ATOM 5015 O O . VAL A 1 414 ? 146.379 140.654 118.812 1.00 30.56 414 VAL A O 1
ATOM 5028 N N . ILE A 1 415 ? 144.560 141.968 119.013 1.00 28.19 415 ILE A N 1
ATOM 5029 C CA . ILE A 1 415 ? 145.352 143.192 118.935 1.00 28.83 415 ILE A CA 1
ATOM 5030 C C . ILE A 1 415 ? 146.332 143.264 120.098 1.00 29.84 415 ILE A C 1
ATOM 5031 O O . ILE A 1 415 ? 147.511 143.587 119.916 1.00 30.23 415 ILE A O 1
ATOM 5047 N N . PHE A 1 416 ? 145.862 142.966 121.311 1.00 30.99 416 PHE A N 1
ATOM 5048 C CA . PHE A 1 416 ? 146.758 142.955 122.463 1.00 29.47 416 PHE A CA 1
ATOM 5049 C C . PHE A 1 416 ? 147.854 141.912 122.286 1.00 32.12 416 PHE A C 1
ATOM 5050 O O . PHE A 1 416 ? 149.029 142.175 122.574 1.00 38.40 416 PHE A O 1
ATOM 5067 N N . THR A 1 417 ? 147.488 140.727 121.793 1.00 28.76 417 THR A N 1
ATOM 5068 C CA . THR A 1 417 ? 148.465 139.664 121.587 1.00 31.49 417 THR A CA 1
ATOM 5069 C C . THR A 1 417 ? 149.591 140.118 120.672 1.00 29.43 417 THR A C 1
ATOM 5070 O O . THR A 1 417 ? 150.771 139.916 120.979 1.00 38.39 417 THR A O 1
ATOM 5081 N N . PHE A 1 418 ? 149.248 140.734 119.544 1.00 26.99 418 PHE A N 1
ATOM 5082 C CA . PHE A 1 418 ? 150.236 141.097 118.538 1.00 33.45 418 PHE A CA 1
ATOM 5083 C C . PHE A 1 418 ? 150.794 142.504 118.728 1.00 32.69 418 PHE A C 1
ATOM 5084 O O . PHE A 1 418 ? 151.612 142.946 117.916 1.00 35.57 418 PHE A O 1
ATOM 5101 N N . THR A 1 419 ? 150.373 143.215 119.775 1.00 29.31 419 THR A N 1
ATOM 5102 C CA . THR A 1 419 ? 150.952 144.509 120.107 1.00 32.72 419 THR A CA 1
ATOM 5103 C C . THR A 1 419 ? 151.724 144.513 121.419 1.00 37.94 419 THR A C 1
ATOM 5104 O O . THR A 1 419 ? 152.401 145.505 121.712 1.00 44.04 419 THR A O 1
ATOM 5115 N N . LEU A 1 420 ? 151.644 143.444 122.216 1.00 37.85 420 LEU A N 1
ATOM 5116 C CA . LEU A 1 420 ? 152.353 143.426 123.492 1.00 37.67 420 LEU A CA 1
ATOM 5117 C C . LEU A 1 420 ? 153.857 143.598 123.305 1.00 36.18 420 LEU A C 1
ATOM 5118 O O . LEU A 1 420 ? 154.512 144.273 124.107 1.00 42.38 420 LEU A O 1
ATOM 5134 N N . ASP A 1 421 ? 154.423 143.000 122.259 1.00 43.37 421 ASP A N 1
ATOM 5135 C CA . ASP A 1 421 ? 155.869 142.947 122.082 1.00 38.76 421 ASP A CA 1
ATOM 5136 C C . ASP A 1 421 ? 156.427 144.150 121.328 1.00 44.12 421 ASP A C 1
ATOM 5137 O O . ASP A 1 421 ? 157.616 144.155 120.993 1.00 46.64 421 ASP A O 1
ATOM 5146 N N . LEU A 1 422 ? 155.605 145.165 121.053 1.00 45.45 422 LEU A N 1
ATOM 5147 C CA . LEU A 1 422 ? 156.099 146.336 120.334 1.00 38.59 422 LEU A CA 1
ATOM 5148 C C . LEU A 1 422 ? 157.027 147.180 121.198 1.00 39.53 422 LEU A C 1
ATOM 5149 O O . LEU A 1 422 ? 157.666 148.111 120.694 1.00 45.71 422 LEU A O 1
ATOM 5165 N N . ARG A 1 423 ? 157.108 146.881 122.495 1.00 46.21 423 ARG A N 1
ATOM 5166 C CA . ARG A 1 423 ? 157.980 147.560 123.447 1.00 45.88 423 ARG A CA 1
ATOM 5167 C C . ARG A 1 423 ? 157.546 148.994 123.719 1.00 44.52 423 ARG A C 1
ATOM 5168 O O . ARG A 1 423 ? 158.353 149.801 124.191 1.00 43.60 423 ARG A O 1
ATOM 5189 N N . TYR A 1 424 ? 156.291 149.340 123.430 1.00 44.91 424 TYR A N 1
ATOM 5190 C CA . TYR A 1 424 ? 155.720 150.638 123.778 1.00 39.05 424 TYR A CA 1
ATOM 5191 C C . TYR A 1 424 ? 154.639 150.408 124.828 1.00 38.15 424 TYR A C 1
ATOM 5192 O O . TYR A 1 424 ? 153.651 149.711 124.568 1.00 41.30 424 TYR A O 1
ATOM 5210 N N . ILE A 1 425 ? 154.824 151.000 126.009 1.00 35.17 425 ILE A N 1
ATOM 5211 C CA . ILE A 1 425 ? 153.915 150.741 127.123 1.00 38.95 425 ILE A CA 1
ATOM 5212 C C . ILE A 1 425 ? 152.554 151.381 126.874 1.00 38.63 425 ILE A C 1
ATOM 5213 O O . ILE A 1 425 ? 151.523 150.872 127.328 1.00 42.20 425 ILE A O 1
ATOM 5229 N N . ILE A 1 426 ? 152.525 152.509 126.161 1.00 36.22 426 ILE A N 1
ATOM 5230 C CA . ILE A 1 426 ? 151.256 153.191 125.909 1.00 34.80 426 ILE A CA 1
ATOM 5231 C C . ILE A 1 426 ? 150.354 152.330 125.032 1.00 39.20 426 ILE A C 1
ATOM 5232 O O . ILE A 1 426 ? 149.129 152.291 125.219 1.00 44.09 426 ILE A O 1
ATOM 5248 N N . ILE A 1 427 ? 150.941 151.633 124.057 1.00 36.45 427 ILE A N 1
ATOM 5249 C CA . ILE A 1 427 ? 150.157 150.723 123.228 1.00 38.14 427 ILE A CA 1
ATOM 5250 C C . ILE A 1 427 ? 149.557 149.619 124.087 1.00 32.97 427 ILE A C 1
ATOM 5251 O O . ILE A 1 427 ? 148.397 149.231 123.905 1.00 39.30 427 ILE A O 1
ATOM 5267 N N . VAL A 1 428 ? 150.340 149.090 125.030 1.00 33.82 428 VAL A N 1
ATOM 5268 C CA . VAL A 1 428 ? 149.820 148.073 125.938 1.00 36.05 428 VAL A CA 1
ATOM 5269 C C . VAL A 1 428 ? 148.668 148.639 126.757 1.00 36.19 428 VAL A C 1
ATOM 5270 O O . VAL A 1 428 ? 147.645 147.974 126.954 1.00 35.87 428 VAL A O 1
ATOM 5283 N N . PHE A 1 429 ? 148.815 149.870 127.250 1.00 35.07 429 PHE A N 1
ATOM 5284 C CA . PHE A 1 429 ? 147.733 150.503 127.998 1.00 30.34 429 PHE A CA 1
ATOM 5285 C C . PHE A 1 429 ? 146.455 150.551 127.171 1.00 31.90 429 PHE A C 1
ATOM 5286 O O . PHE A 1 429 ? 145.385 150.130 127.630 1.00 38.30 429 PHE A O 1
ATOM 5303 N N . VAL A 1 430 ? 146.551 151.058 125.942 1.00 34.23 430 VAL A N 1
ATOM 5304 C CA . VAL A 1 430 ? 145.359 151.233 125.113 1.00 30.20 430 VAL A CA 1
ATOM 5305 C C . VAL A 1 430 ? 144.729 149.881 124.792 1.00 36.19 430 VAL A C 1
ATOM 5306 O O . VAL A 1 430 ? 143.504 149.708 124.880 1.00 40.46 430 VAL A O 1
ATOM 5319 N N . THR A 1 431 ? 145.554 148.906 124.404 1.00 33.35 431 THR A N 1
ATOM 5320 C CA . THR A 1 431 ? 145.027 147.600 124.028 1.00 30.71 431 THR A CA 1
ATOM 5321 C C . THR A 1 431 ? 144.388 146.898 125.218 1.00 34.84 431 THR A C 1
ATOM 5322 O O . THR A 1 431 ? 143.323 146.286 125.082 1.00 38.99 431 THR A O 1
ATOM 5333 N N . GLY A 1 432 ? 145.020 146.970 126.391 1.00 30.69 432 GLY A N 1
ATOM 5334 C CA . GLY A 1 432 ? 144.418 146.393 127.577 1.00 30.57 432 GLY A CA 1
ATOM 5335 C C . GLY A 1 432 ? 143.111 147.066 127.940 1.00 33.84 432 GLY A C 1
ATOM 5336 O O . GLY A 1 432 ? 142.152 146.403 128.340 1.00 37.36 432 GLY A O 1
ATOM 5340 N N . GLY A 1 433 ? 143.053 148.392 127.807 1.00 31.46 433 GLY A N 1
ATOM 5341 C CA . GLY A 1 433 ? 141.803 149.086 128.057 1.00 34.91 433 GLY A CA 1
ATOM 5342 C C . GLY A 1 433 ? 140.689 148.612 127.145 1.00 32.55 433 GLY A C 1
ATOM 5343 O O . GLY A 1 433 ? 139.582 148.321 127.602 1.00 36.46 433 GLY A O 1
ATOM 5347 N N . VAL A 1 434 ? 140.972 148.508 125.844 1.00 29.86 434 VAL A N 1
ATOM 5348 C CA . VAL A 1 434 ? 139.951 148.063 124.895 1.00 33.45 434 VAL A CA 1
ATOM 5349 C C . VAL A 1 434 ? 139.528 146.629 125.202 1.00 35.92 434 VAL A C 1
ATOM 5350 O O . VAL A 1 434 ? 138.332 146.292 125.200 1.00 39.09 434 VAL A O 1
ATOM 5363 N N . LEU A 1 435 ? 140.508 145.759 125.455 1.00 33.83 435 LEU A N 1
ATOM 5364 C CA . LEU A 1 435 ? 140.212 144.356 125.709 1.00 32.92 435 LEU A CA 1
ATOM 5365 C C . LEU A 1 435 ? 139.365 144.191 126.963 1.00 36.25 435 LEU A C 1
ATOM 5366 O O . LEU A 1 435 ? 138.385 143.440 126.956 1.00 36.78 435 LEU A O 1
ATOM 5382 N N . GLY A 1 436 ? 139.725 144.883 128.046 1.00 36.38 436 GLY A N 1
ATOM 5383 C CA . GLY A 1 436 ? 138.916 144.818 129.250 1.00 37.39 436 GLY A CA 1
ATOM 5384 C C . GLY A 1 436 ? 137.532 145.393 129.040 1.00 37.64 436 GLY A C 1
ATOM 5385 O O . GLY A 1 436 ? 136.537 144.821 129.490 1.00 41.98 436 GLY A O 1
ATOM 5389 N N . PHE A 1 437 ? 137.449 146.534 128.352 1.00 30.20 437 PHE A N 1
ATOM 5390 C CA . PHE A 1 437 ? 136.155 147.092 127.984 1.00 33.30 437 PHE A CA 1
ATOM 5391 C C . PHE A 1 437 ? 135.253 146.015 127.402 1.00 36.52 437 PHE A C 1
ATOM 5392 O O . PHE A 1 437 ? 134.198 145.700 127.964 1.00 43.95 437 PHE A O 1
ATOM 5409 N N . PHE A 1 438 ? 135.676 145.410 126.292 1.00 37.02 438 PHE A N 1
ATOM 5410 C CA . PHE A 1 438 ? 134.799 144.465 125.607 1.00 32.03 438 PHE A CA 1
ATOM 5411 C C . PHE A 1 438 ? 134.565 143.198 126.429 1.00 32.23 438 PHE A C 1
ATOM 5412 O O . PHE A 1 438 ? 133.431 142.704 126.502 1.00 38.80 438 PHE A O 1
ATOM 5429 N N . MET A 1 439 ? 135.609 142.661 127.065 1.00 38.75 439 MET A N 1
ATOM 5430 C CA . MET A 1 439 ? 135.455 141.422 127.821 1.00 37.41 439 MET A CA 1
ATOM 5431 C C . MET A 1 439 ? 134.474 141.599 128.973 1.00 41.68 439 MET A C 1
ATOM 5432 O O . MET A 1 439 ? 133.542 140.803 129.137 1.00 46.07 439 MET A O 1
ATOM 5446 N N . THR A 1 440 ? 134.666 142.641 129.787 1.00 40.62 440 THR A N 1
ATOM 5447 C CA . THR A 1 440 ? 133.778 142.855 130.923 1.00 41.32 440 THR A CA 1
ATOM 5448 C C . THR A 1 440 ? 132.397 143.307 130.467 1.00 41.74 440 THR A C 1
ATOM 5449 O O . THR A 1 440 ? 131.409 143.105 131.182 1.00 49.84 440 THR A O 1
ATOM 5460 N N . GLY A 1 441 ? 132.302 143.931 129.290 1.00 33.81 441 GLY A N 1
ATOM 5461 C CA . GLY A 1 441 ? 130.992 144.232 128.739 1.00 38.49 441 GLY A CA 1
ATOM 5462 C C . GLY A 1 441 ? 130.226 142.978 128.372 1.00 44.80 441 GLY A C 1
ATOM 5463 O O . GLY A 1 441 ? 129.002 142.921 128.512 1.00 48.98 441 GLY A O 1
ATOM 5467 N N . TYR A 1 442 ? 130.936 141.956 127.892 1.00 44.40 442 TYR A N 1
ATOM 5468 C CA . TYR A 1 442 ? 130.269 140.707 127.538 1.00 43.30 442 TYR A CA 1
ATOM 5469 C C . TYR A 1 442 ? 129.595 140.072 128.749 1.00 43.94 442 TYR A C 1
ATOM 5470 O O . TYR A 1 442 ? 128.474 139.561 128.647 1.00 45.93 442 TYR A O 1
ATOM 5488 N N . LEU A 1 443 ? 130.264 140.093 129.904 1.00 46.16 443 LEU A N 1
ATOM 5489 C CA . LEU A 1 443 ? 129.815 139.282 131.035 1.00 43.63 443 LEU A CA 1
ATOM 5490 C C . LEU A 1 443 ? 128.378 139.572 131.445 1.00 43.65 443 LEU A C 1
ATOM 5491 O O . LEU A 1 443 ? 127.585 138.619 131.538 1.00 45.16 443 LEU A O 1
ATOM 5507 N N . PRO A 1 444 ? 127.971 140.817 131.712 1.00 46.21 444 PRO A N 1
ATOM 5508 C CA . PRO A 1 444 ? 126.565 141.040 132.091 1.00 45.77 444 PRO A CA 1
ATOM 5509 C C . PRO A 1 444 ? 125.585 140.629 131.008 1.00 44.99 444 PRO A C 1
ATOM 5510 O O . PRO A 1 444 ? 124.519 140.082 131.315 1.00 51.09 444 PRO A O 1
ATOM 5521 N N . LEU A 1 445 ? 125.928 140.860 129.739 1.00 47.10 445 LEU A N 1
ATOM 5522 C CA . LEU A 1 445 ? 125.025 140.496 128.653 1.00 49.68 445 LEU A CA 1
ATOM 5523 C C . LEU A 1 445 ? 124.837 138.987 128.581 1.00 49.08 445 LEU A C 1
ATOM 5524 O O . LEU A 1 445 ? 123.705 138.497 128.493 1.00 50.30 445 LEU A O 1
ATOM 5540 N N . GLY A 1 446 ? 125.938 138.235 128.616 1.00 48.95 446 GLY A N 1
ATOM 5541 C CA . GLY A 1 446 ? 125.831 136.787 128.598 1.00 45.97 446 GLY A CA 1
ATOM 5542 C C . GLY A 1 446 ? 125.107 136.248 129.815 1.00 45.57 446 GLY A C 1
ATOM 5543 O O . GLY A 1 446 ? 124.328 135.298 129.717 1.00 51.13 446 GLY A O 1
ATOM 5547 N N . PHE A 1 447 ? 125.359 136.845 130.982 1.00 45.77 447 PHE A N 1
ATOM 5548 C CA . PHE A 1 447 ? 124.681 136.407 132.196 1.00 47.11 447 PHE A CA 1
ATOM 5549 C C . PHE A 1 447 ? 123.175 136.615 132.086 1.00 48.59 447 PHE A C 1
ATOM 5550 O O . PHE A 1 447 ? 122.389 135.721 132.424 1.00 53.46 447 PHE A O 1
ATOM 5567 N N . GLU A 1 448 ? 122.755 137.788 131.605 1.00 52.05 448 GLU A N 1
ATOM 5568 C CA . GLU A 1 448 ? 121.330 138.048 131.430 1.00 54.66 448 GLU A CA 1
ATOM 5569 C C . GLU A 1 448 ? 120.723 137.106 130.399 1.00 56.31 448 GLU A C 1
ATOM 5570 O O . GLU A 1 448 ? 119.609 136.602 130.587 1.00 59.71 448 GLU A O 1
ATOM 5582 N N . PHE A 1 449 ? 121.438 136.863 129.298 1.00 53.19 449 PHE A N 1
ATOM 5583 C CA . PHE A 1 449 ? 120.931 135.954 128.276 1.00 52.06 449 PHE A CA 1
ATOM 5584 C C . PHE A 1 449 ? 120.736 134.553 128.842 1.00 50.88 449 PHE A C 1
ATOM 5585 O O . PHE A 1 449 ? 119.705 133.915 128.602 1.00 50.92 449 PHE A O 1
ATOM 5602 N N . ALA A 1 450 ? 121.715 134.063 129.605 1.00 53.23 450 ALA A N 1
ATOM 5603 C CA . ALA A 1 450 ? 121.599 132.734 130.195 1.00 48.87 450 ALA A CA 1
ATOM 5604 C C . ALA A 1 450 ? 120.459 132.675 131.203 1.00 51.81 450 ALA A C 1
ATOM 5605 O O . ALA A 1 450 ? 119.715 131.689 131.252 1.00 55.29 450 ALA A O 1
ATOM 5612 N N . VAL A 1 451 ? 120.307 133.719 132.020 1.00 57.12 451 VAL A N 1
ATOM 5613 C CA . VAL A 1 451 ? 119.239 133.726 133.017 1.00 58.41 451 VAL A CA 1
ATOM 5614 C C . VAL A 1 451 ? 117.877 133.699 132.333 1.00 58.22 451 VAL A C 1
ATOM 5615 O O . VAL A 1 451 ? 116.978 132.949 132.730 1.00 61.67 451 VAL A O 1
ATOM 5628 N N . GLU A 1 452 ? 117.705 134.518 131.294 1.00 61.59 452 GLU A N 1
ATOM 5629 C CA . GLU A 1 452 ? 116.411 134.598 130.625 1.00 60.12 452 GLU A CA 1
ATOM 5630 C C . GLU A 1 452 ? 116.103 133.323 129.848 1.00 60.56 452 GLU A C 1
ATOM 5631 O O . GLU A 1 452 ? 114.967 132.835 129.872 1.00 62.77 452 GLU A O 1
ATOM 5643 N N . ILE A 1 453 ? 117.098 132.769 129.151 1.00 55.27 453 ILE A N 1
ATOM 5644 C CA . ILE A 1 453 ? 116.867 131.566 128.359 1.00 51.31 453 ILE A CA 1
ATOM 5645 C C . ILE A 1 453 ? 116.468 130.402 129.258 1.00 50.16 453 ILE A C 1
ATOM 5646 O O . ILE A 1 453 ? 115.754 129.486 128.831 1.00 47.01 453 ILE A O 1
ATOM 5662 N N . THR A 1 454 ? 116.922 130.415 130.511 1.00 55.71 454 THR A N 1
ATOM 5663 C CA . THR A 1 454 ? 116.665 129.321 131.437 1.00 51.61 454 THR A CA 1
ATOM 5664 C C . THR A 1 454 ? 115.310 129.420 132.125 1.00 53.09 454 THR A C 1
ATOM 5665 O O . THR A 1 454 ? 114.924 128.480 132.826 1.00 56.53 454 THR A O 1
ATOM 5676 N N . TYR A 1 455 ? 114.581 130.514 131.938 1.00 62.43 455 TYR A N 1
ATOM 5677 C CA . TYR A 1 455 ? 113.301 130.671 132.610 1.00 63.83 455 TYR A CA 1
ATOM 5678 C C . TYR A 1 455 ? 112.390 129.497 132.255 1.00 63.88 455 TYR A C 1
ATOM 5679 O O . TYR A 1 455 ? 112.376 129.051 131.101 1.00 66.06 455 TYR A O 1
ATOM 5697 N N . PRO A 1 456 ? 111.614 128.966 133.215 1.00 63.95 456 PRO A N 1
ATOM 5698 C CA . PRO A 1 456 ? 111.422 129.409 134.604 1.00 64.43 456 PRO A CA 1
ATOM 5699 C C . PRO A 1 456 ? 112.375 128.774 135.615 1.00 63.73 456 PRO A C 1
ATOM 5700 O O . PRO A 1 456 ? 112.042 128.690 136.794 1.00 63.13 456 PRO A O 1
ATOM 5711 N N . GLU A 1 457 ? 113.556 128.317 135.209 1.00 63.62 457 GLU A N 1
ATOM 5712 C CA . GLU A 1 457 ? 114.489 127.740 136.166 1.00 61.56 457 GLU A CA 1
ATOM 5713 C C . GLU A 1 457 ? 114.946 128.798 137.165 1.00 63.39 457 GLU A C 1
ATOM 5714 O O . GLU A 1 457 ? 115.067 129.983 136.840 1.00 63.07 457 GLU A O 1
ATOM 5726 N N . SER A 1 458 ? 115.198 128.357 138.395 1.00 65.66 458 SER A N 1
ATOM 5727 C CA . SER A 1 458 ? 115.592 129.278 139.452 1.00 65.42 458 SER A CA 1
ATOM 5728 C C . SER A 1 458 ? 116.860 130.027 139.063 1.00 63.46 458 SER A C 1
ATOM 5729 O O . SER A 1 458 ? 117.812 129.445 138.537 1.00 64.69 458 SER A O 1
ATOM 5737 N N . GLU A 1 459 ? 116.867 131.336 139.330 1.00 59.75 459 GLU A N 1
ATOM 5738 C CA . GLU A 1 459 ? 118.028 132.151 138.990 1.00 61.81 459 GLU A CA 1
ATOM 5739 C C . GLU A 1 459 ? 119.260 131.729 139.778 1.00 61.24 459 GLU A C 1
ATOM 5740 O O . GLU A 1 459 ? 120.387 131.875 139.290 1.00 61.96 459 GLU A O 1
ATOM 5752 N N . GLY A 1 460 ? 119.073 131.209 140.992 1.00 55.96 460 GLY A N 1
ATOM 5753 C CA . GLY A 1 460 ? 120.218 130.824 141.801 1.00 52.61 460 GLY A CA 1
ATOM 5754 C C . GLY A 1 460 ? 121.031 129.712 141.166 1.00 54.91 460 GLY A C 1
ATOM 5755 O O . GLY A 1 460 ? 122.262 129.780 141.106 1.00 54.22 460 GLY A O 1
ATOM 5759 N N . THR A 1 461 ? 120.353 128.669 140.683 1.00 52.67 461 THR A N 1
ATOM 5760 C CA . THR A 1 461 ? 121.059 127.548 140.072 1.00 55.59 461 THR A CA 1
ATOM 5761 C C . THR A 1 461 ? 121.803 127.986 138.817 1.00 54.69 461 THR A C 1
ATOM 5762 O O . THR A 1 461 ? 122.957 127.597 138.599 1.00 56.72 461 THR A O 1
ATOM 5773 N N . SER A 1 462 ? 121.154 128.787 137.971 1.00 47.96 462 SER A N 1
ATOM 5774 C CA . SER A 1 462 ? 121.805 129.248 136.750 1.00 50.08 462 SER A CA 1
ATOM 5775 C C . SER A 1 462 ? 123.001 130.136 137.067 1.00 49.19 462 SER A C 1
ATOM 5776 O O . SER A 1 462 ? 124.054 130.022 136.428 1.00 51.24 462 SER A O 1
ATOM 5784 N N . SER A 1 463 ? 122.859 131.026 138.052 1.00 47.12 463 SER A N 1
ATOM 5785 C CA . SER A 1 463 ? 123.979 131.869 138.455 1.00 44.79 463 SER A CA 1
ATOM 5786 C C . SER A 1 463 ? 125.140 131.024 138.962 1.00 45.58 463 SER A C 1
ATOM 5787 O O . SER A 1 463 ? 126.301 131.264 138.602 1.00 46.96 463 SER A O 1
ATOM 5795 N N . G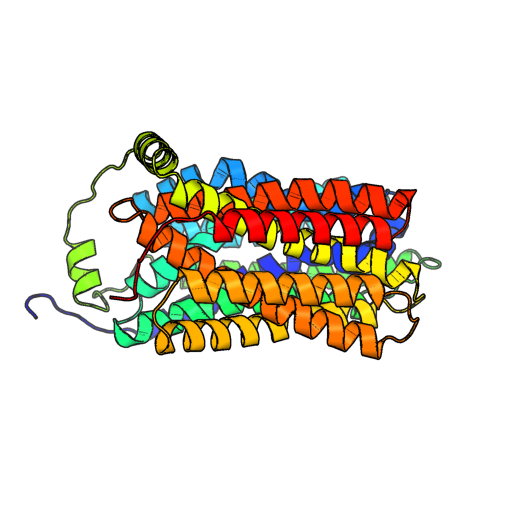LY A 1 464 ? 124.844 130.027 139.798 1.00 40.21 464 GLY A N 1
ATOM 5796 C CA . GLY A 1 464 ? 125.896 129.166 140.306 1.00 44.31 464 GLY A CA 1
ATOM 5797 C C . GLY A 1 464 ? 126.593 128.394 139.205 1.00 44.57 464 GLY A C 1
ATOM 5798 O O . GLY A 1 464 ? 127.818 128.274 139.200 1.00 45.59 464 GLY A O 1
ATOM 5802 N N . LEU A 1 465 ? 125.822 127.858 138.256 1.00 39.20 465 LEU A N 1
ATOM 5803 C CA . LEU A 1 465 ? 126.425 127.132 137.143 1.00 40.21 465 LEU A CA 1
ATOM 5804 C C . LEU A 1 465 ? 127.300 128.048 136.298 1.00 39.93 465 LEU A C 1
ATOM 5805 O O . LEU A 1 465 ? 128.407 127.665 135.902 1.00 44.68 465 LEU A O 1
ATOM 5821 N N . LEU A 1 466 ? 126.823 129.261 136.009 1.00 32.54 466 LEU A N 1
ATOM 5822 C CA . LEU A 1 466 ? 127.614 130.197 135.218 1.00 38.97 466 LEU A CA 1
ATOM 5823 C C . LEU A 1 466 ? 128.925 130.526 135.919 1.00 38.64 466 LEU A C 1
ATOM 5824 O O . LEU A 1 466 ? 130.000 130.499 135.305 1.00 39.09 466 LEU A O 1
ATOM 5840 N N . ASN A 1 467 ? 128.857 130.825 137.217 1.00 34.67 467 ASN A N 1
ATOM 5841 C CA . ASN A 1 467 ? 130.069 131.173 137.948 1.00 33.66 467 ASN A CA 1
ATOM 5842 C C . ASN A 1 467 ? 131.016 129.982 138.053 1.00 32.65 467 ASN A C 1
ATOM 5843 O O . ASN A 1 467 ? 132.236 130.146 137.959 1.00 34.28 467 ASN A O 1
ATOM 5854 N N . ALA A 1 468 ? 130.477 128.775 138.244 1.00 33.55 468 ALA A N 1
ATOM 5855 C CA . ALA A 1 468 ? 131.326 127.590 138.321 1.00 39.48 468 ALA A CA 1
ATOM 5856 C C . ALA A 1 468 ? 132.024 127.326 136.993 1.00 36.70 468 ALA A C 1
ATOM 5857 O O . ALA A 1 468 ? 133.209 126.971 136.966 1.00 39.59 468 ALA A O 1
ATOM 5864 N N . SER A 1 469 ? 131.303 127.481 135.881 1.00 32.39 469 SER A N 1
ATOM 5865 C CA . SER A 1 469 ? 131.934 127.341 134.574 1.00 33.04 469 SER A CA 1
ATOM 5866 C C . SER A 1 469 ? 133.021 128.389 134.387 1.00 31.88 469 SER A C 1
ATOM 5867 O O . SER A 1 469 ? 134.099 128.093 133.856 1.00 33.96 469 SER A O 1
ATOM 5875 N N . ALA A 1 470 ? 132.755 129.623 134.823 1.00 33.84 470 ALA A N 1
ATOM 5876 C CA . ALA A 1 470 ? 133.774 130.663 134.753 1.00 29.38 470 ALA A CA 1
ATOM 5877 C C . ALA A 1 470 ? 135.015 130.269 135.541 1.00 34.46 470 ALA A C 1
ATOM 5878 O O . ALA A 1 470 ? 136.139 130.426 135.057 1.00 34.90 470 ALA A O 1
ATOM 5885 N N . GLN A 1 471 ? 134.829 129.747 136.754 1.00 30.44 471 GLN A N 1
ATOM 5886 C CA . GLN A 1 471 ? 135.968 129.363 137.584 1.00 27.94 471 GLN A CA 1
ATOM 5887 C C . GLN A 1 471 ? 136.758 128.223 136.949 1.00 30.23 471 GLN A C 1
ATOM 5888 O O . GLN A 1 471 ? 137.996 128.239 136.939 1.00 36.64 471 GLN A O 1
ATOM 5902 N N . ILE A 1 472 ? 136.060 127.216 136.422 1.00 25.58 472 ILE A N 1
ATOM 5903 C CA . ILE A 1 472 ? 136.749 126.081 135.813 1.00 28.90 472 ILE A CA 1
ATOM 5904 C C . ILE A 1 472 ? 137.542 126.532 134.592 1.00 24.10 472 ILE A C 1
ATOM 5905 O O . ILE A 1 472 ? 138.715 126.164 134.421 1.00 28.59 472 ILE A O 1
ATOM 5921 N N . PHE A 1 473 ? 136.916 127.328 133.722 1.00 28.64 473 PHE A N 1
ATOM 5922 C CA . PHE A 1 473 ? 137.618 127.818 132.544 1.00 30.12 473 PHE A CA 1
ATOM 5923 C C . PHE A 1 473 ? 138.787 128.707 132.940 1.00 32.46 473 PHE A C 1
ATOM 5924 O O . PHE A 1 473 ? 139.841 128.676 132.297 1.00 29.09 473 PHE A O 1
ATOM 5941 N N . GLY A 1 474 ? 138.625 129.503 133.998 1.00 34.12 474 GLY A N 1
ATOM 5942 C CA . GLY A 1 474 ? 139.730 130.316 134.470 1.00 26.97 474 GLY A CA 1
ATOM 5943 C C . GLY A 1 474 ? 140.903 129.481 134.938 1.00 28.45 474 GLY A C 1
ATOM 5944 O O . GLY A 1 474 ? 142.050 129.772 134.606 1.00 29.18 474 GLY A O 1
ATOM 5948 N N . ILE A 1 475 ? 140.631 128.424 135.703 1.00 24.19 475 ILE A N 1
ATOM 5949 C CA . ILE A 1 475 ? 141.709 127.553 136.163 1.00 23.04 475 ILE A CA 1
ATOM 5950 C C . ILE A 1 475 ? 142.430 126.932 134.973 1.00 27.81 475 ILE A C 1
ATOM 5951 O O . ILE A 1 475 ? 143.666 126.962 134.884 1.00 33.91 475 ILE A O 1
ATOM 5967 N N . LEU A 1 476 ? 141.666 126.362 134.038 1.00 22.36 476 LEU A N 1
ATOM 5968 C CA . LEU A 1 476 ? 142.283 125.683 132.902 1.00 29.54 476 LEU A CA 1
ATOM 5969 C C . LEU A 1 476 ? 143.090 126.658 132.050 1.00 29.58 476 LEU A C 1
ATOM 5970 O O . LEU A 1 476 ? 144.236 126.372 131.675 1.00 30.85 476 LEU A O 1
ATOM 5986 N N . PHE A 1 477 ? 142.506 127.817 131.735 1.00 27.09 477 PHE A N 1
ATOM 5987 C CA . PHE A 1 477 ? 143.199 128.806 130.921 1.00 25.99 477 PHE A CA 1
ATOM 5988 C C . PHE A 1 477 ? 144.436 129.332 131.631 1.00 20.26 477 PHE A C 1
ATOM 5989 O O . PHE A 1 477 ? 145.479 129.518 131.002 1.00 31.79 477 PHE A O 1
ATOM 6006 N N . THR A 1 478 ? 144.344 129.584 132.938 1.00 26.30 478 THR A N 1
ATOM 6007 C CA . THR A 1 478 ? 145.504 130.066 133.675 1.00 28.09 478 THR A CA 1
ATOM 6008 C C . THR A 1 478 ? 146.638 129.056 133.609 1.00 25.53 478 THR A C 1
ATOM 6009 O O . THR A 1 478 ? 147.779 129.410 133.295 1.00 30.27 478 THR A O 1
ATOM 6020 N N . LEU A 1 479 ? 146.339 127.782 133.873 1.00 26.17 479 LEU A N 1
ATOM 6021 C CA . LEU A 1 479 ? 147.389 126.768 133.827 1.00 25.17 479 LEU A CA 1
ATOM 6022 C C . LEU A 1 479 ? 148.009 126.684 132.435 1.00 22.57 479 LEU A C 1
ATOM 6023 O O . LEU A 1 479 ? 149.238 126.745 132.284 1.00 30.72 479 LEU A O 1
ATOM 6039 N N . ALA A 1 480 ? 147.171 126.554 131.403 1.00 25.65 480 ALA A N 1
ATOM 6040 C CA . ALA A 1 480 ? 147.692 126.375 130.051 1.00 24.08 480 ALA A CA 1
ATOM 6041 C C . ALA A 1 480 ? 148.492 127.591 129.601 1.00 30.89 480 ALA A C 1
ATOM 6042 O O . ALA A 1 480 ? 149.590 127.455 129.048 1.00 35.26 480 ALA A O 1
ATOM 6049 N N . GLN A 1 481 ? 147.959 128.793 129.833 1.00 32.84 481 GLN A N 1
ATOM 6050 C CA . GLN A 1 481 ? 148.630 130.010 129.396 1.00 31.29 481 GLN A CA 1
ATOM 6051 C C . GLN A 1 481 ? 149.926 130.233 130.162 1.00 34.35 481 GLN A C 1
ATOM 6052 O O . GLN A 1 481 ? 150.922 130.674 129.582 1.00 39.25 481 GLN A O 1
ATOM 6066 N N . GLY A 1 482 ? 149.938 129.940 131.465 1.00 30.10 482 GLY A N 1
ATOM 6067 C CA . GLY A 1 482 ? 151.170 130.067 132.221 1.00 30.44 482 GLY A CA 1
ATOM 6068 C C . GLY A 1 482 ? 152.244 129.123 131.723 1.00 34.11 482 GLY A C 1
ATOM 6069 O O . GLY A 1 482 ? 153.403 129.512 131.557 1.00 33.87 482 GLY A O 1
ATOM 6073 N N . LYS A 1 483 ? 151.872 127.865 131.469 1.00 33.90 483 LYS A N 1
ATOM 6074 C CA . LYS A 1 483 ? 152.851 126.923 130.936 1.00 35.79 483 LYS A CA 1
ATOM 6075 C C . LYS A 1 483 ? 153.356 127.370 129.569 1.00 36.32 483 LYS A C 1
ATOM 6076 O O . LYS A 1 483 ? 154.562 127.313 129.297 1.00 37.15 483 LYS A O 1
ATOM 6095 N N . LEU A 1 484 ? 152.451 127.827 128.700 1.00 35.09 484 LEU A N 1
ATOM 6096 C CA . LEU A 1 484 ? 152.863 128.281 127.376 1.00 33.70 484 LEU A CA 1
ATOM 6097 C C . LEU A 1 484 ? 153.810 129.471 127.472 1.00 37.62 484 LEU A C 1
ATOM 6098 O O . LEU A 1 484 ? 154.825 129.525 126.769 1.00 42.78 484 LEU A O 1
ATOM 6114 N N . THR A 1 485 ? 153.492 130.436 128.337 1.00 38.12 485 THR A N 1
ATOM 6115 C CA . THR A 1 485 ? 154.344 131.611 128.485 1.00 34.29 485 THR A CA 1
ATOM 6116 C C . THR A 1 485 ? 155.710 131.233 129.039 1.00 36.47 485 THR A C 1
ATOM 6117 O O . THR A 1 485 ? 156.737 131.742 128.575 1.00 39.32 485 THR A O 1
ATOM 6128 N N . SER A 1 486 ? 155.745 130.343 130.032 1.00 35.79 486 SER A N 1
ATOM 6129 C CA . SER A 1 486 ? 157.023 129.925 130.598 1.00 39.21 486 SER A CA 1
ATOM 6130 C C . SER A 1 486 ? 157.865 129.182 129.568 1.00 41.31 486 SER A C 1
ATOM 6131 O O . SER A 1 486 ? 159.088 129.360 129.514 1.00 45.72 486 SER A O 1
ATOM 6139 N N . ASP A 1 487 ? 157.233 128.348 128.743 1.00 42.23 487 ASP A N 1
ATOM 6140 C CA . ASP A 1 487 ? 157.970 127.511 127.803 1.00 43.68 487 ASP A CA 1
ATOM 6141 C C . ASP A 1 487 ? 158.215 128.194 126.462 1.00 40.37 487 ASP A C 1
ATOM 6142 O O . ASP A 1 487 ? 159.313 128.080 125.907 1.00 48.60 487 ASP A O 1
ATOM 6151 N N . TYR A 1 488 ? 157.219 128.905 125.926 1.00 44.55 488 TYR A N 1
ATOM 6152 C CA . TYR A 1 488 ? 157.303 129.456 124.581 1.00 37.82 488 TYR A CA 1
ATOM 6153 C C . TYR A 1 488 ? 157.153 130.969 124.511 1.00 40.16 488 TYR A C 1
ATOM 6154 O O . TYR A 1 488 ? 157.388 131.541 123.440 1.00 43.88 488 TYR A O 1
A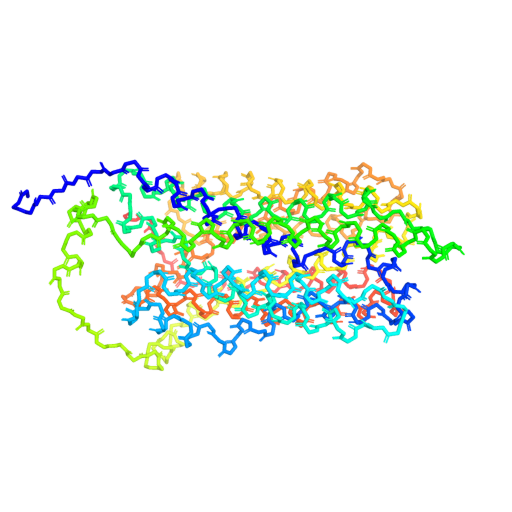TOM 6172 N N . GLY A 1 489 ? 156.773 131.631 125.600 1.00 36.56 489 GLY A N 1
ATOM 6173 C CA . GLY A 1 489 ? 156.637 133.069 125.608 1.00 30.31 489 GLY A CA 1
ATOM 6174 C C . GLY A 1 489 ? 155.189 133.514 125.641 1.00 37.23 489 GLY A C 1
ATOM 6175 O O . GLY A 1 489 ? 154.272 132.743 125.338 1.00 37.44 489 GLY A O 1
ATOM 6179 N N . PRO A 1 490 ? 154.954 134.778 126.009 1.00 40.73 490 PRO A N 1
ATOM 6180 C CA . PRO A 1 490 ? 153.563 135.239 126.167 1.00 38.57 490 PRO A CA 1
ATOM 6181 C C . PRO A 1 490 ? 152.728 135.100 124.906 1.00 35.98 490 PRO A C 1
ATOM 6182 O O . PRO A 1 490 ? 151.508 134.909 124.994 1.00 39.63 490 PRO A O 1
ATOM 6193 N N . LYS A 1 491 ? 153.352 135.199 123.731 1.00 32.31 491 LYS A N 1
ATOM 6194 C CA . LYS A 1 491 ? 152.587 135.175 122.489 1.00 36.44 491 LYS A CA 1
ATOM 6195 C C . LYS A 1 491 ? 151.860 133.849 122.309 1.00 35.37 491 LYS A C 1
ATOM 6196 O O . LYS A 1 491 ? 150.723 133.821 121.828 1.00 36.36 491 LYS A O 1
ATOM 6215 N N . ALA A 1 492 ? 152.497 132.736 122.682 1.00 36.75 492 ALA A N 1
ATOM 6216 C CA . ALA A 1 492 ? 151.847 131.437 122.537 1.00 34.67 492 ALA A CA 1
ATOM 6217 C C . ALA A 1 492 ? 150.590 131.346 123.396 1.00 36.77 492 ALA A C 1
ATOM 6218 O O . ALA A 1 492 ? 149.530 130.919 122.920 1.00 40.07 492 ALA A O 1
ATOM 6225 N N . GLY A 1 493 ? 150.685 131.749 124.664 1.00 28.77 493 GLY A N 1
ATOM 6226 C CA . GLY A 1 493 ? 149.516 131.711 125.528 1.00 30.07 493 GLY A CA 1
ATOM 6227 C C . GLY A 1 493 ? 148.428 132.663 125.071 1.00 34.03 493 GLY A C 1
ATOM 6228 O O . GLY A 1 493 ? 147.236 132.347 125.146 1.00 38.10 493 GLY A O 1
ATOM 6232 N N . ASN A 1 494 ? 148.820 133.844 124.593 1.00 30.52 494 ASN A N 1
ATOM 6233 C CA . ASN A 1 494 ? 147.832 134.791 124.091 1.00 32.43 494 ASN A CA 1
ATOM 6234 C C . ASN A 1 494 ? 147.138 134.252 122.843 1.00 33.60 494 ASN A C 1
ATOM 6235 O O . ASN A 1 494 ? 145.934 134.459 122.658 1.00 33.12 494 ASN A O 1
ATOM 6246 N N . ILE A 1 495 ? 147.877 133.553 121.979 1.00 25.30 495 ILE A N 1
ATOM 6247 C CA . ILE A 1 495 ? 147.266 132.934 120.805 1.00 30.80 495 ILE A CA 1
ATOM 6248 C C . ILE A 1 495 ? 146.320 131.818 121.229 1.00 33.38 495 ILE A C 1
ATOM 6249 O O . ILE A 1 495 ? 145.276 131.598 120.606 1.00 39.49 495 ILE A O 1
ATOM 6265 N N . PHE A 1 496 ? 146.681 131.085 122.282 1.00 27.39 496 PHE A N 1
ATOM 6266 C CA . PHE A 1 496 ? 145.775 130.080 122.833 1.00 30.96 496 PHE A CA 1
ATOM 6267 C C . PHE A 1 496 ? 144.475 130.725 123.306 1.00 29.32 496 PHE A C 1
ATOM 6268 O O . PHE A 1 496 ? 143.376 130.221 123.028 1.00 25.37 496 PHE A O 1
ATOM 6285 N N . LEU A 1 497 ? 144.585 131.857 124.004 1.00 32.11 497 LEU A N 1
ATOM 6286 C CA . LEU A 1 497 ? 143.393 132.590 124.423 1.00 32.16 497 LEU A CA 1
ATOM 6287 C C . LEU A 1 497 ? 142.579 133.051 123.219 1.00 32.08 497 LEU A C 1
ATOM 6288 O O . LEU A 1 497 ? 141.344 132.996 123.238 1.00 35.61 497 LEU A O 1
ATOM 6304 N N . CYS A 1 498 ? 143.252 133.526 122.170 1.00 35.47 498 CYS A N 1
ATOM 6305 C CA . CYS A 1 498 ? 142.546 133.973 120.972 1.00 31.99 498 CYS A CA 1
ATOM 6306 C C . CYS A 1 498 ? 141.800 132.822 120.307 1.00 30.74 498 CYS A C 1
ATOM 6307 O O . CYS A 1 498 ? 140.670 132.992 119.835 1.00 41.11 498 CYS A O 1
ATOM 6315 N N . VAL A 1 499 ? 142.425 131.646 120.245 1.00 31.15 499 VAL A N 1
ATOM 6316 C CA . VAL A 1 499 ? 141.764 130.481 119.664 1.00 30.05 499 VAL A CA 1
ATOM 6317 C C . VAL A 1 499 ? 140.535 130.111 120.482 1.00 34.69 499 VAL A C 1
ATOM 6318 O O . VAL A 1 499 ? 139.473 129.791 119.930 1.00 36.84 499 VAL A O 1
ATOM 6331 N N . TRP A 1 500 ? 140.657 130.139 121.811 1.00 30.84 500 TRP A N 1
ATOM 6332 C CA . TRP A 1 500 ? 139.498 129.844 122.649 1.00 25.37 500 TRP A CA 1
ATOM 6333 C C . TRP A 1 500 ? 138.396 130.880 122.453 1.00 32.65 500 TRP A C 1
ATOM 6334 O O . TRP A 1 500 ? 137.209 130.539 122.457 1.00 38.57 500 TRP A O 1
ATOM 6355 N N . MET A 1 501 ? 138.767 132.149 122.278 1.00 34.75 501 MET A N 1
ATOM 6356 C CA . MET A 1 501 ? 137.763 133.180 122.027 1.00 31.99 501 MET A CA 1
ATOM 6357 C C . MET A 1 501 ? 137.067 132.957 120.688 1.00 30.84 501 MET A C 1
ATOM 6358 O O . MET A 1 501 ? 135.857 133.177 120.563 1.00 34.77 501 MET A O 1
ATOM 6372 N N . PHE A 1 502 ? 137.818 132.534 119.671 1.00 29.07 502 PHE A N 1
ATOM 6373 C CA . PHE A 1 502 ? 137.206 132.219 118.383 1.00 34.61 502 PHE A CA 1
ATOM 6374 C C . PHE A 1 502 ? 136.239 131.047 118.511 1.00 34.02 502 PHE A C 1
ATOM 6375 O O . PHE A 1 502 ? 135.147 131.058 117.924 1.00 36.29 502 PHE A O 1
ATOM 6392 N N . ILE A 1 503 ? 136.623 130.025 119.278 1.00 29.46 503 ILE A N 1
ATOM 6393 C CA . ILE A 1 503 ? 135.716 128.909 119.535 1.00 30.00 503 ILE A CA 1
ATOM 6394 C C . ILE A 1 503 ? 134.466 129.401 120.252 1.00 31.06 503 ILE A C 1
ATOM 6395 O O . ILE A 1 503 ? 133.349 128.944 119.978 1.00 32.90 503 ILE A O 1
ATOM 6411 N N . GLY A 1 504 ? 134.636 130.331 121.193 1.00 33.67 504 GLY A N 1
ATOM 6412 C CA . GLY A 1 504 ? 133.486 130.898 121.876 1.00 36.71 504 GLY A CA 1
ATOM 6413 C C . GLY A 1 504 ? 132.564 131.646 120.934 1.00 33.13 504 GLY A C 1
ATOM 6414 O O . GLY A 1 504 ? 131.341 131.576 121.062 1.00 36.72 504 GLY A O 1
ATOM 6418 N N . ILE A 1 505 ? 133.138 132.379 119.979 1.00 31.39 505 ILE A N 1
ATOM 6419 C CA . ILE A 1 505 ? 132.322 133.047 118.966 1.00 34.24 505 ILE A CA 1
ATOM 6420 C C . ILE A 1 505 ? 131.542 132.019 118.158 1.00 33.28 505 ILE A C 1
ATOM 6421 O O . ILE A 1 505 ? 130.345 132.192 117.890 1.00 31.14 505 ILE A O 1
ATOM 6437 N N . ILE A 1 506 ? 132.210 130.939 117.749 1.00 34.37 506 ILE A N 1
ATOM 6438 C CA . ILE A 1 506 ? 131.529 129.901 116.978 1.00 29.83 506 ILE A CA 1
ATOM 6439 C C . ILE A 1 506 ? 130.364 129.331 117.775 1.00 35.44 506 ILE A C 1
ATOM 6440 O O . ILE A 1 506 ? 129.261 129.145 117.247 1.00 38.42 506 ILE A O 1
ATOM 6456 N N . LEU A 1 507 ? 130.590 129.043 119.059 1.00 39.71 507 LEU A N 1
ATOM 6457 C CA . LEU A 1 507 ? 129.518 128.514 119.897 1.00 32.51 507 LEU A CA 1
ATOM 6458 C C . LEU A 1 507 ? 128.383 129.520 120.043 1.00 35.06 507 LEU A C 1
ATOM 6459 O O . LEU A 1 507 ? 127.204 129.149 119.998 1.00 40.99 507 LEU A O 1
ATOM 6475 N N . THR A 1 508 ? 128.718 130.800 120.220 1.00 35.50 508 THR A N 1
ATOM 6476 C CA . THR A 1 508 ? 127.691 131.824 120.370 1.00 36.00 508 THR A CA 1
ATOM 6477 C C . THR A 1 508 ? 126.822 131.913 119.123 1.00 40.65 508 THR A C 1
ATOM 6478 O O . THR A 1 508 ? 125.596 132.039 119.219 1.00 42.67 508 THR A O 1
ATOM 6489 N N . ALA A 1 509 ? 127.441 131.849 117.942 1.00 42.77 509 ALA A N 1
ATOM 6490 C CA . ALA A 1 509 ? 126.668 131.900 116.706 1.00 38.61 509 ALA A CA 1
ATOM 6491 C C . ALA A 1 509 ? 125.720 130.712 116.602 1.00 42.01 509 ALA A C 1
ATOM 6492 O O . ALA A 1 509 ? 124.595 130.845 116.106 1.00 43.47 509 ALA A O 1
ATOM 6499 N N . LEU A 1 510 ? 126.158 129.538 117.065 1.00 43.99 510 LEU A N 1
ATOM 6500 C CA . LEU A 1 510 ? 125.330 128.342 116.955 1.00 37.85 510 LEU A CA 1
ATOM 6501 C C . LEU A 1 510 ? 124.089 128.428 117.834 1.00 40.51 510 LEU A C 1
ATOM 6502 O O . LEU A 1 510 ? 123.129 127.678 117.622 1.00 49.07 510 LEU A O 1
ATOM 6518 N N . ILE A 1 511 ? 124.085 129.324 118.823 1.00 43.39 511 ILE A N 1
ATOM 6519 C CA . ILE A 1 511 ? 122.932 129.442 119.707 1.00 42.91 511 ILE A CA 1
ATOM 6520 C C . ILE A 1 511 ? 121.716 129.842 118.891 1.00 46.54 511 ILE A C 1
ATOM 6521 O O . ILE A 1 511 ? 121.775 130.760 118.067 1.00 50.05 511 ILE A O 1
ATOM 6537 N N . LYS A 1 512 ? 120.604 129.151 119.120 1.00 52.13 512 LYS A N 1
ATOM 6538 C CA . LYS A 1 512 ? 119.366 129.356 118.374 1.00 54.33 512 LYS A CA 1
ATOM 6539 C C . LYS A 1 512 ? 118.311 129.892 119.335 1.00 56.83 512 LYS A C 1
ATOM 6540 O O . LYS A 1 512 ? 117.765 129.146 120.152 1.00 55.18 512 LYS A O 1
ATOM 6559 N N . SER A 1 513 ? 118.031 131.189 119.236 1.00 63.54 513 SER A N 1
ATOM 6560 C CA . SER A 1 513 ? 117.015 131.815 120.066 1.00 61.46 513 SER A CA 1
ATOM 6561 C C . SER A 1 513 ? 116.657 133.174 119.487 1.00 64.37 513 SER A C 1
ATOM 6562 O O . SER A 1 513 ? 117.500 133.860 118.903 1.00 64.98 513 SER A O 1
ATOM 6570 N N . ASP A 1 514 ? 115.390 133.553 119.658 1.00 78.96 514 ASP A N 1
ATOM 6571 C CA . ASP A 1 514 ? 114.906 134.878 119.290 1.00 79.76 514 ASP A CA 1
ATOM 6572 C C . ASP A 1 514 ? 114.495 135.677 120.521 1.00 79.63 514 ASP A C 1
ATOM 6573 O O . ASP A 1 514 ? 113.647 136.570 120.427 1.00 79.27 514 ASP A O 1
ATOM 6582 N N . LEU A 1 515 ? 115.083 135.368 121.674 1.00 71.46 515 LEU A N 1
ATOM 6583 C CA . LEU A 1 515 ? 114.684 136.000 122.923 1.00 69.59 515 LEU A CA 1
ATOM 6584 C C . LEU A 1 515 ? 114.921 137.504 122.864 1.00 71.17 515 LEU A C 1
ATOM 6585 O O . LEU A 1 515 ? 115.924 137.974 122.319 1.00 71.36 515 LEU A O 1
ATOM 6601 N N . ARG A 1 516 ? 113.983 138.259 123.431 1.00 76.11 516 ARG A N 1
ATOM 6602 C CA . ARG A 1 516 ? 114.014 139.713 123.413 1.00 75.70 516 ARG A CA 1
ATOM 6603 C C . ARG A 1 516 ? 113.638 140.236 124.792 1.00 77.39 516 ARG A C 1
ATOM 6604 O O . ARG A 1 516 ? 112.924 139.572 125.549 1.00 78.67 516 ARG A O 1
ATOM 6625 N N . ARG A 1 517 ? 114.130 141.431 125.119 1.00 71.01 517 ARG A N 1
ATOM 6626 C CA . ARG A 1 517 ? 113.842 142.015 126.423 1.00 72.68 517 ARG A CA 1
ATOM 6627 C C . ARG A 1 517 ? 112.339 142.173 126.615 1.00 74.19 517 ARG A C 1
ATOM 6628 O O . ARG A 1 517 ? 111.615 142.565 125.696 1.00 73.06 517 ARG A O 1
ATOM 6648 N N . HIS A 1 518 ? 111.874 141.861 127.821 1.00 78.42 518 HIS A N 1
ATOM 6649 C CA . HIS A 1 518 ? 110.458 141.967 128.153 1.00 77.43 518 HIS A CA 1
ATOM 6650 C C . HIS A 1 518 ? 110.271 142.706 129.473 1.00 77.91 518 HIS A C 1
ATOM 6651 O O . HIS A 1 518 ? 111.211 143.300 130.002 1.00 77.87 518 HIS A O 1
#

Organism: Homo sapiens (NCBI:txid9606)